Protein AF-0000000065788018 (afdb_homodimer)

Radius of gyration: 29.39 Å; Cα contacts (8 Å, |Δi|>4): 1351; chains: 2; bounding box: 42×88×62 Å

Secondary structure (DSSP, 8-state):
----TT-EEEEEEESS-TT--HHHHHHHHHHHHT--EEEEEEE--GGGHHHHHHHHHHTT--EEEE-TT-TTTTGGG-SEE-HHHHHHT--SEEEEETTEEEEE--HHHHHHHHHHHHH----TT-EEEEE--SHHHHHHHHHHHHTT-SEEEEEESSHHHHHHHHHHHHTT-TTSEEEEEE--HHHHHHHGGG-SEEEE-SSEEEET---TT---TTS-TT-EEEES--SSSS-HHHHHHHHTT-EEE-THHHHHHHHHHHHHHHHS-PPPTTHHHHHHHHHHH-/----TT-EEEEEEESS-TT--HHHHHHHHHHHHT--EEEEEEE--GGGHHHHHHHHHHTT--EEEE-TT-TTTTGGG-SEE-HHHHHHT--SEEEEETTEEEEE--HHHHHHHHHHHHH----TT-EEEEE--SHHHHHHHHHHHHTT-SEEEEEESSHHHHHHHHHHHHTT-TTSEEEEEE--HHHHHHHGGG-SEEEE-SSEEEET---TT---TTS-TT-EEEES--SSSS-HHHHHHHHTT-EEE-THHHHHHHHHHHHHHHHS-PPPTTHHHHHHHHHHH-

pLDDT: mean 95.69, std 3.67, range [68.62, 98.94]

Foldseek 3Di:
DDADPVAAEEEEEEAPCVPPCLQQLLVLLCVVVVHRYHYYYDYADPVCLLVVLVVCLVVRHQKYFYDPPCFQVCVVSFPEEDPLCVLLNGFGIWGDDPSGIYGDHLLLVLVQVCCCPVQVDQQAAFAEEEEDQHSSSSSPVLSSLVSHHQEYEYEYQDQVSQVVSQVSCCVVRVNYHYYYDYPDQVVCQVCQQRGQEYEYPDPAQVVQHDSPPHANLNHDQNHEYEYLDPVVVQHPVNVNCVVNVHHYGYNLSSSQRSSQVNSCVSPVDGGDPCSSSVSVVVVNVD/DDADPVAAEEEEEEAPCVPPCLQQLLVLLCVVVVHRYHYYYDYADPVCLLVVLVVCLVVRHQKYFYDPPCFQVCVVSFPEEDPLCVLLNGFGIWGDDPSGIYGDHLLLVLVQVCCCPVQVDQQAAFAEEEEDQHSSSSSPVLSSLVSHHQEYEYEYQDQVSQVVSQVSCCVVRVNYHYYYDYPDQVVCQVCQQRGQEYEYPDPAQVVQHDSPPHANLNHDQNHEYEYLDPVVVQHPVNVNCVVNNHHYGYNLSSSQRSSQVNSCVSPVDGGDPPSSSVSVVVVNVD

Structure (mmCIF, N/CA/C/O backbone):
data_AF-0000000065788018-model_v1
#
loop_
_entity.id
_entity.type
_entity.pdbx_description
1 polymer 'Shikimate dehydrogenase (NADP(+))'
#
loop_
_atom_site.group_PDB
_atom_site.id
_atom_site.type_symbol
_atom_site.label_atom_id
_atom_site.label_alt_id
_atom_site.label_comp_id
_atom_site.label_asym_id
_atom_site.label_entity_id
_atom_site.label_seq_id
_atom_site.pdbx_PDB_ins_code
_atom_site.Cartn_x
_atom_site.Cartn_y
_atom_site.Cartn_z
_atom_site.occupancy
_atom_site.B_iso_or_equiv
_atom_site.auth_seq_id
_atom_site.auth_comp_id
_atom_site.auth_asym_id
_atom_site.auth_atom_id
_atom_site.pdbx_PDB_model_num
ATOM 1 N N . MET A 1 1 ? -8.047 6.41 -12.93 1 76.81 1 MET A N 1
ATOM 2 C CA . MET A 1 1 ? -8.469 7.316 -11.867 1 76.81 1 MET A CA 1
ATOM 3 C C . MET A 1 1 ? -7.336 7.578 -10.883 1 76.81 1 MET A C 1
ATOM 5 O O . MET A 1 1 ? -6.586 6.664 -10.539 1 76.81 1 MET A O 1
ATOM 9 N N . PRO A 1 2 ? -7.184 8.781 -10.492 1 89.56 2 PRO A N 1
ATOM 10 C CA . PRO A 1 2 ? -6.125 9.062 -9.523 1 89.56 2 PRO A CA 1
ATOM 11 C C . PRO A 1 2 ? -6.426 8.492 -8.141 1 89.56 2 PRO A C 1
ATOM 13 O O . PRO A 1 2 ? -7.594 8.344 -7.77 1 89.56 2 PRO A O 1
ATOM 16 N N . PHE A 1 3 ? -5.449 8.109 -7.488 1 94.88 3 PHE A N 1
ATOM 17 C CA . PHE A 1 3 ? -5.609 7.621 -6.121 1 94.88 3 PHE A CA 1
ATOM 18 C C . PHE A 1 3 ? -5.969 8.766 -5.18 1 94.88 3 PHE A C 1
ATOM 20 O O . PHE A 1 3 ? -5.453 9.875 -5.324 1 94.88 3 PHE A O 1
ATOM 27 N N . THR A 1 4 ? -6.883 8.484 -4.289 1 94.44 4 THR A N 1
ATOM 28 C CA . THR A 1 4 ? -7.297 9.406 -3.238 1 94.44 4 THR A CA 1
ATOM 29 C C . THR A 1 4 ? -7.301 8.711 -1.88 1 94.44 4 THR A C 1
ATOM 31 O O . THR A 1 4 ? -6.922 7.543 -1.774 1 94.44 4 THR A O 1
ATOM 34 N N . GLY A 1 5 ? -7.715 9.445 -0.905 1 95.06 5 GLY A N 1
ATOM 35 C CA . GLY A 1 5 ? -7.828 8.859 0.421 1 95.06 5 GLY A CA 1
ATOM 36 C C . GLY A 1 5 ? -8.891 7.777 0.504 1 95.06 5 GLY A C 1
ATOM 37 O O . GLY A 1 5 ? -8.906 6.988 1.45 1 95.06 5 GLY A O 1
ATOM 38 N N . ALA A 1 6 ? -9.75 7.707 -0.455 1 95.75 6 ALA A N 1
ATOM 39 C CA . ALA A 1 6 ? -10.844 6.738 -0.465 1 95.75 6 ALA A CA 1
ATOM 40 C C . ALA A 1 6 ? -10.438 5.457 -1.184 1 95.75 6 ALA A C 1
ATOM 42 O O . ALA A 1 6 ? -11.148 4.449 -1.126 1 95.75 6 ALA A O 1
ATOM 43 N N . THR A 1 7 ? -9.281 5.504 -1.895 1 98 7 THR A N 1
ATOM 44 C CA . THR A 1 7 ? -8.828 4.359 -2.672 1 98 7 THR A CA 1
ATOM 45 C C . THR A 1 7 ? -8.609 3.146 -1.772 1 98 7 THR A C 1
ATOM 47 O O . THR A 1 7 ? -8.039 3.268 -0.688 1 98 7 THR A O 1
ATOM 50 N N . ARG A 1 8 ? -9.164 2.018 -2.174 1 97.94 8 ARG A N 1
ATOM 51 C CA . ARG A 1 8 ? -8.953 0.771 -1.445 1 97.94 8 ARG A CA 1
ATOM 52 C C . ARG A 1 8 ? -7.672 0.081 -1.909 1 97.94 8 ARG A C 1
ATOM 54 O O . ARG A 1 8 ? -7.352 0.09 -3.1 1 97.94 8 ARG A O 1
ATOM 61 N N . VAL A 1 9 ? -6.91 -0.616 -0.966 1 98.75 9 VAL A N 1
ATOM 62 C CA . VAL A 1 9 ? -5.57 -1.096 -1.285 1 98.75 9 VAL A CA 1
ATOM 63 C C . VAL A 1 9 ? -5.574 -2.621 -1.372 1 98.75 9 VAL A C 1
ATOM 65 O O . VAL A 1 9 ? -6.113 -3.297 -0.495 1 98.75 9 VAL A O 1
ATOM 68 N N . LEU A 1 10 ? -5.082 -3.119 -2.445 1 98.81 10 LEU A N 1
ATOM 69 C CA . LEU A 1 10 ? -4.703 -4.512 -2.668 1 98.81 10 LEU A CA 1
ATOM 70 C C . LEU A 1 10 ? -3.191 -4.641 -2.832 1 98.81 10 LEU A C 1
ATOM 72 O O . LEU A 1 10 ? -2.492 -3.637 -3 1 98.81 10 LEU A O 1
ATOM 76 N N . GLY A 1 11 ? -2.709 -5.91 -2.785 1 98.69 11 GLY A N 1
ATOM 77 C CA . GLY A 1 11 ? -1.273 -6.031 -2.988 1 98.69 11 GLY A CA 1
ATOM 78 C C . GLY A 1 11 ? -0.826 -7.461 -3.238 1 98.69 11 GLY A C 1
ATOM 79 O O . GLY A 1 11 ? -1.643 -8.328 -3.561 1 98.69 11 GLY A O 1
ATOM 80 N N . ILE A 1 12 ? 0.45 -7.602 -3.264 1 98.81 12 ILE A N 1
ATOM 81 C CA . ILE A 1 12 ? 1.112 -8.898 -3.359 1 98.81 12 ILE A CA 1
ATOM 82 C C . ILE A 1 12 ? 2.312 -8.938 -2.416 1 98.81 12 ILE A C 1
ATOM 84 O O . ILE A 1 12 ? 3.086 -7.98 -2.348 1 98.81 12 ILE A O 1
ATOM 88 N N . ILE A 1 13 ? 2.389 -10.023 -1.659 1 98.69 13 ILE A N 1
ATOM 89 C CA . ILE A 1 13 ? 3.551 -10.219 -0.799 1 98.69 13 ILE A CA 1
ATOM 90 C C . ILE A 1 13 ? 4.395 -11.383 -1.319 1 98.69 13 ILE A C 1
ATOM 92 O O . ILE A 1 13 ? 3.855 -12.352 -1.849 1 98.69 13 ILE A O 1
ATOM 96 N N . GLY A 1 14 ? 5.633 -11.289 -1.232 1 96.94 14 GLY A N 1
ATOM 97 C CA . GLY A 1 14 ? 6.613 -12.289 -1.626 1 96.94 14 GLY A CA 1
ATOM 98 C C . GLY A 1 14 ? 8.047 -11.852 -1.386 1 96.94 14 GLY A C 1
ATOM 99 O O . GLY A 1 14 ? 8.281 -10.742 -0.9 1 96.94 14 GLY A O 1
ATOM 100 N N . GLN A 1 15 ? 8.938 -12.727 -1.69 1 95 15 GLN A N 1
ATOM 101 C CA . GLN A 1 15 ? 10.359 -12.406 -1.58 1 95 15 GLN A CA 1
ATOM 102 C C . GLN A 1 15 ? 11.188 -13.281 -2.518 1 95 15 GLN A C 1
ATOM 104 O O . GLN A 1 15 ? 11.336 -14.484 -2.287 1 95 15 GLN A O 1
ATOM 109 N N . PRO A 1 16 ? 11.82 -12.766 -3.613 1 91.56 16 PRO A N 1
ATOM 110 C CA . PRO A 1 16 ? 11.617 -11.398 -4.082 1 91.56 16 PRO A CA 1
ATOM 111 C C . PRO A 1 16 ? 10.266 -11.203 -4.777 1 91.56 16 PRO A C 1
ATOM 113 O O . PRO A 1 16 ? 9.609 -12.188 -5.133 1 91.56 16 PRO A O 1
ATOM 116 N N . VAL A 1 17 ? 9.82 -9.984 -4.828 1 94.19 17 VAL A N 1
ATOM 117 C CA . VAL A 1 17 ? 8.555 -9.719 -5.5 1 94.19 17 VAL A CA 1
ATOM 118 C C . VAL A 1 17 ? 8.766 -8.719 -6.633 1 94.19 17 VAL A C 1
ATOM 120 O O . VAL A 1 17 ? 7.863 -8.484 -7.438 1 94.19 17 VAL A O 1
ATOM 123 N N . SER A 1 18 ? 10.031 -8.289 -6.836 1 92.5 18 SER A N 1
ATOM 124 C CA . SER A 1 18 ? 10.352 -7.215 -7.766 1 92.5 18 SER A CA 1
ATOM 125 C C . SER A 1 18 ? 10.062 -7.625 -9.211 1 92.5 18 SER A C 1
ATOM 127 O O . SER A 1 18 ? 9.773 -6.773 -10.055 1 92.5 18 SER A O 1
ATOM 129 N N . HIS A 1 19 ? 10.055 -8.852 -9.5 1 87 19 HIS A N 1
ATOM 130 C CA . HIS A 1 19 ? 9.883 -9.344 -10.859 1 87 19 HIS A CA 1
ATOM 131 C C . HIS A 1 19 ? 8.414 -9.602 -11.18 1 87 19 HIS A C 1
ATOM 133 O O . HIS A 1 19 ? 8.07 -9.945 -12.305 1 87 19 HIS A O 1
ATOM 139 N N . SER A 1 20 ? 7.609 -9.469 -10.211 1 92.19 20 SER A N 1
ATOM 140 C CA . SER A 1 20 ? 6.199 -9.789 -10.406 1 92.19 20 SER A CA 1
ATOM 141 C C . SER A 1 20 ? 5.535 -8.805 -11.367 1 92.19 20 SER A C 1
ATOM 143 O O . SER A 1 20 ? 5.762 -7.598 -11.289 1 92.19 20 SER A O 1
ATOM 145 N N . LEU A 1 21 ? 4.645 -9.32 -12.211 1 94.25 21 LEU A N 1
ATOM 146 C CA . LEU A 1 21 ? 3.883 -8.5 -13.156 1 94.25 21 LEU A CA 1
ATOM 147 C C . LEU A 1 21 ? 2.447 -8.312 -12.672 1 94.25 21 LEU A C 1
ATOM 149 O O . LEU A 1 21 ? 1.643 -7.668 -13.352 1 94.25 21 LEU A O 1
ATOM 153 N N . SER A 1 22 ? 2.201 -8.797 -11.5 1 96.88 22 SER A N 1
ATOM 154 C CA . SER A 1 22 ? 0.848 -8.734 -10.961 1 96.88 22 SER A CA 1
ATOM 155 C C . SER A 1 22 ? 0.396 -7.293 -10.773 1 96.88 22 SER A C 1
ATOM 157 O O . SER A 1 22 ? -0.734 -6.938 -11.117 1 96.88 22 SER A O 1
ATOM 159 N N . PRO A 1 23 ? 1.306 -6.445 -10.258 1 97.94 23 PRO A N 1
ATOM 160 C CA . PRO A 1 23 ? 0.846 -5.062 -10.086 1 97.94 23 PRO A CA 1
ATOM 161 C C . PRO A 1 23 ? 0.43 -4.418 -11.406 1 97.94 23 PRO A C 1
ATOM 163 O O . PRO A 1 23 ? -0.558 -3.678 -11.453 1 97.94 23 PRO A O 1
ATOM 166 N N . LEU A 1 24 ? 1.131 -4.762 -12.461 1 96.5 24 LEU A N 1
ATOM 167 C CA . LEU A 1 24 ? 0.82 -4.199 -13.766 1 96.5 24 LEU A CA 1
ATOM 168 C C . LEU A 1 24 ? -0.554 -4.656 -14.242 1 96.5 24 LEU A C 1
ATOM 170 O O . LEU A 1 24 ? -1.415 -3.832 -14.555 1 96.5 24 LEU A O 1
ATOM 174 N N . MET A 1 25 ? -0.806 -5.906 -14.266 1 97.12 25 MET A N 1
ATOM 175 C CA . MET A 1 25 ? -2.041 -6.434 -14.836 1 97.12 25 MET A CA 1
ATOM 176 C C . MET A 1 25 ? -3.232 -6.125 -13.938 1 97.12 25 MET A C 1
ATOM 178 O O . MET A 1 25 ? -4.332 -5.855 -14.43 1 97.12 25 MET A O 1
ATOM 182 N N . GLN A 1 26 ? -3.072 -6.188 -12.625 1 98.19 26 GLN A N 1
ATOM 183 C CA . GLN A 1 26 ? -4.168 -5.914 -11.703 1 98.19 26 GLN A CA 1
ATOM 184 C C . GLN A 1 26 ? -4.617 -4.457 -11.797 1 98.19 26 GLN A C 1
ATOM 186 O O . GLN A 1 26 ? -5.816 -4.176 -11.883 1 98.19 26 GLN A O 1
ATOM 191 N N . ASN A 1 27 ? -3.648 -3.537 -11.773 1 97.75 27 ASN A N 1
ATOM 192 C CA . ASN A 1 27 ? -4.012 -2.127 -11.867 1 97.75 27 ASN A CA 1
ATOM 193 C C . ASN A 1 27 ? -4.629 -1.795 -13.227 1 97.75 27 ASN A C 1
ATOM 195 O O . ASN A 1 27 ? -5.531 -0.961 -13.312 1 97.75 27 ASN A O 1
ATOM 199 N N . ALA A 1 28 ? -4.133 -2.447 -14.312 1 96.44 28 ALA A N 1
ATOM 200 C CA . ALA A 1 28 ? -4.746 -2.26 -15.625 1 96.44 28 ALA A CA 1
ATOM 201 C C . ALA A 1 28 ? -6.211 -2.688 -15.617 1 96.44 28 ALA A C 1
ATOM 203 O O . ALA A 1 28 ? -7.07 -1.988 -16.156 1 96.44 28 ALA A O 1
ATOM 204 N N . ALA A 1 29 ? -6.488 -3.812 -15.031 1 97.56 29 ALA A N 1
ATOM 205 C CA . ALA A 1 29 ? -7.855 -4.316 -14.953 1 97.56 29 ALA A CA 1
ATOM 206 C C . ALA A 1 29 ? -8.727 -3.408 -14.094 1 97.56 29 ALA A C 1
ATOM 208 O O . ALA A 1 29 ? -9.867 -3.102 -14.453 1 97.56 29 ALA A O 1
ATOM 209 N N . LEU A 1 30 ? -8.203 -2.975 -12.93 1 97.69 30 LEU A N 1
ATOM 210 C CA . LEU A 1 30 ? -8.938 -2.082 -12.039 1 97.69 30 LEU A CA 1
ATOM 211 C C . LEU A 1 30 ? -9.32 -0.792 -12.758 1 97.69 30 LEU A C 1
ATOM 213 O O . LEU A 1 30 ? -10.453 -0.322 -12.641 1 97.69 30 LEU A O 1
ATOM 217 N N . GLN A 1 31 ? -8.359 -0.274 -13.477 1 96.12 31 GLN A N 1
ATOM 218 C CA . GLN A 1 31 ? -8.602 0.943 -14.242 1 96.12 31 GLN A CA 1
ATOM 219 C C . GLN A 1 31 ? -9.68 0.718 -15.297 1 96.12 31 GLN A C 1
ATOM 221 O O . GLN A 1 31 ? -10.594 1.528 -15.445 1 96.12 31 GLN A O 1
ATOM 226 N N . ALA A 1 32 ? -9.57 -0.35 -16.016 1 95.94 32 ALA A N 1
ATOM 227 C CA . ALA A 1 32 ? -10.516 -0.666 -17.078 1 95.94 32 ALA A CA 1
ATOM 228 C C . ALA A 1 32 ? -11.93 -0.835 -16.516 1 95.94 32 ALA A C 1
ATOM 230 O O . ALA A 1 32 ? -12.906 -0.489 -17.188 1 95.94 32 ALA A O 1
ATOM 231 N N . MET A 1 33 ? -12.031 -1.319 -15.328 1 97 33 MET A N 1
ATOM 232 C CA . MET A 1 33 ? -13.32 -1.602 -14.711 1 97 33 MET A CA 1
ATOM 233 C C . MET A 1 33 ? -13.844 -0.379 -13.961 1 97 33 MET A C 1
ATOM 235 O O . MET A 1 33 ? -14.961 -0.394 -13.445 1 97 33 MET A O 1
ATOM 239 N N . GLY A 1 34 ? -13.07 0.659 -13.812 1 96.75 34 GLY A N 1
ATOM 240 C CA . GLY A 1 34 ? -13.477 1.865 -13.109 1 96.75 34 GLY A CA 1
ATOM 241 C C . GLY A 1 34 ? -13.586 1.672 -11.609 1 96.75 34 GLY A C 1
ATOM 242 O O . GLY A 1 34 ? -14.445 2.271 -10.961 1 96.75 34 GLY A O 1
ATOM 243 N N . LEU A 1 35 ? -12.82 0.754 -11.078 1 97.56 35 LEU A N 1
ATOM 244 C CA . LEU A 1 35 ? -12.844 0.476 -9.648 1 97.56 35 LEU A CA 1
ATOM 245 C C . LEU A 1 35 ? -11.734 1.238 -8.93 1 97.56 35 LEU A C 1
ATOM 247 O O . LEU A 1 35 ? -10.578 1.21 -9.359 1 97.56 35 LEU A O 1
ATOM 251 N N . ASP A 1 36 ? -12.047 1.919 -7.824 1 97.62 36 ASP A N 1
ATOM 252 C CA . ASP A 1 36 ? -11.102 2.748 -7.086 1 97.62 36 ASP A CA 1
ATOM 253 C C . ASP A 1 36 ? -10.266 1.904 -6.125 1 97.62 36 ASP A C 1
ATOM 255 O O . ASP A 1 36 ? -10.484 1.933 -4.914 1 97.62 36 ASP A O 1
ATOM 259 N N . TYR A 1 37 ? -9.32 1.174 -6.703 1 98.06 37 TYR A N 1
ATOM 260 C CA . TYR A 1 37 ? -8.375 0.324 -5.992 1 98.06 37 TYR A CA 1
ATOM 261 C C . TYR A 1 37 ? -6.941 0.608 -6.438 1 98.06 37 TYR A C 1
ATOM 263 O O . TYR A 1 37 ? -6.719 1.121 -7.539 1 98.06 37 TYR A O 1
ATOM 271 N N . ALA A 1 38 ? -6.031 0.386 -5.57 1 98.25 38 ALA A N 1
ATOM 272 C CA . ALA A 1 38 ? -4.609 0.33 -5.898 1 98.25 38 ALA A CA 1
ATOM 273 C C . ALA A 1 38 ? -4.023 -1.038 -5.559 1 98.25 38 ALA A C 1
ATOM 275 O O . ALA A 1 38 ? -4.336 -1.615 -4.516 1 98.25 38 ALA A O 1
ATOM 276 N N . TYR A 1 39 ? -3.279 -1.578 -6.477 1 98.69 39 TYR A N 1
ATOM 277 C CA . TYR A 1 39 ? -2.57 -2.836 -6.273 1 98.69 39 TYR A CA 1
ATOM 278 C C . TYR A 1 39 ? -1.063 -2.609 -6.223 1 98.69 39 TYR A C 1
ATOM 280 O O . TYR A 1 39 ? -0.458 -2.201 -7.219 1 98.69 39 TYR A O 1
ATOM 288 N N . VAL A 1 40 ? -0.435 -2.941 -5.039 1 98.75 40 VAL A N 1
ATOM 289 C CA . VAL A 1 40 ? 0.965 -2.568 -4.867 1 98.75 40 VAL A CA 1
ATOM 290 C C . VAL A 1 40 ? 1.759 -3.766 -4.348 1 98.75 40 VAL A C 1
ATOM 292 O O . VAL A 1 40 ? 1.19 -4.688 -3.758 1 98.75 40 VAL A O 1
ATOM 295 N N . PRO A 1 41 ? 3.09 -3.809 -4.59 1 98.62 41 PRO A N 1
ATOM 296 C CA . PRO A 1 41 ? 3.938 -4.91 -4.137 1 98.62 41 PRO A CA 1
ATOM 297 C C . PRO A 1 41 ? 4.523 -4.672 -2.746 1 98.62 41 PRO A C 1
ATOM 299 O O . PRO A 1 41 ? 4.859 -3.537 -2.4 1 98.62 41 PRO A O 1
ATOM 302 N N . PHE A 1 42 ? 4.641 -5.73 -1.972 1 98.62 42 PHE A N 1
ATOM 303 C CA . PHE A 1 42 ? 5.309 -5.719 -0.675 1 98.62 42 PHE A CA 1
ATOM 304 C C . PHE A 1 42 ? 6.344 -6.832 -0.587 1 98.62 42 PHE A C 1
ATOM 306 O O . PHE A 1 42 ? 5.996 -8.016 -0.625 1 98.62 42 PHE A O 1
ATOM 313 N N . ALA A 1 43 ? 7.645 -6.504 -0.465 1 97.69 43 ALA A N 1
ATOM 314 C CA . ALA A 1 43 ? 8.695 -7.496 -0.252 1 97.69 43 ALA A CA 1
ATOM 315 C C . ALA A 1 43 ? 8.766 -7.914 1.215 1 97.69 43 ALA A C 1
ATOM 317 O O . ALA A 1 43 ? 9.094 -7.102 2.082 1 97.69 43 ALA A O 1
ATOM 318 N N . VAL A 1 44 ? 8.43 -9.148 1.517 1 98.19 44 VAL A N 1
ATOM 319 C CA . VAL A 1 44 ? 8.328 -9.617 2.896 1 98.19 44 VAL A CA 1
ATOM 320 C C . VAL A 1 44 ? 9.305 -10.766 3.127 1 98.19 44 VAL A C 1
ATOM 322 O O . VAL A 1 44 ? 9.164 -11.836 2.52 1 98.19 44 VAL A O 1
ATOM 325 N N . GLU A 1 45 ? 10.219 -10.586 4.012 1 97.31 45 GLU A N 1
ATOM 326 C CA . GLU A 1 45 ? 11.117 -11.672 4.406 1 97.31 45 GLU A CA 1
ATOM 327 C C . GLU A 1 45 ? 10.383 -12.742 5.203 1 97.31 45 GLU A C 1
ATOM 329 O O . GLU A 1 45 ? 9.367 -12.461 5.84 1 97.31 45 GLU A O 1
ATOM 334 N N . GLU A 1 46 ? 10.906 -13.93 5.164 1 96.94 46 GLU A N 1
ATOM 335 C CA . GLU A 1 46 ? 10.266 -15.062 5.816 1 96.94 46 GLU A CA 1
ATOM 336 C C . GLU A 1 46 ? 10.055 -14.797 7.305 1 96.94 46 GLU A C 1
ATOM 338 O O . GLU A 1 46 ? 8.984 -15.078 7.844 1 96.94 46 GLU A O 1
ATOM 343 N N . ASP A 1 47 ? 11.039 -14.203 7.957 1 97.38 47 ASP A N 1
ATOM 344 C CA . ASP A 1 47 ? 10.992 -13.984 9.398 1 97.38 47 ASP A CA 1
ATOM 345 C C . ASP A 1 47 ? 10.062 -12.828 9.75 1 97.38 47 ASP A C 1
ATOM 347 O O . ASP A 1 47 ? 9.75 -12.609 10.922 1 97.38 47 ASP A O 1
ATOM 351 N N . CYS A 1 48 ? 9.547 -12.141 8.766 1 98 48 CYS A N 1
ATOM 352 C CA . CYS A 1 48 ? 8.695 -10.984 8.992 1 98 48 CYS A CA 1
ATOM 353 C C . CYS A 1 48 ? 7.258 -11.273 8.562 1 98 48 CYS A C 1
ATOM 355 O O . CYS A 1 48 ? 6.391 -10.398 8.648 1 98 48 CYS A O 1
ATOM 357 N N . LEU A 1 49 ? 6.992 -12.5 8.164 1 98.69 49 LEU A N 1
ATOM 358 C CA . LEU A 1 49 ? 5.707 -12.828 7.562 1 98.69 49 LEU A CA 1
ATOM 359 C C . LEU A 1 49 ? 4.566 -12.594 8.547 1 98.69 49 LEU A C 1
ATOM 361 O O . LEU A 1 49 ? 3.549 -12 8.195 1 98.69 49 LEU A O 1
ATOM 365 N N . ALA A 1 50 ? 4.711 -13 9.773 1 98.75 50 ALA A N 1
ATOM 366 C CA . ALA A 1 50 ? 3.652 -12.852 10.766 1 98.75 50 ALA A CA 1
ATOM 367 C C . ALA A 1 50 ? 3.32 -11.383 11 1 98.75 50 ALA A C 1
ATOM 369 O O . ALA A 1 50 ? 2.148 -11 11.008 1 98.75 50 ALA A O 1
ATOM 370 N N . ASP A 1 51 ? 4.352 -10.555 11.195 1 98.5 51 ASP A N 1
ATOM 371 C CA . ASP A 1 51 ? 4.164 -9.117 11.383 1 98.5 51 ASP A CA 1
ATOM 372 C C . ASP A 1 51 ? 3.521 -8.477 10.156 1 98.5 51 ASP A C 1
ATOM 374 O O . ASP A 1 51 ? 2.666 -7.598 10.281 1 98.5 51 ASP A O 1
ATOM 378 N N . ALA A 1 52 ? 3.984 -8.93 8.961 1 98.81 52 ALA A N 1
ATOM 379 C CA . ALA A 1 52 ? 3.428 -8.406 7.719 1 98.81 52 ALA A CA 1
ATOM 380 C C . ALA A 1 52 ? 1.935 -8.703 7.617 1 98.81 52 ALA A C 1
ATOM 382 O O . ALA A 1 52 ? 1.14 -7.816 7.297 1 98.81 52 ALA A O 1
ATOM 383 N N . VAL A 1 53 ? 1.562 -9.906 7.938 1 98.81 53 VAL A N 1
ATOM 384 C CA . VAL A 1 53 ? 0.172 -10.328 7.812 1 98.81 53 VAL A CA 1
ATOM 385 C C . VAL A 1 53 ? -0.688 -9.594 8.836 1 98.81 53 VAL A C 1
ATOM 387 O O . VAL A 1 53 ? -1.749 -9.062 8.5 1 98.81 53 VAL A O 1
ATOM 390 N N . ARG A 1 54 ? -0.234 -9.531 10.047 1 98.19 54 ARG A N 1
ATOM 391 C CA . ARG A 1 54 ? -0.936 -8.766 11.07 1 98.19 54 ARG A CA 1
ATOM 392 C C . ARG A 1 54 ? -1.045 -7.293 10.672 1 98.19 54 ARG A C 1
ATOM 394 O O . ARG A 1 54 ? -2.078 -6.66 10.898 1 98.19 54 ARG A O 1
ATOM 401 N N . GLY A 1 55 ? 0.017 -6.781 10.133 1 98.56 55 GLY A N 1
ATOM 402 C CA . GLY A 1 55 ? 0.05 -5.398 9.68 1 98.56 55 GLY A CA 1
ATOM 403 C C . GLY A 1 55 ? -0.938 -5.117 8.562 1 98.56 55 GLY A C 1
ATOM 404 O O . GLY A 1 55 ? -1.61 -4.082 8.57 1 98.56 55 GLY A O 1
ATOM 405 N N . LEU A 1 56 ? -0.979 -6.02 7.582 1 98.69 56 LEU A N 1
ATOM 406 C CA . LEU A 1 56 ? -1.903 -5.836 6.469 1 98.69 56 LEU A CA 1
ATOM 407 C C . LEU A 1 56 ? -3.342 -5.734 6.965 1 98.69 56 LEU A C 1
ATOM 409 O O . LEU A 1 56 ? -4.117 -4.918 6.465 1 98.69 56 LEU A O 1
ATOM 413 N N . ALA A 1 57 ? -3.682 -6.531 7.934 1 98.25 57 ALA A N 1
ATOM 414 C CA . ALA A 1 57 ? -5.004 -6.445 8.547 1 98.25 57 ALA A CA 1
ATOM 415 C C . ALA A 1 57 ? -5.203 -5.098 9.242 1 98.25 57 ALA A C 1
ATOM 417 O O . ALA A 1 57 ? -6.227 -4.438 9.047 1 98.25 57 ALA A O 1
ATOM 418 N N . ALA A 1 58 ? -4.25 -4.688 10 1 98.25 58 ALA A N 1
ATOM 419 C CA . ALA A 1 58 ? -4.312 -3.441 10.758 1 98.25 58 ALA A CA 1
ATOM 420 C C . ALA A 1 58 ? -4.371 -2.234 9.828 1 98.25 58 ALA A C 1
ATOM 422 O O . ALA A 1 58 ? -4.973 -1.21 10.164 1 98.25 58 ALA A O 1
ATOM 423 N N . LEU A 1 59 ? -3.789 -2.355 8.648 1 98.31 59 LEU A N 1
ATOM 424 C CA . LEU A 1 59 ? -3.695 -1.273 7.676 1 98.31 59 LEU A CA 1
ATOM 425 C C . LEU A 1 59 ? -4.969 -1.18 6.844 1 98.31 59 LEU A C 1
ATOM 427 O O . LEU A 1 59 ? -5.129 -0.252 6.047 1 98.31 59 LEU A O 1
ATOM 431 N N . GLY A 1 60 ? -5.84 -2.111 7 1 97 60 GLY A N 1
ATOM 432 C CA . GLY A 1 60 ? -7.105 -2.076 6.289 1 97 60 GLY A CA 1
ATOM 433 C C . GLY A 1 60 ? -6.992 -2.535 4.848 1 97 60 GLY A C 1
ATOM 434 O O . GLY A 1 60 ? -7.828 -2.184 4.012 1 97 60 GLY A O 1
ATOM 435 N N . VAL A 1 61 ? -5.941 -3.264 4.504 1 98.38 61 VAL A N 1
ATOM 436 C CA . VAL A 1 61 ? -5.789 -3.818 3.164 1 98.38 61 VAL A CA 1
ATOM 437 C C . VAL A 1 61 ? -6.914 -4.812 2.883 1 98.38 61 VAL A C 1
ATOM 439 O O . VAL A 1 61 ? -7.203 -5.68 3.711 1 98.38 61 VAL A O 1
ATOM 442 N N . VAL A 1 62 ? -7.523 -4.66 1.697 1 98.19 62 VAL A N 1
ATOM 443 C CA . VAL A 1 62 ? -8.734 -5.402 1.354 1 98.19 62 VAL A CA 1
ATOM 444 C C . VAL A 1 62 ? -8.375 -6.848 1.022 1 98.19 62 VAL A C 1
ATOM 446 O O . VAL A 1 62 ? -9.164 -7.762 1.267 1 98.19 62 VAL A O 1
ATOM 449 N N . GLY A 1 63 ? -7.262 -7.027 0.496 1 98.75 63 GLY A N 1
ATOM 450 C CA . GLY A 1 63 ? -6.773 -8.336 0.083 1 98.75 63 GLY A CA 1
ATOM 451 C C . GLY A 1 63 ? -5.41 -8.281 -0.579 1 98.75 63 GLY A C 1
ATOM 452 O O . GLY A 1 63 ? -4.926 -7.207 -0.927 1 98.75 63 GLY A O 1
ATOM 453 N N . PHE A 1 64 ? -4.82 -9.484 -0.732 1 98.88 64 PHE A N 1
ATOM 454 C CA . PHE A 1 64 ? -3.498 -9.523 -1.349 1 98.88 64 PHE A CA 1
ATOM 455 C C . PHE A 1 64 ? -3.178 -10.922 -1.861 1 98.88 64 PHE A C 1
ATOM 457 O O . PHE A 1 64 ? -3.729 -11.906 -1.369 1 98.88 64 PHE A O 1
ATOM 464 N N . ASN A 1 65 ? -2.395 -10.914 -2.863 1 98.75 65 ASN A N 1
ATOM 465 C CA . ASN A 1 65 ? -1.798 -12.164 -3.324 1 98.75 65 ASN A CA 1
ATOM 466 C C . ASN A 1 65 ? -0.591 -12.555 -2.475 1 98.75 65 ASN A C 1
ATOM 468 O O . ASN A 1 65 ? 0.047 -11.695 -1.863 1 98.75 65 ASN A O 1
ATOM 472 N N . VAL A 1 66 ? -0.337 -13.852 -2.453 1 98.5 66 VAL A N 1
ATOM 473 C CA . VAL A 1 66 ? 0.826 -14.43 -1.793 1 98.5 66 VAL A CA 1
ATOM 474 C C . VAL A 1 66 ? 1.646 -15.234 -2.803 1 98.5 66 VAL A C 1
ATOM 476 O O . VAL A 1 66 ? 1.108 -16.094 -3.498 1 98.5 66 VAL A O 1
ATOM 479 N 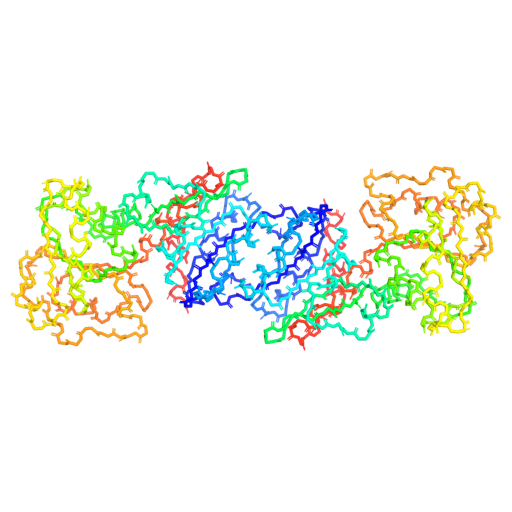N . THR A 1 67 ? 2.881 -14.93 -2.955 1 95.62 67 THR A N 1
ATOM 480 C CA . THR A 1 67 ? 3.752 -15.656 -3.869 1 95.62 67 THR A CA 1
ATOM 481 C C . THR A 1 67 ? 4.965 -16.219 -3.129 1 95.62 67 THR A C 1
ATOM 483 O O . THR A 1 67 ? 4.984 -16.25 -1.897 1 95.62 67 THR A O 1
ATOM 486 N N . ILE A 1 68 ? 5.879 -16.859 -3.889 1 90.06 68 ILE A N 1
ATOM 487 C CA . ILE A 1 68 ? 7.051 -17.516 -3.301 1 90.06 68 ILE A CA 1
ATOM 488 C C . ILE A 1 68 ? 7.758 -16.531 -2.363 1 90.06 68 ILE A C 1
ATOM 490 O O . ILE A 1 68 ? 7.918 -15.359 -2.688 1 90.06 68 ILE A O 1
ATOM 494 N N . PRO A 1 69 ? 8.094 -17.078 -1.163 1 93.31 69 PRO A N 1
ATOM 495 C CA . PRO A 1 69 ? 7.984 -18.469 -0.694 1 93.31 69 PRO A CA 1
ATOM 496 C C . PRO A 1 69 ? 6.863 -18.656 0.321 1 93.31 69 PRO A C 1
ATOM 498 O O . PRO A 1 69 ? 6.855 -19.641 1.062 1 93.31 69 PRO A O 1
ATOM 501 N N . HIS A 1 70 ? 5.895 -17.766 0.346 1 97.19 70 HIS A N 1
ATOM 502 C CA . HIS A 1 70 ? 5.059 -17.625 1.533 1 97.19 70 HIS A CA 1
ATOM 503 C C . HIS A 1 70 ? 3.754 -18.406 1.377 1 97.19 70 HIS A C 1
ATOM 505 O O . HIS A 1 70 ? 2.939 -18.453 2.301 1 97.19 70 HIS A O 1
ATOM 511 N N . LYS A 1 71 ? 3.484 -19.125 0.323 1 96.69 71 LYS A N 1
ATOM 512 C CA . LYS A 1 71 ? 2.156 -19.641 -0.008 1 96.69 71 LYS A CA 1
ATOM 513 C C . LYS A 1 71 ? 1.704 -20.688 1.002 1 96.69 71 LYS A C 1
ATOM 515 O O . LYS A 1 71 ? 0.509 -20.812 1.275 1 96.69 71 LYS A O 1
ATOM 520 N N . SER A 1 72 ? 2.609 -21.438 1.478 1 96.06 72 SER A N 1
ATOM 521 C CA . SER A 1 72 ? 2.264 -22.422 2.502 1 96.06 72 SER A CA 1
ATOM 522 C C . SER A 1 72 ? 2.426 -21.844 3.902 1 96.06 72 SER A C 1
ATOM 524 O O . SER A 1 72 ? 1.598 -22.094 4.781 1 96.06 72 SER A O 1
ATOM 526 N N . ALA A 1 73 ? 3.443 -21.031 4.148 1 97.06 73 ALA A N 1
ATOM 527 C CA . ALA A 1 73 ? 3.807 -20.484 5.453 1 97.06 73 ALA A CA 1
ATOM 528 C C . ALA A 1 73 ? 2.727 -19.547 5.973 1 97.06 73 ALA A C 1
ATOM 530 O O . ALA A 1 73 ? 2.633 -19.297 7.18 1 97.06 73 ALA A O 1
ATOM 531 N N . ILE A 1 74 ? 1.858 -19.078 5.105 1 98.5 74 ILE A N 1
ATOM 532 C CA . ILE A 1 74 ? 0.883 -18.062 5.496 1 98.5 74 ILE A CA 1
ATOM 533 C C . ILE A 1 74 ? -0.313 -18.734 6.168 1 98.5 74 ILE A C 1
ATOM 535 O O . ILE A 1 74 ? -1.082 -18.078 6.879 1 98.5 74 ILE A O 1
ATOM 539 N N . LEU A 1 75 ? -0.501 -19.984 5.969 1 98.5 75 LEU A N 1
ATOM 540 C CA . LEU A 1 75 ? -1.74 -20.672 6.312 1 98.5 75 LEU A CA 1
ATOM 541 C C . LEU A 1 75 ? -2.049 -20.531 7.801 1 98.5 75 LEU A C 1
ATOM 543 O O . LEU A 1 75 ? -3.158 -20.141 8.172 1 98.5 75 LEU A O 1
ATOM 547 N N . PRO A 1 76 ? -1.062 -20.766 8.688 1 98.38 76 PRO A N 1
ATOM 548 C CA . PRO A 1 76 ? -1.374 -20.672 10.117 1 98.38 76 PRO A CA 1
ATO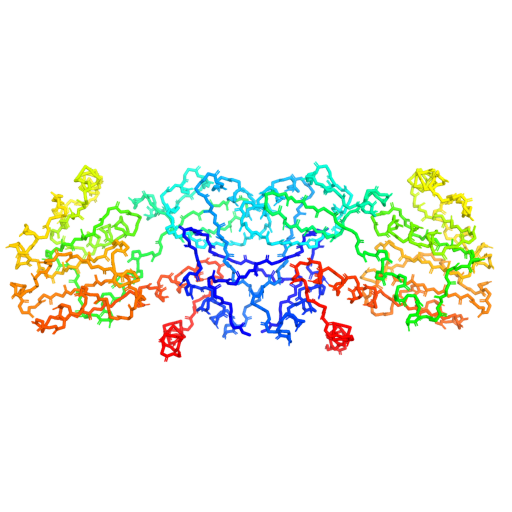M 549 C C . PRO A 1 76 ? -1.688 -19.25 10.562 1 98.38 76 PRO A C 1
ATOM 551 O O . PRO A 1 76 ? -2.15 -19.031 11.688 1 98.38 76 PRO A O 1
ATOM 554 N N . LEU A 1 77 ? -1.447 -18.297 9.75 1 98.62 77 LEU A N 1
ATOM 555 C CA . LEU A 1 77 ? -1.623 -16.891 10.094 1 98.62 77 LEU A CA 1
ATOM 556 C C . LEU A 1 77 ? -3 -16.391 9.672 1 98.62 77 LEU A C 1
ATOM 558 O O . LEU A 1 77 ? -3.357 -15.242 9.93 1 98.62 77 LEU A O 1
ATOM 562 N N . LEU A 1 78 ? -3.768 -17.234 9 1 98.75 78 LEU A N 1
ATOM 563 C CA . LEU A 1 78 ? -5.082 -16.875 8.484 1 98.75 78 LEU A CA 1
ATOM 564 C C . LEU A 1 78 ? -6.188 -17.375 9.398 1 98.75 78 LEU A C 1
ATOM 566 O O . LEU A 1 78 ? -6.004 -18.375 10.102 1 98.75 78 LEU A O 1
ATOM 570 N N . ASP A 1 79 ? -7.316 -16.703 9.367 1 98.56 79 ASP A N 1
ATOM 571 C CA . ASP A 1 79 ? -8.43 -17.047 10.242 1 98.56 79 ASP A CA 1
ATOM 572 C C . ASP A 1 79 ? -9.242 -18.203 9.664 1 98.56 79 ASP A C 1
ATOM 574 O O . ASP A 1 79 ? -9.805 -19.016 10.414 1 98.56 79 ASP A O 1
ATOM 578 N N . ARG A 1 80 ? -9.391 -18.203 8.328 1 98.38 80 ARG A N 1
ATOM 579 C CA . ARG A 1 80 ? -10.141 -19.234 7.613 1 98.38 80 ARG A CA 1
ATOM 580 C C . ARG A 1 80 ? -9.484 -19.562 6.273 1 98.38 80 ARG A C 1
ATOM 582 O O . ARG A 1 80 ? -8.742 -18.75 5.723 1 98.38 80 ARG A O 1
ATOM 589 N N . LEU A 1 81 ? -9.742 -20.75 5.875 1 98.5 81 LEU A N 1
ATOM 590 C CA . LEU A 1 81 ? -9.312 -21.188 4.559 1 98.5 81 LEU A CA 1
ATOM 591 C C . LEU A 1 81 ? -10.5 -21.688 3.73 1 98.5 81 LEU A C 1
ATOM 593 O O . LEU A 1 81 ? -11.414 -22.312 4.266 1 98.5 81 LEU A O 1
ATOM 597 N N . SER A 1 82 ? -10.5 -21.344 2.479 1 98.06 82 SER A N 1
ATOM 598 C CA . SER A 1 82 ? -11.422 -22.031 1.586 1 98.06 82 SER A CA 1
ATOM 599 C C . SER A 1 82 ? -11.133 -23.531 1.535 1 98.06 82 SER A C 1
ATOM 601 O O . SER A 1 82 ? -10.016 -23.953 1.814 1 98.06 82 SER A O 1
ATOM 603 N N . PRO A 1 83 ? -12.156 -24.297 1.159 1 96.56 83 PRO A N 1
ATOM 604 C CA . PRO A 1 83 ? -11.93 -25.734 1.058 1 96.56 83 PRO A CA 1
ATOM 605 C C . PRO A 1 83 ? -10.789 -26.094 0.101 1 96.56 83 PRO A C 1
ATOM 607 O O . PRO A 1 83 ? -9.992 -26.984 0.388 1 96.56 83 PRO A O 1
ATOM 610 N N . GLU A 1 84 ? -10.703 -25.406 -0.936 1 95.56 84 GLU A N 1
ATOM 611 C CA . GLU A 1 84 ? -9.656 -25.656 -1.92 1 95.56 84 GLU A CA 1
ATOM 612 C C . GLU A 1 84 ? -8.273 -25.359 -1.343 1 95.56 84 GLU A C 1
ATOM 614 O O . GLU A 1 84 ? -7.34 -26.156 -1.521 1 95.56 84 GLU A O 1
ATOM 619 N N . ALA A 1 85 ? -8.117 -24.219 -0.697 1 97.75 85 ALA A N 1
ATOM 620 C CA . ALA A 1 85 ? -6.832 -23.844 -0.104 1 97.75 85 ALA A CA 1
ATOM 621 C C . ALA A 1 85 ? -6.426 -24.828 0.986 1 97.75 85 ALA A C 1
ATOM 623 O O . ALA A 1 85 ? -5.246 -25.156 1.134 1 97.75 85 ALA A O 1
ATOM 624 N N . GLU A 1 86 ? -7.426 -25.312 1.691 1 96.88 86 GLU A N 1
ATOM 625 C CA . GLU A 1 86 ? -7.168 -26.312 2.725 1 96.88 86 GLU A CA 1
ATOM 626 C C . GLU A 1 86 ? -6.66 -27.625 2.119 1 96.88 86 GLU A C 1
ATOM 628 O O . GLU A 1 86 ? -5.668 -28.188 2.586 1 96.88 86 GLU A O 1
ATOM 633 N N . LEU A 1 87 ? -7.352 -28.031 1.124 1 95.19 87 LEU A N 1
ATOM 634 C CA . LEU A 1 87 ? -6.961 -29.266 0.439 1 95.19 87 LEU A CA 1
ATOM 635 C C . LEU A 1 87 ? -5.562 -29.141 -0.152 1 95.19 87 LEU A C 1
ATOM 637 O O . LEU A 1 87 ? -4.734 -30.047 -0.004 1 95.19 87 LEU A O 1
ATOM 641 N N . ILE A 1 88 ? -5.285 -28.062 -0.745 1 96.25 88 ILE A N 1
ATOM 642 C CA . ILE A 1 88 ? -4.027 -27.812 -1.441 1 96.25 88 ILE A CA 1
ATOM 643 C C . ILE A 1 88 ? -2.902 -27.641 -0.425 1 96.25 88 ILE A C 1
ATOM 645 O O . ILE A 1 88 ? -1.768 -28.047 -0.664 1 96.25 88 ILE A O 1
ATOM 649 N N . GLY A 1 89 ? -3.186 -27.062 0.714 1 96.44 89 GLY A N 1
ATOM 650 C CA . GLY A 1 89 ? -2.18 -26.734 1.71 1 96.44 89 GLY A CA 1
ATOM 651 C C . GLY A 1 89 ? -1.349 -25.531 1.338 1 96.44 89 GLY A C 1
ATOM 652 O O . GLY A 1 89 ? -0.166 -25.453 1.678 1 96.44 89 GLY A O 1
ATOM 653 N N . ALA A 1 90 ? -1.892 -24.656 0.56 1 97.25 90 ALA A N 1
ATOM 654 C CA . ALA A 1 90 ? -1.276 -23.406 0.15 1 97.25 90 ALA A CA 1
ATOM 655 C C . ALA A 1 90 ? -2.338 -22.359 -0.222 1 97.25 90 ALA A C 1
ATOM 657 O O . ALA A 1 90 ? -3.414 -22.719 -0.708 1 97.25 90 ALA A O 1
ATOM 658 N N . ALA A 1 91 ? -2.064 -21.125 0.024 1 98.56 91 ALA A N 1
ATOM 659 C CA . ALA A 1 91 ? -2.932 -20 -0.356 1 98.56 91 ALA A CA 1
ATOM 660 C C . ALA A 1 91 ? -2.156 -18.953 -1.137 1 98.56 91 ALA A C 1
ATOM 662 O O . ALA A 1 91 ? -1.066 -18.547 -0.729 1 98.56 91 ALA A O 1
ATOM 663 N N . ASN A 1 92 ? -2.729 -18.562 -2.309 1 98.5 92 ASN A N 1
ATOM 664 C CA . ASN A 1 92 ? -2.09 -17.5 -3.066 1 98.5 92 ASN A CA 1
ATOM 665 C C . ASN A 1 92 ? -2.936 -16.234 -3.068 1 98.5 92 ASN A C 1
ATOM 667 O O . ASN A 1 92 ? -2.537 -15.211 -3.639 1 98.5 92 ASN A O 1
ATOM 671 N N . VAL A 1 93 ? -4.113 -16.297 -2.488 1 98.88 93 VAL A N 1
ATOM 672 C CA . VAL A 1 93 ? -5.008 -15.148 -2.379 1 98.88 93 VAL A CA 1
ATOM 673 C C . VAL A 1 93 ? -5.551 -15.047 -0.954 1 98.88 93 VAL A C 1
ATOM 675 O O . VAL A 1 93 ? -5.977 -16.047 -0.374 1 98.88 93 VAL A O 1
ATOM 678 N N . VAL A 1 94 ? -5.492 -13.891 -0.406 1 98.94 94 VAL A N 1
ATOM 679 C CA . VAL A 1 94 ? -6.113 -13.609 0.883 1 98.94 94 VAL A CA 1
ATOM 680 C C . VAL A 1 94 ? -7.141 -12.492 0.726 1 98.94 94 VAL A C 1
ATOM 682 O O . VAL A 1 94 ? -6.875 -11.484 0.066 1 98.94 94 VAL A O 1
ATOM 685 N N . LYS A 1 95 ? -8.297 -12.688 1.245 1 98.88 95 LYS A N 1
ATOM 686 C CA . LYS A 1 95 ? -9.375 -11.695 1.262 1 98.88 95 LYS A CA 1
ATOM 687 C C . LYS A 1 95 ? -9.773 -11.352 2.691 1 98.88 95 LYS A C 1
ATOM 689 O O . LYS A 1 95 ? -9.977 -12.242 3.52 1 98.88 95 LYS A O 1
ATOM 694 N N . ARG A 1 96 ? -9.867 -10.109 2.951 1 98.25 96 ARG A N 1
ATOM 695 C CA . ARG A 1 96 ? -10.398 -9.664 4.234 1 98.25 96 ARG A CA 1
ATOM 696 C C . ARG A 1 96 ? -11.93 -9.688 4.227 1 98.25 96 ARG A C 1
ATOM 698 O O . ARG A 1 96 ? -12.555 -9.094 3.35 1 98.25 96 ARG A O 1
ATOM 705 N N . GLU A 1 97 ? -12.516 -10.375 5.043 1 96.75 97 GLU A N 1
ATOM 706 C CA . GLU A 1 97 ? -13.953 -10.406 5.289 1 96.75 97 GLU A CA 1
ATOM 707 C C . GLU A 1 97 ? -14.273 -9.984 6.719 1 96.75 97 GLU A C 1
ATOM 709 O O . GLU A 1 97 ? -14.227 -10.805 7.641 1 96.75 97 GLU A O 1
ATOM 714 N N . GLY A 1 98 ? -14.727 -8.773 6.875 1 93.19 98 GLY A N 1
ATOM 715 C CA . GLY A 1 98 ? -14.789 -8.227 8.219 1 93.19 98 GLY A CA 1
ATOM 716 C C . GLY A 1 98 ? -13.438 -8.148 8.898 1 93.19 98 GLY A C 1
ATOM 717 O O . GLY A 1 98 ? -12.508 -7.535 8.367 1 93.19 98 GLY A O 1
ATOM 718 N N . SER A 1 99 ? -13.305 -8.875 10.008 1 93.19 99 SER A N 1
ATOM 719 C CA . SER A 1 99 ? -12.031 -8.891 10.727 1 93.19 99 SER A CA 1
ATOM 720 C C . SER A 1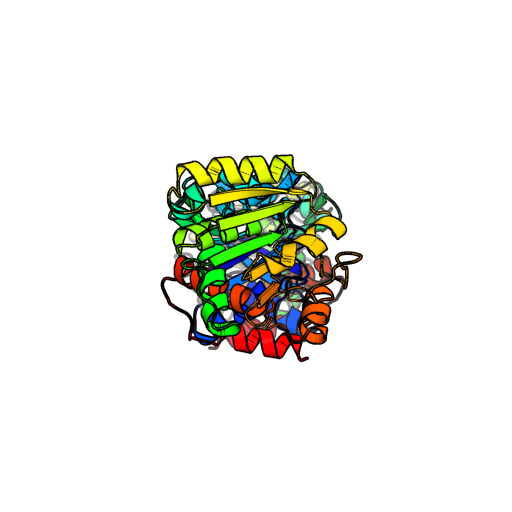 99 ? -11.211 -10.117 10.359 1 93.19 99 SER A C 1
ATOM 722 O O . SER A 1 99 ? -10.039 -10.227 10.742 1 93.19 99 SER A O 1
ATOM 724 N N . ASP A 1 100 ? -11.766 -10.984 9.516 1 97.44 100 ASP A N 1
ATOM 725 C CA . ASP A 1 100 ? -11.109 -12.25 9.211 1 97.44 100 ASP A CA 1
ATOM 726 C C . ASP A 1 100 ? -10.289 -12.141 7.93 1 97.44 100 ASP A C 1
ATOM 728 O O . ASP A 1 100 ? -10.711 -11.5 6.965 1 97.44 100 ASP A O 1
ATOM 732 N N . LEU A 1 101 ? -9.172 -12.727 8 1 98.69 101 LEU A N 1
ATOM 733 C CA . LEU A 1 101 ? -8.406 -13 6.793 1 98.69 101 LEU A CA 1
ATOM 734 C C . LEU A 1 101 ? -8.672 -14.406 6.277 1 98.69 101 LEU A C 1
ATOM 736 O O . LEU A 1 101 ? -8.406 -15.391 6.977 1 98.69 101 LEU A O 1
ATOM 740 N N . VAL A 1 102 ? -9.219 -14.508 5.059 1 98.88 102 VAL A N 1
ATOM 741 C CA . VAL A 1 102 ? -9.586 -15.789 4.473 1 98.88 102 VAL A CA 1
ATOM 742 C C . VAL A 1 102 ? -8.641 -16.125 3.326 1 98.88 102 VAL A C 1
ATOM 744 O O . VAL A 1 102 ? -8.414 -15.305 2.436 1 98.88 102 VAL A O 1
ATOM 747 N N . GLY A 1 103 ? -8.102 -17.328 3.34 1 98.81 103 GLY A N 1
ATOM 748 C CA . GLY A 1 103 ? -7.176 -17.781 2.316 1 98.81 103 GLY A CA 1
ATOM 749 C C . GLY A 1 103 ? -7.848 -18.562 1.21 1 98.81 103 GLY A C 1
ATOM 750 O O . GLY A 1 103 ? -8.727 -19.391 1.474 1 98.81 103 GLY A O 1
ATOM 751 N N . TYR A 1 104 ? -7.465 -18.25 -0.018 1 98.75 104 TYR A N 1
ATOM 752 C CA . TYR A 1 104 ? -7.906 -18.953 -1.223 1 98.75 104 TYR A CA 1
ATOM 753 C C . TYR A 1 104 ? -6.715 -19.375 -2.074 1 98.75 104 TYR A C 1
ATOM 755 O O . TYR A 1 104 ? -5.582 -18.953 -1.826 1 98.75 104 TYR A O 1
ATOM 763 N N . ASN A 1 105 ? -6.961 -20.266 -2.986 1 98.62 105 ASN A N 1
ATOM 764 C CA . ASN A 1 105 ? -5.957 -20.625 -3.982 1 98.62 105 ASN A CA 1
ATOM 765 C C . ASN A 1 105 ? -6.531 -20.594 -5.395 1 98.62 105 ASN A C 1
ATOM 767 O O . ASN A 1 105 ? -7.383 -21.406 -5.742 1 98.62 105 ASN A O 1
ATOM 771 N N . THR A 1 106 ? -6.059 -19.656 -6.152 1 98.25 106 THR A N 1
ATOM 772 C CA . THR A 1 106 ? -6.547 -19.516 -7.52 1 98.25 106 THR A CA 1
ATOM 773 C C . THR A 1 106 ? -5.516 -20.031 -8.523 1 98.25 106 THR A C 1
ATOM 775 O O . THR A 1 106 ? -5.773 -20.062 -9.727 1 98.25 106 THR A O 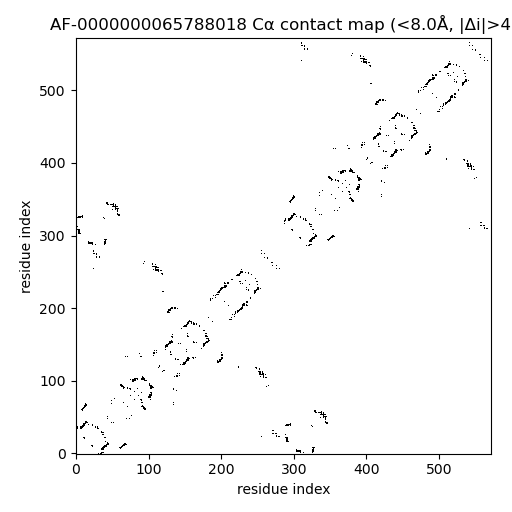1
ATOM 778 N N . ASP A 1 107 ? -4.379 -20.484 -8.086 1 97.62 107 ASP A N 1
ATOM 779 C CA . ASP A 1 107 ? -3.34 -21.016 -8.961 1 97.62 107 ASP A CA 1
ATOM 780 C C . ASP A 1 107 ? -3.842 -22.219 -9.742 1 97.62 107 ASP A C 1
ATOM 782 O O . ASP A 1 107 ? -3.611 -22.328 -10.945 1 97.62 107 ASP A O 1
ATOM 786 N N . GLY A 1 108 ? -4.504 -23.109 -9.023 1 96.88 108 GLY A N 1
ATOM 787 C CA . GLY A 1 108 ? -5.012 -24.312 -9.664 1 96.88 108 GLY A CA 1
ATOM 788 C C . GLY A 1 108 ? -5.965 -24.016 -10.812 1 96.88 108 GLY A C 1
ATOM 789 O O . GLY A 1 108 ? -5.789 -24.531 -11.922 1 96.88 108 GLY A O 1
ATOM 790 N N . THR A 1 109 ? -6.902 -23.188 -10.492 1 96.06 109 THR A N 1
ATOM 791 C CA . THR A 1 109 ? -7.891 -22.797 -11.5 1 96.06 109 THR A CA 1
ATOM 792 C C . THR A 1 109 ? -7.219 -22.109 -12.68 1 96.06 109 THR A C 1
ATOM 794 O O . THR A 1 109 ? -7.512 -22.422 -13.836 1 96.06 109 THR A O 1
ATOM 797 N N . GLY A 1 110 ? -6.336 -21.234 -12.391 1 97.38 110 GLY A N 1
ATOM 798 C CA . GLY A 1 110 ? -5.629 -20.531 -13.453 1 97.38 110 GLY A CA 1
ATOM 799 C C . GLY A 1 110 ? -4.789 -21.453 -14.312 1 97.38 110 GLY A C 1
ATOM 800 O O . GLY A 1 110 ? -4.73 -21.297 -15.539 1 97.38 110 GLY A O 1
ATOM 801 N N . PHE A 1 111 ? -4.207 -22.438 -13.68 1 98.12 111 PHE A N 1
ATOM 802 C CA . PHE A 1 111 ? -3.35 -23.406 -14.352 1 98.12 111 PHE A CA 1
ATOM 803 C C . PHE A 1 111 ? -4.16 -24.266 -15.32 1 98.12 111 PHE A C 1
ATOM 805 O O . PHE A 1 111 ? -3.822 -24.375 -16.5 1 98.12 111 PHE A O 1
ATOM 812 N N . ILE A 1 112 ? -5.266 -24.766 -14.875 1 98.25 112 ILE A N 1
ATOM 813 C CA . ILE A 1 112 ? -6.102 -25.641 -15.695 1 98.25 112 ILE A CA 1
ATOM 814 C C . ILE A 1 112 ? -6.668 -24.844 -16.875 1 98.25 112 ILE A C 1
ATOM 816 O O . ILE A 1 112 ? -6.695 -25.344 -18 1 98.25 112 ILE A O 1
ATOM 820 N N . GLN A 1 113 ? -7.039 -23.656 -16.578 1 97.06 113 GLN A N 1
ATOM 821 C CA . GLN A 1 113 ? -7.547 -22.812 -17.656 1 97.06 113 GLN A CA 1
ATOM 822 C C . GLN A 1 113 ? -6.473 -22.547 -18.703 1 97.06 113 GLN A C 1
ATOM 824 O O . GLN A 1 113 ? -6.746 -22.609 -19.906 1 97.06 113 GLN A O 1
ATOM 829 N N . SER A 1 114 ? -5.309 -22.266 -18.266 1 97.38 114 SER A N 1
ATOM 830 C CA . SER A 1 114 ? -4.211 -22 -19.188 1 97.38 114 SER A CA 1
ATOM 831 C C . SER A 1 114 ? -3.836 -23.234 -19.984 1 97.38 114 SER A C 1
ATOM 833 O O . SER A 1 114 ? -3.51 -23.141 -21.172 1 97.38 114 SER A O 1
ATOM 835 N N . LEU A 1 115 ? -3.885 -24.422 -19.375 1 98 115 LEU A N 1
ATOM 836 C CA . LEU A 1 115 ? -3.619 -25.672 -20.094 1 98 115 LEU A CA 1
ATOM 837 C C . LEU A 1 115 ? -4.574 -25.844 -21.266 1 98 115 LEU A C 1
ATOM 839 O O . LEU A 1 115 ? -4.152 -26.203 -22.359 1 98 115 LEU A O 1
ATOM 843 N N . SER A 1 116 ? -5.781 -25.531 -20.984 1 97.69 116 SER A N 1
ATOM 844 C CA . SER A 1 116 ? -6.809 -25.656 -22.016 1 97.69 116 SER A CA 1
ATOM 845 C C . SER A 1 116 ? -6.648 -24.594 -23.109 1 97.69 116 SER A C 1
ATOM 847 O O . SER A 1 116 ? -6.609 -24.922 -24.297 1 97.69 116 SER A O 1
ATOM 849 N N . GLU A 1 117 ? -6.473 -23.391 -22.719 1 96.31 117 GLU A N 1
ATOM 850 C CA . GLU A 1 117 ? -6.504 -22.266 -23.656 1 96.31 117 GLU A CA 1
ATOM 851 C C . GLU A 1 117 ? -5.188 -22.156 -24.422 1 96.31 117 GLU A C 1
ATOM 853 O O . GLU A 1 117 ? -5.184 -21.812 -25.609 1 96.31 117 GLU A O 1
ATOM 858 N N . ASP A 1 118 ? -4.098 -22.406 -23.734 1 95.88 118 ASP A N 1
ATOM 859 C CA . ASP A 1 118 ? -2.801 -22.125 -24.344 1 95.88 118 ASP A CA 1
ATOM 860 C C . ASP A 1 118 ? -2.232 -23.391 -25 1 95.88 118 ASP A C 1
ATOM 862 O O . ASP A 1 118 ? -1.471 -23.297 -25.969 1 95.88 118 ASP A O 1
ATOM 866 N N . LEU A 1 119 ? -2.588 -24.594 -24.5 1 96.12 119 LEU A N 1
ATOM 867 C CA . LEU A 1 119 ? -1.974 -25.812 -25 1 96.12 119 LEU A CA 1
ATOM 868 C C . LEU A 1 119 ? -3.02 -26.734 -25.609 1 96.12 119 LEU A C 1
ATOM 870 O O . LEU A 1 119 ? -2.678 -27.766 -26.203 1 96.12 119 LEU A O 1
ATOM 874 N N . GLY A 1 120 ? -4.297 -26.391 -25.469 1 96.31 120 GLY A N 1
ATOM 875 C CA . GLY A 1 120 ? -5.324 -27.328 -25.906 1 96.31 120 GLY A CA 1
ATOM 876 C C . GLY A 1 120 ? -5.258 -28.656 -25.172 1 96.31 120 GLY A C 1
ATOM 877 O O . GLY A 1 120 ? -5.539 -29.703 -25.766 1 96.31 120 GLY A O 1
ATOM 878 N N . PHE A 1 121 ? -4.77 -28.641 -23.922 1 97.5 121 PHE A N 1
ATOM 879 C CA . PHE A 1 121 ? -4.516 -29.875 -23.188 1 97.5 121 PHE A CA 1
ATOM 880 C C . PHE A 1 121 ? -5.598 -30.109 -22.141 1 97.5 121 PHE A C 1
ATOM 882 O O . PHE A 1 121 ? -5.973 -29.188 -21.406 1 97.5 121 PHE A O 1
ATOM 889 N N . THR A 1 122 ? -6.062 -31.297 -22.031 1 97.44 122 THR A N 1
ATOM 890 C CA . THR A 1 122 ? -6.984 -31.75 -20.984 1 97.44 122 THR A CA 1
ATOM 891 C C . THR A 1 122 ? -6.348 -32.844 -20.141 1 97.44 122 THR A C 1
ATOM 893 O O . THR A 1 122 ? -5.914 -33.875 -20.656 1 97.44 122 THR A O 1
ATOM 896 N N . PRO A 1 123 ? -6.379 -32.75 -18.812 1 98.06 123 PRO A N 1
ATOM 897 C CA . PRO A 1 123 ? -5.645 -33.656 -17.938 1 98.06 123 PRO A CA 1
ATOM 898 C C . PRO A 1 123 ? -6.301 -35.031 -17.812 1 98.06 123 PRO A C 1
ATOM 900 O O . PRO A 1 123 ? -5.633 -36 -17.469 1 98.06 123 PRO A O 1
ATOM 903 N N . ALA A 1 124 ? -7.543 -35.125 -18.094 1 98.19 124 ALA A N 1
ATOM 904 C CA . ALA A 1 124 ? -8.305 -36.344 -17.828 1 98.19 124 ALA A CA 1
ATOM 905 C C . ALA A 1 124 ? -7.652 -37.562 -18.516 1 98.19 124 ALA A C 1
ATOM 907 O O . ALA A 1 124 ? -7.43 -37.562 -19.734 1 98.19 124 ALA A O 1
ATOM 908 N N . GLY A 1 125 ? -7.32 -38.531 -17.656 1 98.25 125 GLY A N 1
ATOM 909 C CA . GLY A 1 125 ? -6.793 -39.781 -18.156 1 98.25 125 GLY A CA 1
ATOM 910 C C . GLY A 1 125 ? -5.324 -39.719 -18.531 1 98.25 125 GLY A C 1
ATOM 911 O O . GLY A 1 125 ? -4.738 -40.688 -18.984 1 98.25 125 GLY A O 1
ATOM 912 N N . CYS A 1 126 ? -4.691 -38.625 -18.328 1 98.12 126 CYS A N 1
ATOM 913 C CA . CYS A 1 126 ? -3.324 -38.438 -18.797 1 98.12 126 CYS A CA 1
ATOM 914 C C . CYS A 1 126 ? -2.324 -38.75 -17.672 1 98.12 126 CYS A C 1
ATOM 916 O O . CYS A 1 126 ? -2.684 -38.75 -16.5 1 98.12 126 CYS A O 1
ATOM 918 N N . ARG A 1 127 ? -1.084 -39.062 -18.125 1 98.31 127 ARG A N 1
ATOM 919 C CA . ARG A 1 127 ? 0.06 -39.219 -17.219 1 98.31 127 ARG A CA 1
ATOM 920 C C . ARG A 1 127 ? 0.922 -37.969 -17.234 1 98.31 127 ARG A C 1
ATOM 922 O O . ARG A 1 127 ? 1.421 -37.562 -18.281 1 98.31 127 ARG A O 1
ATOM 929 N N . ILE A 1 128 ? 1.092 -37.406 -15.984 1 98.5 128 ILE A N 1
ATOM 930 C CA . ILE A 1 128 ? 1.677 -36.094 -15.938 1 98.5 128 ILE A CA 1
ATOM 931 C C . ILE A 1 128 ? 2.881 -36.094 -15 1 98.5 128 ILE A C 1
ATOM 933 O O . ILE A 1 128 ? 2.838 -36.688 -13.922 1 98.5 128 ILE A O 1
ATOM 937 N N . LEU A 1 129 ? 3.949 -35.469 -15.453 1 98.06 129 LEU A N 1
ATOM 938 C CA . LEU A 1 129 ? 5.137 -35.25 -14.641 1 98.06 129 LEU A CA 1
ATOM 939 C C . LEU A 1 129 ? 5.199 -33.781 -14.164 1 98.06 129 LEU A C 1
ATOM 941 O O . LEU A 1 129 ? 5.195 -32.875 -14.977 1 98.06 129 LEU A O 1
ATOM 945 N N . VAL A 1 130 ? 5.207 -33.625 -12.859 1 98.12 130 VAL A N 1
ATOM 946 C CA . VAL A 1 130 ? 5.301 -32.281 -12.25 1 98.12 130 VAL A CA 1
ATOM 947 C C . VAL A 1 130 ? 6.664 -32.125 -11.586 1 98.12 130 VAL A C 1
ATOM 949 O O . VAL A 1 130 ? 7.023 -32.875 -10.688 1 98.12 130 VAL A O 1
ATOM 952 N N . MET A 1 131 ? 7.438 -31.141 -12.07 1 96.69 131 MET A N 1
ATOM 953 C CA . MET A 1 131 ? 8.75 -30.844 -11.484 1 96.69 131 MET A CA 1
ATOM 954 C C . MET A 1 131 ? 8.641 -29.75 -10.445 1 96.69 131 MET A C 1
ATOM 956 O O . MET A 1 131 ? 8.266 -28.609 -10.766 1 96.69 131 MET A O 1
ATOM 960 N N . GLY A 1 132 ? 9 -30.078 -9.227 1 94.44 132 GLY A N 1
ATOM 961 C CA . GLY A 1 132 ? 8.852 -29.172 -8.094 1 94.44 132 GLY A CA 1
ATOM 962 C C . GLY A 1 132 ? 7.867 -29.688 -7.059 1 94.44 132 GLY A C 1
ATOM 963 O O . GLY A 1 132 ? 6.961 -30.453 -7.379 1 94.44 132 GLY A O 1
ATOM 964 N N . ALA A 1 133 ? 8 -29.203 -5.777 1 93.5 133 ALA A N 1
ATOM 965 C CA . ALA A 1 133 ? 7.121 -29.656 -4.707 1 93.5 133 ALA A CA 1
ATOM 966 C C . ALA A 1 133 ? 6.742 -28.516 -3.781 1 93.5 133 ALA A C 1
ATOM 968 O O . ALA A 1 133 ? 6.43 -28.734 -2.607 1 93.5 133 ALA A O 1
ATOM 969 N N . GLY A 1 134 ? 6.801 -27.312 -4.227 1 91.81 134 GLY A N 1
ATOM 970 C CA . GLY A 1 134 ? 6.418 -26.141 -3.447 1 91.81 134 GLY A CA 1
ATOM 971 C C . GLY A 1 134 ? 4.945 -25.812 -3.57 1 91.81 134 GLY A C 1
ATOM 972 O O . GLY A 1 134 ? 4.129 -26.656 -3.916 1 91.81 134 GLY A O 1
ATOM 973 N N . GLY A 1 135 ? 4.578 -24.609 -3.232 1 92.06 135 GLY A N 1
ATOM 974 C CA . GLY A 1 135 ? 3.195 -24.156 -3.244 1 92.06 135 GLY A CA 1
ATOM 975 C C . GLY A 1 135 ? 2.549 -24.266 -4.613 1 92.06 135 GLY A C 1
ATOM 976 O O . GLY A 1 135 ? 1.412 -24.719 -4.738 1 92.06 135 GLY A O 1
ATOM 977 N N . ALA A 1 136 ? 3.252 -23.812 -5.605 1 94.19 136 ALA A N 1
ATOM 978 C CA . ALA A 1 136 ? 2.734 -23.906 -6.969 1 94.19 136 ALA A CA 1
ATOM 979 C C . ALA A 1 136 ? 2.527 -25.359 -7.391 1 94.19 136 ALA A C 1
ATOM 981 O O . ALA A 1 136 ? 1.551 -25.672 -8.07 1 94.19 136 ALA A O 1
ATOM 982 N N . ALA A 1 137 ? 3.447 -26.188 -6.988 1 96.19 137 ALA A N 1
ATOM 983 C CA . ALA A 1 137 ? 3.334 -27.609 -7.281 1 96.19 137 ALA A CA 1
ATOM 984 C C . ALA A 1 137 ? 2.098 -28.219 -6.621 1 96.19 137 ALA A C 1
ATOM 986 O O . ALA A 1 137 ? 1.368 -28.984 -7.246 1 96.19 137 ALA A O 1
ATOM 987 N N . ARG A 1 138 ? 1.914 -27.844 -5.375 1 96.56 138 ARG A N 1
ATOM 988 C CA . ARG A 1 138 ? 0.751 -28.344 -4.652 1 96.56 138 ARG A CA 1
ATOM 989 C C . ARG A 1 138 ? -0.541 -28 -5.387 1 96.56 138 ARG A C 1
ATOM 991 O O . ARG A 1 138 ? -1.402 -28.859 -5.574 1 96.56 138 ARG A O 1
ATOM 998 N N . ALA A 1 139 ? -0.652 -26.766 -5.809 1 97.38 139 ALA A N 1
ATOM 999 C CA . ALA A 1 139 ? -1.831 -26.312 -6.539 1 97.38 139 ALA A CA 1
ATOM 1000 C C . ALA A 1 139 ? -1.979 -27.062 -7.859 1 97.38 139 ALA A C 1
ATOM 1002 O O . ALA A 1 139 ? -3.084 -27.469 -8.234 1 97.38 139 ALA A O 1
ATOM 1003 N N . ALA A 1 140 ? -0.887 -27.25 -8.539 1 97.88 140 ALA A N 1
ATOM 1004 C CA . ALA A 1 140 ? -0.895 -27.938 -9.828 1 97.88 140 ALA A CA 1
ATOM 1005 C C . ALA A 1 140 ? -1.315 -29.406 -9.672 1 97.88 140 ALA A C 1
ATOM 1007 O O . ALA A 1 140 ? -2.203 -29.875 -10.383 1 97.88 140 ALA A O 1
ATOM 1008 N N . VAL A 1 141 ? -0.718 -30.094 -8.727 1 98 141 VAL A N 1
ATOM 1009 C CA . VAL A 1 141 ? -0.97 -31.516 -8.5 1 98 141 VAL A CA 1
ATOM 1010 C C . VAL A 1 141 ? -2.432 -31.734 -8.117 1 98 141 VAL A C 1
ATOM 101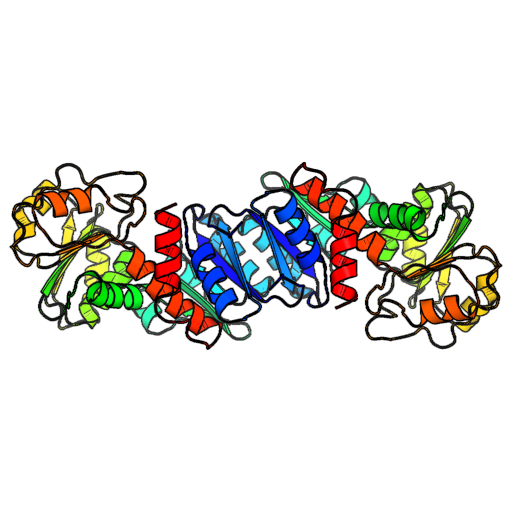2 O O . VAL A 1 141 ? -3.113 -32.594 -8.688 1 98 141 VAL A O 1
ATOM 1015 N N . ALA A 1 142 ? -2.908 -30.922 -7.195 1 97.5 142 ALA A N 1
ATOM 1016 C CA . ALA A 1 142 ? -4.297 -31.031 -6.758 1 97.5 142 ALA A CA 1
ATOM 1017 C C . ALA A 1 142 ? -5.258 -30.781 -7.918 1 97.5 142 ALA A C 1
ATOM 1019 O O . ALA A 1 142 ? -6.25 -31.5 -8.078 1 97.5 142 ALA A O 1
ATOM 1020 N N . SER A 1 143 ? -4.965 -29.781 -8.672 1 97.88 143 SER A N 1
ATOM 1021 C CA . SER A 1 143 ? -5.867 -29.406 -9.758 1 97.88 143 SER A CA 1
ATOM 1022 C C . SER A 1 143 ? -5.836 -30.453 -10.875 1 97.88 143 SER A C 1
ATOM 1024 O O . SER A 1 143 ? -6.863 -30.734 -11.5 1 97.88 143 SER A O 1
ATOM 1026 N N . LEU A 1 144 ? -4.699 -31.016 -11.203 1 98.25 144 LEU A N 1
ATOM 1027 C CA . LEU A 1 144 ? -4.574 -32.062 -12.203 1 98.25 144 LEU A CA 1
ATOM 1028 C C . LEU A 1 144 ? -5.348 -33.312 -11.781 1 98.25 144 LEU A C 1
ATOM 1030 O O . LEU A 1 144 ? -6.09 -33.875 -12.586 1 98.25 144 LEU A O 1
ATOM 1034 N N . ALA A 1 145 ? -5.137 -33.656 -10.531 1 98.06 145 ALA A N 1
ATOM 1035 C CA . ALA A 1 145 ? -5.863 -34.812 -10 1 98.06 145 ALA A CA 1
ATOM 1036 C C . ALA A 1 145 ? -7.371 -34.562 -10.016 1 98.06 145 ALA A C 1
ATOM 1038 O O . ALA A 1 145 ? -8.148 -35.438 -10.43 1 98.06 145 ALA A O 1
ATOM 1039 N N . GLY A 1 146 ? -7.777 -33.438 -9.625 1 96.81 146 GLY A N 1
ATOM 1040 C CA . GLY A 1 146 ? -9.188 -33.062 -9.633 1 96.81 146 GLY A CA 1
ATOM 1041 C C . GLY A 1 146 ? -9.789 -33.031 -11.023 1 96.81 146 GLY A C 1
ATOM 1042 O O . GLY A 1 146 ? -10.984 -33.281 -11.188 1 96.81 146 GLY A O 1
ATOM 1043 N N . ALA A 1 147 ? -8.938 -32.781 -11.961 1 97.56 147 ALA A N 1
ATOM 1044 C CA . ALA A 1 147 ? -9.391 -32.719 -13.352 1 97.56 147 ALA A CA 1
ATOM 1045 C C . ALA A 1 147 ? -9.375 -34.125 -13.977 1 97.56 147 ALA A C 1
ATOM 1047 O O . ALA A 1 147 ? -9.688 -34.281 -15.156 1 97.56 147 ALA A O 1
ATOM 1048 N N . GLY A 1 148 ? -8.891 -35.125 -13.242 1 97.81 148 GLY A N 1
ATOM 1049 C CA . GLY A 1 148 ? -9.055 -36.5 -13.68 1 97.81 148 GLY A CA 1
ATOM 1050 C C . GLY A 1 148 ? -7.777 -37.125 -14.219 1 97.81 148 GLY A C 1
ATOM 1051 O O . GLY A 1 148 ? -7.816 -38.094 -14.953 1 97.81 148 GLY A O 1
ATOM 1052 N N . ALA A 1 149 ? -6.652 -36.562 -13.906 1 98.5 149 ALA A N 1
ATOM 1053 C CA . ALA A 1 149 ? -5.398 -37.188 -14.352 1 98.5 149 ALA A CA 1
ATOM 1054 C C . ALA A 1 149 ? -5.285 -38.625 -13.891 1 98.5 149 ALA A C 1
ATOM 1056 O O . ALA A 1 149 ? -5.652 -38.969 -12.758 1 98.5 149 ALA A O 1
ATOM 1057 N N . ALA A 1 150 ? -4.801 -39.469 -14.805 1 98.5 150 ALA A N 1
ATOM 1058 C CA . ALA A 1 150 ? -4.613 -40.875 -14.453 1 98.5 150 ALA A CA 1
ATOM 1059 C C . ALA A 1 150 ? -3.461 -41.031 -13.469 1 98.5 150 ALA A C 1
ATOM 1061 O O . ALA A 1 150 ? -3.539 -41.844 -12.547 1 98.5 150 ALA A O 1
ATOM 1062 N N . SER A 1 151 ? -2.422 -40.344 -13.719 1 98.31 151 SER A N 1
ATOM 1063 C CA . SER A 1 151 ? -1.254 -40.406 -12.852 1 98.31 151 SER A CA 1
ATOM 1064 C C . SER A 1 151 ? -0.523 -39.062 -12.797 1 98.31 151 SER A C 1
ATOM 1066 O O . SER A 1 151 ? -0.474 -38.344 -13.797 1 98.31 151 SER A O 1
ATOM 1068 N N . VAL A 1 152 ? -0.088 -38.719 -11.586 1 98.44 152 VAL A N 1
ATOM 1069 C CA . VAL A 1 152 ? 0.765 -37.531 -11.375 1 98.44 152 VAL A CA 1
ATOM 1070 C C . VAL A 1 152 ? 2.049 -37.969 -10.664 1 98.44 152 VAL A C 1
ATOM 1072 O O . VAL A 1 152 ? 2.008 -38.469 -9.539 1 98.44 152 VAL A O 1
ATOM 1075 N N . VAL A 1 153 ? 3.201 -37.844 -11.344 1 97.75 153 VAL A N 1
ATOM 1076 C CA . VAL A 1 153 ? 4.512 -38.125 -10.766 1 97.75 153 VAL A CA 1
ATOM 1077 C C . VAL A 1 153 ? 5.211 -36.812 -10.422 1 97.75 153 VAL A C 1
ATOM 1079 O O . VAL A 1 153 ? 5.305 -35.906 -11.258 1 97.75 153 VAL A O 1
ATOM 1082 N N . ILE A 1 154 ? 5.676 -36.688 -9.172 1 97.5 154 ILE A N 1
ATOM 1083 C CA . ILE A 1 154 ? 6.316 -35.469 -8.688 1 97.5 154 ILE A CA 1
ATOM 1084 C C . ILE A 1 154 ? 7.828 -35.656 -8.625 1 97.5 154 ILE A C 1
ATOM 1086 O O . ILE A 1 154 ? 8.32 -36.562 -7.941 1 97.5 154 ILE A O 1
ATOM 1090 N N . ALA A 1 155 ? 8.539 -34.875 -9.43 1 96.5 155 ALA A N 1
ATOM 1091 C CA . ALA A 1 155 ? 10 -34.875 -9.383 1 96.5 155 ALA A CA 1
ATOM 1092 C C . ALA A 1 155 ? 10.523 -33.719 -8.578 1 96.5 155 ALA A C 1
ATOM 1094 O O . ALA A 1 155 ? 10.203 -32.562 -8.875 1 96.5 155 ALA A O 1
ATOM 1095 N N . ASN A 1 156 ? 11.211 -33.938 -7.609 1 95.31 156 ASN A N 1
ATOM 1096 C CA . ASN A 1 156 ? 11.766 -32.875 -6.762 1 95.31 156 ASN A CA 1
ATOM 1097 C C . ASN A 1 156 ? 13.172 -33.219 -6.285 1 95.31 156 ASN A C 1
ATOM 1099 O O . ASN A 1 156 ? 13.539 -34.406 -6.227 1 95.31 156 ASN A O 1
ATOM 1103 N N . ARG A 1 157 ? 14.055 -32.219 -6.027 1 89.69 157 ARG A N 1
ATOM 1104 C CA . ARG A 1 157 ? 15.422 -32.406 -5.543 1 89.69 157 ARG A CA 1
ATOM 1105 C C . ARG A 1 157 ? 15.438 -33.25 -4.262 1 89.69 157 ARG A C 1
ATOM 1107 O O . ARG A 1 157 ? 16.234 -34.188 -4.133 1 89.69 157 ARG A O 1
ATOM 1114 N N . SER A 1 158 ? 14.547 -32.812 -3.375 1 90.56 158 SER A N 1
ATOM 1115 C CA . SER A 1 158 ? 14.305 -33.656 -2.209 1 90.56 158 SER A CA 1
ATOM 1116 C C . SER A 1 158 ? 13.133 -34.625 -2.447 1 90.56 158 SER A C 1
ATOM 1118 O O . SER A 1 158 ? 11.977 -34.188 -2.424 1 90.56 158 SER A O 1
ATOM 1120 N N . ILE A 1 159 ? 13.453 -35.781 -2.562 1 91.81 159 ILE A N 1
ATOM 1121 C CA . ILE A 1 159 ? 12.422 -36.781 -2.889 1 91.81 159 ILE A CA 1
ATOM 1122 C C . ILE A 1 159 ? 11.406 -36.844 -1.753 1 91.81 159 ILE A C 1
ATOM 1124 O O . ILE A 1 159 ? 10.219 -37.094 -1.989 1 91.81 159 ILE A O 1
ATOM 1128 N N . ALA A 1 160 ? 11.836 -36.562 -0.552 1 93.12 160 ALA A N 1
ATOM 1129 C CA . ALA A 1 160 ? 10.969 -36.656 0.618 1 93.12 160 ALA A CA 1
ATOM 1130 C C . ALA A 1 160 ? 9.797 -35.688 0.49 1 93.12 160 ALA A C 1
ATOM 1132 O O . ALA A 1 160 ? 8.672 -36 0.871 1 93.12 160 ALA A O 1
ATOM 1133 N N . ARG A 1 161 ? 10.023 -34.562 -0.022 1 90.75 161 ARG A N 1
ATOM 1134 C CA . ARG A 1 161 ? 8.977 -33.562 -0.194 1 90.75 161 ARG A CA 1
ATOM 1135 C C . ARG A 1 161 ? 7.934 -34.031 -1.207 1 90.75 161 ARG A C 1
ATOM 1137 O O . ARG A 1 161 ? 6.738 -33.781 -1.037 1 90.75 161 ARG A O 1
ATOM 1144 N N . GLY A 1 162 ? 8.43 -34.656 -2.246 1 93.81 162 GLY A N 1
ATOM 1145 C CA . GLY A 1 162 ? 7.523 -35.219 -3.236 1 93.81 162 GLY A CA 1
ATOM 1146 C C . GLY A 1 162 ? 6.68 -36.344 -2.695 1 93.81 162 GLY A C 1
ATOM 1147 O O . GLY A 1 162 ? 5.492 -36.469 -3.012 1 93.81 162 GLY A O 1
ATOM 1148 N N . GLU A 1 163 ? 7.355 -37.125 -1.916 1 94.75 163 GLU A N 1
ATOM 1149 C CA . GLU A 1 163 ? 6.648 -38.25 -1.303 1 94.75 163 GLU A CA 1
ATOM 1150 C C . GLU A 1 163 ? 5.57 -37.75 -0.338 1 94.75 163 GLU A C 1
ATOM 1152 O O . GLU A 1 163 ? 4.465 -38.312 -0.31 1 94.75 163 GLU A O 1
ATOM 1157 N N . GLU A 1 164 ? 5.926 -36.812 0.396 1 92.75 164 GLU A N 1
ATOM 1158 C CA . GLU A 1 164 ? 4.965 -36.25 1.326 1 92.75 164 GLU A CA 1
ATOM 1159 C C . GLU A 1 164 ? 3.756 -35.656 0.587 1 92.75 164 GLU A C 1
ATOM 1161 O O . GLU A 1 164 ? 2.613 -35.875 1 1 92.75 164 GLU A O 1
ATOM 1166 N N . LEU A 1 165 ? 4.043 -35 -0.465 1 92.69 165 LEU A N 1
ATOM 1167 C CA . LEU A 1 165 ? 2.973 -34.406 -1.27 1 92.69 165 LEU A CA 1
ATOM 1168 C C . LEU A 1 165 ? 2.107 -35.5 -1.894 1 92.69 165 LEU A C 1
ATOM 1170 O O . LEU A 1 165 ? 0.877 -35.406 -1.878 1 92.69 165 LEU A O 1
ATOM 1174 N N . SER A 1 166 ? 2.699 -36.5 -2.396 1 94.75 166 SER A N 1
ATOM 1175 C CA . SER A 1 166 ? 1.998 -37.625 -2.992 1 94.75 166 SER A CA 1
ATOM 1176 C C . SER A 1 166 ? 1.081 -38.312 -1.979 1 94.75 166 SER A C 1
ATOM 1178 O O . SER A 1 166 ? -0.076 -38.625 -2.283 1 94.75 166 SER A O 1
ATOM 1180 N N . ALA A 1 167 ? 1.621 -38.5 -0.832 1 93.44 167 ALA A N 1
ATOM 1181 C CA . ALA A 1 167 ? 0.862 -39.156 0.216 1 93.44 167 ALA A CA 1
ATOM 1182 C C . ALA A 1 167 ? -0.341 -38.344 0.649 1 93.44 167 ALA A C 1
ATOM 1184 O O . ALA A 1 167 ? -1.427 -38.875 0.879 1 93.44 167 ALA A O 1
ATOM 1185 N N . ALA A 1 168 ? -0.15 -37.125 0.728 1 90.88 168 ALA A N 1
ATOM 1186 C CA . ALA A 1 168 ? -1.198 -36.219 1.177 1 90.88 168 ALA A CA 1
ATOM 1187 C C . ALA A 1 168 ? -2.369 -36.188 0.198 1 90.88 168 ALA A C 1
ATOM 1189 O O . ALA A 1 168 ? -3.529 -36.125 0.609 1 90.88 168 ALA A O 1
ATOM 1190 N N . PHE A 1 169 ? -2.078 -36.312 -1.081 1 95.31 169 PHE A N 1
ATOM 1191 C CA . PHE A 1 169 ? -3.121 -36.125 -2.086 1 95.31 169 PHE A CA 1
ATOM 1192 C C . PHE A 1 169 ? -3.744 -37.5 -2.439 1 95.31 169 PHE A C 1
ATOM 1194 O O . PHE A 1 169 ? -4.879 -37.531 -2.918 1 95.31 169 PHE A O 1
ATOM 1201 N N . ARG A 1 170 ? -3.01 -38.531 -2.219 1 94.12 170 ARG A N 1
ATOM 1202 C CA . ARG A 1 170 ? -3.521 -39.875 -2.51 1 94.12 170 ARG A CA 1
ATOM 1203 C C . ARG A 1 170 ? -4.805 -40.125 -1.734 1 94.12 170 ARG A C 1
ATOM 1205 O O . ARG A 1 170 ? -5.707 -40.812 -2.236 1 94.12 170 ARG A O 1
ATOM 1212 N N . ARG A 1 171 ? -4.91 -39.562 -0.578 1 91.19 171 ARG A N 1
ATOM 1213 C CA . ARG A 1 171 ? -6.059 -39.781 0.296 1 91.19 171 ARG A CA 1
ATOM 1214 C C . ARG A 1 171 ? -7.285 -39.031 -0.216 1 91.19 171 ARG A C 1
ATOM 1216 O O . ARG A 1 171 ? -8.414 -39.469 0.001 1 91.19 171 ARG A O 1
ATOM 1223 N N . HIS A 1 172 ? -7.066 -38.094 -0.988 1 93.81 172 HIS A N 1
ATOM 1224 C CA . HIS A 1 172 ? -8.148 -37.219 -1.403 1 93.81 172 HIS A CA 1
ATOM 1225 C C . HIS A 1 172 ? -8.586 -37.5 -2.834 1 93.81 172 HIS A C 1
ATOM 1227 O O . HIS A 1 172 ? -9.742 -37.281 -3.201 1 93.81 172 HIS A O 1
ATOM 1233 N N . PHE A 1 173 ? -7.637 -38 -3.564 1 95.94 173 PHE A N 1
ATOM 1234 C CA . PHE A 1 173 ? -7.902 -38.25 -4.977 1 95.94 173 PHE A CA 1
ATOM 1235 C C . PHE A 1 173 ? -7.699 -39.75 -5.305 1 95.94 173 PHE A C 1
ATOM 1237 O O . PHE A 1 173 ? -6.66 -40.125 -5.848 1 95.94 173 PHE A O 1
ATOM 1244 N N . ILE A 1 174 ? -8.664 -40.469 -5.203 1 92.75 174 ILE A N 1
ATOM 1245 C CA . ILE A 1 174 ? -8.578 -41.938 -5.285 1 92.75 174 ILE A CA 1
ATOM 1246 C C . ILE A 1 174 ? -8.438 -42.375 -6.746 1 92.75 174 ILE A C 1
ATOM 1248 O O . ILE A 1 174 ? -7.887 -43.438 -7.039 1 92.75 174 ILE A O 1
ATOM 1252 N N . GLY A 1 175 ? -8.859 -41.531 -7.637 1 95 175 GLY A N 1
ATOM 1253 C CA . GLY A 1 175 ? -8.836 -41.906 -9.047 1 95 175 GLY A CA 1
ATOM 1254 C C . GLY A 1 175 ? -7.508 -41.625 -9.719 1 95 175 GLY A C 1
ATOM 1255 O O . GLY A 1 175 ? -7.293 -41.969 -10.875 1 95 175 GLY A O 1
ATOM 1256 N N . THR A 1 176 ? -6.617 -41 -9.031 1 97.5 176 THR A N 1
ATOM 1257 C CA . THR A 1 176 ? -5.324 -40.625 -9.578 1 97.5 176 THR A CA 1
ATOM 1258 C C . THR A 1 176 ? -4.188 -41.344 -8.875 1 97.5 176 THR A C 1
ATOM 1260 O O . THR A 1 176 ? -4.168 -41.438 -7.645 1 97.5 176 THR A O 1
ATOM 1263 N N . GLN A 1 177 ? -3.268 -41.969 -9.648 1 98.06 177 GLN A N 1
ATOM 1264 C CA . GLN A 1 177 ? -2.066 -42.562 -9.07 1 98.06 177 GLN A CA 1
ATOM 1265 C C . GLN A 1 177 ? -0.991 -41.531 -8.828 1 98.06 177 GLN A C 1
ATOM 1267 O O . GLN A 1 177 ? -0.773 -40.625 -9.664 1 98.06 177 GLN A O 1
ATOM 1272 N N . PHE A 1 178 ? -0.393 -41.562 -7.641 1 97.81 178 PHE A N 1
ATOM 1273 C CA . PHE A 1 178 ? 0.661 -40.625 -7.305 1 97.81 178 PHE A CA 1
ATOM 1274 C C . PHE A 1 178 ? 1.984 -41.344 -7.074 1 97.81 178 PHE A C 1
ATOM 1276 O O . PHE A 1 178 ? 2.008 -42.469 -6.535 1 97.81 178 PHE A O 1
ATOM 1283 N N . ALA A 1 179 ? 3.057 -40.719 -7.457 1 96.5 179 ALA A N 1
ATOM 1284 C CA . ALA A 1 179 ? 4.41 -41.188 -7.156 1 96.5 179 ALA A CA 1
ATOM 1285 C C . ALA A 1 179 ? 5.387 -40.031 -7.102 1 96.5 179 ALA A C 1
ATOM 1287 O O . ALA A 1 179 ? 5.043 -38.906 -7.473 1 96.5 179 ALA A O 1
ATOM 1288 N N . ALA A 1 180 ? 6.531 -40.281 -6.492 1 96.81 180 ALA A N 1
ATOM 1289 C CA . ALA A 1 180 ? 7.602 -39.281 -6.434 1 96.81 180 ALA A CA 1
ATOM 1290 C C . ALA A 1 180 ? 8.922 -39.875 -6.934 1 96.81 180 ALA A C 1
ATOM 1292 O O . ALA A 1 180 ? 9.203 -41.031 -6.715 1 96.81 180 ALA A O 1
ATOM 1293 N N . ILE A 1 181 ? 9.648 -39.031 -7.621 1 95.31 181 ILE A N 1
ATOM 1294 C CA . ILE A 1 181 ? 10.969 -39.469 -8.094 1 95.31 181 ILE A CA 1
ATOM 1295 C C . ILE A 1 181 ? 11.977 -38.344 -7.863 1 95.31 181 ILE A C 1
ATOM 1297 O O . ILE A 1 181 ? 11.594 -37.156 -7.707 1 95.31 181 ILE A O 1
ATOM 1301 N N . PRO A 1 182 ? 13.273 -38.688 -7.777 1 94.38 182 PRO A N 1
ATOM 1302 C CA . PRO A 1 182 ? 14.273 -37.594 -7.703 1 94.38 182 PRO A CA 1
ATOM 1303 C C . PRO A 1 182 ? 14.359 -36.781 -8.992 1 94.38 182 PRO A C 1
ATOM 1305 O O . PRO A 1 182 ? 14.219 -37.344 -10.086 1 94.38 182 PRO A O 1
ATOM 1308 N N . LEU A 1 183 ? 14.516 -35.562 -8.727 1 94.12 183 LEU A N 1
ATOM 1309 C CA . LEU A 1 183 ? 14.773 -34.719 -9.883 1 94.12 183 LEU A CA 1
ATOM 1310 C C . LEU A 1 183 ? 16.188 -34.938 -10.422 1 94.12 183 LEU A C 1
ATOM 1312 O O . LEU A 1 183 ? 17.125 -34.25 -10.047 1 94.12 183 LEU A O 1
ATOM 1316 N N . ASP A 1 184 ? 16.312 -35.906 -11.211 1 90.69 184 ASP A N 1
ATOM 1317 C CA . ASP A 1 184 ? 17.531 -36.344 -11.891 1 90.69 184 ASP A CA 1
ATOM 1318 C C . ASP A 1 184 ? 17.359 -36.344 -13.406 1 90.69 184 ASP A C 1
ATOM 1320 O O . ASP A 1 184 ? 16.594 -37.156 -13.945 1 90.69 184 ASP A O 1
ATOM 1324 N N . PRO A 1 185 ? 18.109 -35.469 -14.008 1 86.19 185 PRO A N 1
ATOM 1325 C CA . PRO A 1 185 ? 17.891 -35.344 -15.453 1 86.19 185 PRO A CA 1
ATOM 1326 C C . PRO A 1 185 ? 18.062 -36.656 -16.203 1 86.19 185 PRO A C 1
ATOM 1328 O O . PRO A 1 185 ? 17.328 -36.938 -17.141 1 86.19 185 PRO A O 1
ATOM 1331 N N . GLU A 1 186 ? 18.953 -37.469 -15.82 1 87.88 186 GLU A N 1
ATOM 1332 C CA . GLU A 1 186 ? 19.172 -38.719 -16.5 1 87.88 186 GLU A CA 1
ATOM 1333 C C . GLU A 1 186 ? 17.938 -39.625 -16.375 1 87.88 186 GLU A C 1
ATOM 1335 O O . GLU A 1 186 ? 17.516 -40.25 -17.359 1 87.88 186 GLU A O 1
ATOM 1340 N N . ASN A 1 187 ? 17.531 -39.688 -15.219 1 90.19 187 ASN A N 1
ATOM 1341 C CA . ASN A 1 187 ? 16.344 -40.5 -14.992 1 90.19 187 ASN A CA 1
ATOM 1342 C C . ASN A 1 187 ? 15.125 -39.906 -15.711 1 90.19 187 ASN A C 1
ATOM 1344 O O . ASN A 1 187 ? 14.336 -40.656 -16.312 1 90.19 187 ASN A O 1
ATOM 1348 N N . LEU A 1 188 ? 14.992 -38.656 -15.664 1 92.81 188 LEU A N 1
ATOM 1349 C CA . LEU A 1 188 ? 13.852 -37.969 -16.297 1 92.81 188 LEU A CA 1
ATOM 1350 C C . LEU A 1 188 ? 13.883 -38.156 -17.812 1 92.81 188 LEU A C 1
ATOM 1352 O O . LEU A 1 188 ? 12.844 -38.406 -18.438 1 92.81 188 LEU A O 1
ATOM 1356 N N . ASN A 1 189 ? 15.086 -38.094 -18.344 1 93.25 189 ASN A N 1
ATOM 1357 C CA . ASN A 1 189 ? 15.25 -38.281 -19.781 1 93.25 189 ASN A CA 1
ATOM 1358 C C . ASN A 1 189 ? 14.789 -39.656 -20.219 1 93.25 189 ASN A C 1
ATOM 1360 O O . ASN A 1 189 ? 14.281 -39.812 -21.328 1 93.25 189 ASN A O 1
ATOM 1364 N N . ARG A 1 190 ? 14.93 -40.562 -19.375 1 92.12 190 ARG A N 1
ATOM 1365 C CA . ARG A 1 190 ? 14.625 -41.938 -19.719 1 92.12 190 ARG A CA 1
ATOM 1366 C C . ARG A 1 190 ? 13.125 -42.219 -19.625 1 92.12 190 ARG A C 1
ATOM 1368 O O . ARG A 1 190 ? 12.602 -43.094 -20.328 1 92.12 190 ARG A O 1
ATOM 1375 N N . CYS A 1 191 ? 12.508 -41.469 -18.828 1 93.44 191 CYS A N 1
ATOM 1376 C CA . CYS A 1 191 ? 11.117 -41.812 -18.578 1 93.44 191 CYS A CA 1
ATOM 1377 C C . CYS A 1 191 ? 10.172 -40.781 -19.172 1 93.44 191 CYS A C 1
ATOM 1379 O O . CYS A 1 191 ? 8.953 -40.938 -19.094 1 93.44 191 CYS A O 1
ATOM 1381 N N . VAL A 1 192 ? 10.633 -39.812 -19.828 1 95.31 192 VAL A N 1
ATOM 1382 C CA . VAL A 1 192 ? 9.82 -38.688 -20.281 1 95.31 192 VAL A CA 1
ATOM 1383 C C . VAL A 1 192 ? 8.797 -39.156 -21.297 1 95.31 192 VAL A C 1
ATOM 1385 O O . VAL A 1 192 ? 7.723 -38.562 -21.438 1 95.31 192 VAL A O 1
ATOM 1388 N N . GLN A 1 193 ? 9.07 -40.281 -22.016 1 95 193 GLN A N 1
ATOM 1389 C CA . GLN A 1 193 ? 8.18 -40.812 -23.031 1 95 193 GLN A CA 1
ATOM 1390 C C . GLN A 1 193 ? 6.895 -41.344 -22.406 1 95 193 GLN A C 1
ATOM 1392 O O . GLN A 1 193 ? 5.902 -41.594 -23.094 1 95 193 GLN A O 1
ATOM 1397 N N . ASN A 1 194 ? 6.957 -41.562 -21.156 1 95.81 194 ASN A N 1
ATOM 1398 C CA . ASN A 1 194 ? 5.82 -42.156 -20.453 1 95.81 194 ASN A CA 1
ATOM 1399 C C . ASN A 1 194 ? 4.809 -41.094 -20.031 1 95.81 194 ASN A C 1
ATOM 1401 O O . ASN A 1 194 ? 3.756 -41.406 -19.469 1 95.81 194 ASN A O 1
ATOM 1405 N N . PHE A 1 195 ? 5.062 -39.844 -20.328 1 97.69 195 PHE A N 1
ATOM 1406 C CA . PHE A 1 195 ? 4.215 -38.75 -19.844 1 97.69 195 PHE A CA 1
ATOM 1407 C C . PHE A 1 195 ? 3.607 -37.969 -21 1 97.69 195 PHE A C 1
ATOM 1409 O O . PHE A 1 195 ? 4.254 -37.781 -22.031 1 97.69 195 PHE A O 1
ATOM 1416 N N . ASP A 1 196 ? 2.373 -37.531 -20.766 1 97.88 196 ASP A N 1
ATOM 1417 C CA . ASP A 1 196 ? 1.649 -36.75 -21.734 1 97.88 196 ASP A CA 1
ATOM 1418 C C . ASP A 1 196 ? 1.912 -35.25 -21.531 1 97.88 196 ASP A C 1
ATOM 1420 O O . ASP A 1 196 ? 1.729 -34.469 -22.453 1 97.88 196 ASP A O 1
ATOM 1424 N N . LEU A 1 197 ? 2.266 -34.875 -20.344 1 98.5 197 LEU A N 1
ATOM 1425 C CA . LEU A 1 197 ? 2.523 -33.5 -19.984 1 98.5 197 LEU A CA 1
ATOM 1426 C C . LEU A 1 197 ? 3.652 -33.406 -18.969 1 98.5 197 LEU A C 1
ATOM 1428 O O . LEU A 1 197 ? 3.701 -34.188 -18.016 1 98.5 197 LEU A O 1
ATOM 1432 N N . LEU A 1 198 ? 4.578 -32.531 -19.234 1 98.25 198 LEU A N 1
ATOM 1433 C CA . LEU A 1 198 ? 5.617 -32.156 -18.297 1 98.25 198 LEU A CA 1
ATOM 1434 C C . LEU A 1 198 ? 5.402 -30.719 -17.812 1 98.25 198 LEU A C 1
ATOM 1436 O O . LEU A 1 198 ? 5.27 -29.797 -18.625 1 98.25 198 LEU A O 1
ATOM 1440 N N . VAL A 1 199 ? 5.285 -30.562 -16.484 1 98.5 199 VAL A N 1
ATOM 1441 C CA . VAL A 1 199 ? 5.027 -29.25 -15.914 1 98.5 199 VAL A CA 1
ATOM 1442 C C . VAL A 1 199 ? 6.188 -28.844 -15.008 1 98.5 199 VAL A C 1
ATOM 1444 O O . VAL A 1 199 ? 6.504 -29.547 -14.047 1 98.5 199 VAL A O 1
ATOM 1447 N N . ASN A 1 200 ? 6.797 -27.734 -15.305 1 97.75 200 ASN A N 1
ATOM 1448 C CA . ASN A 1 200 ? 7.77 -27.156 -14.391 1 97.75 200 ASN A CA 1
ATOM 1449 C C . ASN A 1 200 ? 7.117 -26.172 -13.43 1 97.75 200 ASN A C 1
ATOM 1451 O O . ASN A 1 200 ? 6.574 -25.156 -13.852 1 97.75 200 ASN A O 1
ATOM 1455 N N . THR A 1 201 ? 7.137 -26.453 -12.156 1 96.25 201 THR A N 1
ATOM 1456 C CA . THR A 1 201 ? 6.566 -25.578 -11.141 1 96.25 201 THR A CA 1
ATOM 1457 C C . THR A 1 201 ? 7.66 -24.969 -10.281 1 96.25 201 THR A C 1
ATOM 1459 O O . THR A 1 201 ? 7.375 -24.25 -9.32 1 96.25 201 THR A O 1
ATOM 1462 N N . SER A 1 202 ? 8.93 -25.312 -10.625 1 91.81 202 SER A N 1
ATOM 1463 C CA . SER A 1 202 ? 10.062 -24.75 -9.891 1 91.81 202 SER A CA 1
ATOM 1464 C C . SER A 1 202 ? 10.477 -23.391 -10.438 1 91.81 202 SER A C 1
ATOM 1466 O O . SER A 1 202 ? 9.891 -22.906 -11.406 1 91.81 202 SER A O 1
ATOM 1468 N N . SER A 1 203 ? 11.523 -22.875 -9.789 1 88.75 203 SER A N 1
ATOM 1469 C CA . SER A 1 203 ? 12.023 -21.578 -10.234 1 88.75 203 SER A CA 1
ATOM 1470 C C . SER A 1 203 ? 13.055 -21.734 -11.344 1 88.75 203 SER A C 1
ATOM 1472 O O . SER A 1 203 ? 13.531 -20.75 -11.898 1 88.75 203 SER A O 1
ATOM 1474 N N . VAL A 1 204 ? 13.383 -22.969 -11.656 1 91.81 204 VAL A N 1
ATOM 1475 C CA . VAL A 1 204 ? 14.352 -23.188 -12.727 1 91.81 204 VAL A CA 1
ATOM 1476 C C . VAL A 1 204 ? 13.805 -22.625 -14.039 1 91.81 204 VAL A C 1
ATOM 1478 O O . VAL A 1 204 ? 12.656 -22.891 -14.406 1 91.81 204 VAL A O 1
ATOM 1481 N N . GLY A 1 205 ? 14.547 -21.906 -14.734 1 92.38 205 GLY A N 1
ATOM 1482 C CA . GLY A 1 205 ? 14.156 -21.156 -15.914 1 92.38 205 GLY A CA 1
ATOM 1483 C C . GLY A 1 205 ? 14.266 -19.656 -15.734 1 92.38 205 GLY A C 1
ATOM 1484 O O . GLY A 1 205 ? 14.492 -18.922 -16.703 1 92.38 205 GLY A O 1
ATOM 1485 N N . MET A 1 206 ? 13.961 -19.234 -14.477 1 86.69 206 MET A N 1
ATOM 1486 C CA . MET A 1 206 ? 14.141 -17.812 -14.172 1 86.69 206 MET A CA 1
ATOM 1487 C C . MET A 1 206 ? 15.586 -17.391 -14.375 1 86.69 206 MET A C 1
ATOM 1489 O O . MET A 1 206 ? 16.516 -18.125 -14.023 1 86.69 206 MET A O 1
ATOM 1493 N N . GLY A 1 207 ? 15.766 -16.25 -14.977 1 86.12 207 GLY A N 1
ATOM 1494 C CA . GLY A 1 207 ? 17.109 -15.766 -15.234 1 86.12 207 GLY A CA 1
ATOM 1495 C C . GLY A 1 207 ? 17.875 -16.609 -16.234 1 86.12 207 GLY A C 1
ATOM 1496 O O . GLY A 1 207 ? 19.109 -16.578 -16.266 1 86.12 207 GLY A O 1
ATOM 1497 N N . GLY A 1 208 ? 17.203 -17.5 -16.828 1 89.12 208 GLY A N 1
ATOM 1498 C CA . GLY A 1 208 ? 17.828 -18.297 -17.875 1 89.12 208 GLY A CA 1
ATOM 1499 C C . GLY A 1 208 ? 18.438 -19.594 -17.359 1 89.12 208 GLY A C 1
ATOM 1500 O O . GLY A 1 208 ? 19.141 -20.297 -18.094 1 89.12 208 GLY A O 1
ATOM 1501 N N . THR A 1 209 ? 18.156 -19.891 -16.125 1 92.44 209 THR A N 1
ATOM 1502 C CA . THR A 1 209 ? 18.656 -21.156 -15.578 1 92.44 209 THR A CA 1
ATOM 1503 C C . THR A 1 209 ? 18 -22.344 -16.281 1 92.44 209 THR A C 1
ATOM 1505 O O . THR A 1 209 ? 16.969 -22.203 -16.906 1 92.44 209 THR A O 1
ATOM 1508 N N . ALA A 1 210 ? 18.688 -23.516 -16.203 1 94.31 210 ALA A N 1
ATOM 1509 C CA . ALA A 1 210 ? 18.203 -24.672 -16.953 1 94.31 210 ALA A CA 1
ATOM 1510 C C . ALA A 1 210 ? 18.297 -25.953 -16.109 1 94.31 210 ALA A C 1
ATOM 1512 O O . ALA A 1 210 ? 18.938 -25.953 -15.055 1 94.31 210 ALA A O 1
ATOM 1513 N N . PHE A 1 211 ? 17.531 -26.969 -16.547 1 93.12 211 PHE A N 1
ATOM 1514 C CA . PHE A 1 211 ? 17.766 -28.344 -16.109 1 93.12 211 PHE A CA 1
ATOM 1515 C C . PHE A 1 211 ? 18.891 -28.984 -16.906 1 93.12 211 PHE A C 1
ATOM 1517 O O . PHE A 1 211 ? 18.672 -29.438 -18.031 1 93.12 211 PHE A O 1
ATOM 1524 N N . PRO A 1 212 ? 19.984 -29.062 -16.234 1 90.75 212 PRO A N 1
ATOM 1525 C CA . PRO A 1 212 ? 21.125 -29.562 -17 1 90.75 212 PRO A CA 1
ATOM 1526 C C . PRO A 1 212 ? 20.875 -30.969 -17.562 1 90.75 212 PRO A C 1
ATOM 1528 O O . PRO A 1 212 ? 20.469 -31.859 -16.828 1 90.75 212 PRO A O 1
ATOM 1531 N N . GLY A 1 213 ? 21.062 -31.094 -18.859 1 91.5 213 GLY A N 1
ATOM 1532 C CA . GLY A 1 213 ? 21 -32.375 -19.5 1 91.5 213 GLY A CA 1
ATOM 1533 C C . GLY A 1 213 ? 19.594 -32.812 -19.875 1 91.5 213 GLY A C 1
ATOM 1534 O O . GLY A 1 213 ? 19.391 -33.938 -20.359 1 91.5 213 GLY A O 1
ATOM 1535 N N . MET A 1 214 ? 18.688 -31.953 -19.625 1 92.69 214 MET A N 1
ATOM 1536 C CA . MET A 1 214 ? 17.312 -32.281 -19.984 1 92.69 214 MET A CA 1
ATOM 1537 C C . MET A 1 214 ? 17.172 -32.5 -21.5 1 92.69 214 MET A C 1
ATOM 1539 O O . MET A 1 214 ? 17.594 -31.656 -22.281 1 92.69 214 MET A O 1
ATOM 1543 N N . ASP A 1 215 ? 16.672 -33.625 -21.797 1 94.62 215 ASP A N 1
ATOM 1544 C CA . ASP A 1 215 ? 16.453 -34.062 -23.172 1 94.62 215 ASP A CA 1
ATOM 1545 C C . ASP A 1 215 ? 15.031 -34.562 -23.391 1 94.62 215 ASP A C 1
ATOM 1547 O O . ASP A 1 215 ? 14.664 -35.625 -22.875 1 94.62 215 ASP A O 1
ATOM 1551 N N . LEU A 1 216 ? 14.25 -33.812 -24.266 1 96 216 LEU A N 1
ATOM 1552 C CA . LEU A 1 216 ? 12.836 -34.125 -24.438 1 96 216 LEU A CA 1
ATOM 1553 C C . LEU A 1 216 ? 12.602 -34.906 -25.734 1 96 216 LEU A C 1
ATOM 1555 O O . LEU A 1 216 ? 11.453 -35.094 -26.156 1 96 216 LEU A O 1
ATOM 1559 N N . SER A 1 217 ? 13.625 -35.375 -26.344 1 95 217 SER A N 1
ATOM 1560 C CA . SER A 1 217 ? 13.547 -35.969 -27.672 1 95 217 SER A CA 1
ATOM 1561 C C . SER A 1 217 ? 12.742 -37.281 -27.641 1 95 217 SER A C 1
ATOM 1563 O O . SER A 1 217 ? 12.219 -37.719 -28.656 1 95 217 SER A O 1
ATOM 1565 N N . ARG A 1 218 ? 12.672 -37.875 -26.469 1 95 218 ARG A N 1
ATOM 1566 C CA . ARG A 1 218 ? 11.977 -39.125 -26.359 1 95 218 ARG A CA 1
ATOM 1567 C C . ARG A 1 218 ? 10.5 -38.938 -26.047 1 95 218 ARG A C 1
ATOM 1569 O O . ARG A 1 218 ? 9.727 -39.906 -26.031 1 95 218 ARG A O 1
ATOM 1576 N N . MET A 1 219 ? 10.086 -37.719 -25.766 1 94.81 219 MET A N 1
ATOM 1577 C CA . MET A 1 219 ? 8.68 -37.469 -25.484 1 94.81 219 MET A CA 1
ATOM 1578 C C . MET A 1 219 ? 7.812 -37.781 -26.703 1 94.81 219 MET A C 1
ATOM 1580 O O . MET A 1 219 ? 8.188 -37.469 -27.828 1 94.81 219 MET A O 1
ATOM 1584 N N . GLY A 1 220 ? 6.711 -38.406 -26.484 1 88.38 220 GLY A N 1
ATOM 1585 C CA . GLY A 1 220 ? 5.816 -38.781 -27.562 1 88.38 220 GLY A CA 1
ATOM 1586 C C . GLY A 1 220 ? 5.305 -37.594 -28.359 1 88.38 220 GLY A C 1
ATOM 1587 O O . GLY A 1 220 ? 5.367 -36.469 -27.906 1 88.38 220 GLY A O 1
ATOM 1588 N N . PRO A 1 221 ? 4.797 -37.844 -29.547 1 85.38 221 PRO A N 1
ATOM 1589 C CA . PRO A 1 221 ? 4.367 -36.781 -30.453 1 85.38 221 PRO A CA 1
ATOM 1590 C C . PRO A 1 221 ? 3.209 -35.969 -29.906 1 85.38 221 PRO A C 1
ATOM 1592 O O . PRO A 1 221 ? 2.998 -34.812 -30.328 1 85.38 221 PRO A O 1
ATOM 1595 N N . HIS A 1 222 ? 2.492 -36.562 -28.969 1 89.75 222 HIS A N 1
ATOM 1596 C CA . HIS A 1 222 ? 1.357 -35.844 -28.406 1 89.75 222 HIS A CA 1
ATOM 1597 C C . HIS A 1 222 ? 1.71 -35.219 -27.062 1 89.75 222 HIS A C 1
ATOM 1599 O O . HIS A 1 222 ? 0.836 -34.719 -26.359 1 89.75 222 HIS A O 1
ATOM 1605 N N . GLY A 1 223 ? 2.953 -35.312 -26.703 1 94.75 223 GLY A N 1
ATOM 1606 C CA . GLY A 1 223 ? 3.414 -34.75 -25.453 1 94.75 223 GLY A CA 1
ATOM 1607 C C . GLY A 1 223 ? 3.402 -33.25 -25.438 1 94.75 223 GLY A C 1
ATOM 1608 O O . GLY A 1 223 ? 3.381 -32.594 -26.5 1 94.75 223 GLY A O 1
ATOM 1609 N N . ALA A 1 224 ? 3.305 -32.656 -24.234 1 98.06 224 ALA A N 1
ATOM 1610 C CA . ALA A 1 224 ? 3.322 -31.188 -24.062 1 98.06 224 ALA A CA 1
ATOM 1611 C C . ALA A 1 224 ? 4.172 -30.797 -22.875 1 98.06 224 ALA A C 1
ATOM 1613 O O . ALA A 1 224 ? 4.398 -31.594 -21.969 1 98.06 224 ALA A O 1
ATOM 1614 N N . VAL A 1 225 ? 4.68 -29.578 -22.953 1 98.38 225 VAL A N 1
ATOM 1615 C CA . VAL A 1 225 ? 5.48 -29.031 -21.859 1 98.38 225 VAL A CA 1
ATOM 1616 C C . VAL A 1 225 ? 4.887 -27.703 -21.406 1 98.38 225 VAL A C 1
ATOM 1618 O O . VAL A 1 225 ? 4.531 -26.859 -22.234 1 98.38 225 VAL A O 1
ATOM 1621 N N . TYR A 1 226 ? 4.68 -27.578 -20.109 1 98.5 226 TYR A N 1
ATOM 1622 C CA . TYR A 1 226 ? 4.23 -26.328 -19.5 1 98.5 226 TYR A CA 1
ATOM 1623 C C . TYR A 1 226 ? 5.242 -25.812 -18.484 1 98.5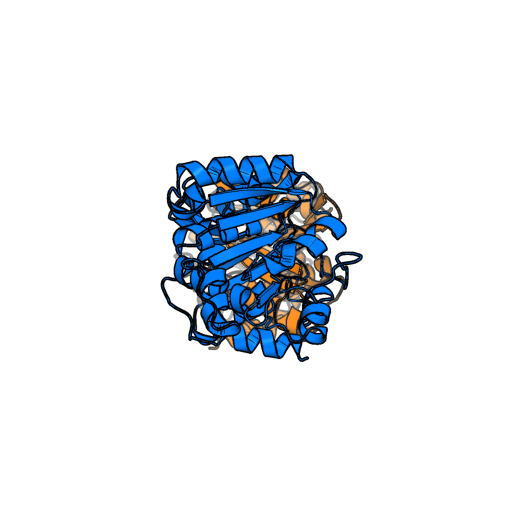 226 TYR A C 1
ATOM 1625 O O . TYR A 1 226 ? 5.605 -26.531 -17.547 1 98.5 226 TYR A O 1
ATOM 1633 N N . ASP A 1 227 ? 5.695 -24.656 -18.719 1 98.06 227 ASP A N 1
ATOM 1634 C CA . ASP A 1 227 ? 6.605 -24 -17.781 1 98.06 227 ASP A CA 1
ATOM 1635 C C . ASP A 1 227 ? 5.914 -22.844 -17.062 1 98.06 227 ASP A C 1
ATOM 1637 O O . ASP A 1 227 ? 5.523 -21.859 -17.703 1 98.06 227 ASP A O 1
ATOM 1641 N N . MET A 1 228 ? 5.852 -22.875 -15.727 1 96.25 228 MET A N 1
ATOM 1642 C CA . MET A 1 228 ? 5.176 -21.797 -15 1 96.25 228 MET A CA 1
ATOM 1643 C C . MET A 1 228 ? 6.012 -20.531 -15.008 1 96.25 228 MET A C 1
ATOM 1645 O O . MET A 1 228 ? 5.5 -19.438 -14.734 1 96.25 228 MET A O 1
ATOM 1649 N N . VAL A 1 229 ? 7.316 -20.688 -15.312 1 92.94 229 VAL A N 1
ATOM 1650 C CA . VAL A 1 229 ? 8.164 -19.531 -15.516 1 92.94 229 VAL A CA 1
ATOM 1651 C C . VAL A 1 229 ? 7.781 -18.828 -16.828 1 92.94 229 VAL A C 1
ATOM 1653 O O . VAL A 1 229 ? 7.59 -19.484 -17.844 1 92.94 229 VAL A O 1
ATOM 1656 N N . TYR A 1 230 ? 7.66 -17.516 -16.766 1 91.81 230 TYR A N 1
ATOM 1657 C CA . TYR A 1 230 ? 7.215 -16.812 -17.969 1 91.81 230 TYR A CA 1
ATOM 1658 C C . TYR A 1 230 ? 8.172 -15.672 -18.328 1 91.81 230 TYR A C 1
ATOM 1660 O O . TYR A 1 230 ? 7.988 -14.992 -19.328 1 91.81 230 TYR A O 1
ATOM 1668 N N . VAL A 1 231 ? 9.125 -15.453 -17.453 1 86.75 231 VAL A N 1
ATOM 1669 C CA . VAL A 1 231 ? 10.234 -14.555 -17.75 1 86.75 231 VAL A CA 1
ATOM 1670 C C . VAL A 1 231 ? 11.555 -15.297 -17.609 1 86.75 231 VAL A C 1
ATOM 1672 O O . VAL A 1 231 ? 11.969 -15.625 -16.484 1 86.75 231 VAL A O 1
ATOM 1675 N N . PRO A 1 232 ? 12.281 -15.477 -18.703 1 89.81 232 PRO A N 1
ATOM 1676 C CA . PRO A 1 232 ? 12 -15.094 -20.094 1 89.81 232 PRO A CA 1
ATOM 1677 C C . PRO A 1 232 ? 10.805 -15.836 -20.688 1 89.81 232 PRO A C 1
ATOM 1679 O O . PRO A 1 232 ? 10.367 -16.844 -20.125 1 89.81 232 PRO A O 1
ATOM 1682 N N . ALA A 1 233 ? 10.32 -15.367 -21.844 1 91.38 233 ALA A N 1
ATOM 1683 C CA . ALA A 1 233 ? 9.141 -15.938 -22.484 1 91.38 233 ALA A CA 1
ATOM 1684 C C . ALA A 1 233 ? 9.391 -17.375 -22.922 1 91.38 233 ALA A C 1
ATOM 1686 O O . ALA A 1 233 ? 8.477 -18.203 -22.891 1 91.38 233 ALA A O 1
ATOM 1687 N N . VAL A 1 234 ? 10.586 -17.531 -23.438 1 95.12 234 VAL A N 1
ATOM 1688 C CA . VAL A 1 234 ? 11.023 -18.891 -23.781 1 95.12 234 VAL A CA 1
ATOM 1689 C C . VAL A 1 234 ? 12.18 -19.312 -22.891 1 95.12 234 VAL A C 1
ATOM 1691 O O . VAL A 1 234 ? 13.328 -18.906 -23.109 1 95.12 234 VAL A O 1
ATOM 1694 N N . THR A 1 235 ? 11.906 -20.156 -21.891 1 96.5 235 THR A N 1
ATOM 1695 C CA . THR A 1 235 ? 12.93 -20.688 -20.984 1 96.5 235 THR A CA 1
ATOM 1696 C C . THR A 1 235 ? 13.75 -21.766 -21.672 1 96.5 235 THR A C 1
ATOM 1698 O O . THR A 1 235 ? 13.367 -22.266 -22.719 1 96.5 235 THR A O 1
ATOM 1701 N N . PRO A 1 236 ? 14.852 -22.156 -21.047 1 97 236 PRO A N 1
ATOM 1702 C CA . PRO A 1 236 ? 15.633 -23.25 -21.625 1 97 236 PRO A CA 1
ATOM 1703 C C . PRO A 1 236 ? 14.82 -24.531 -21.781 1 97 236 PRO A C 1
ATOM 1705 O O . PRO A 1 236 ? 14.992 -25.266 -22.766 1 97 236 PRO A O 1
ATOM 1708 N N . LEU A 1 237 ? 13.945 -24.797 -20.844 1 96.88 237 LEU A N 1
ATOM 1709 C CA . LEU A 1 237 ? 13.078 -25.953 -20.938 1 96.88 237 LEU A CA 1
ATOM 1710 C C . LEU A 1 237 ? 12.164 -25.859 -22.156 1 96.88 237 LEU A C 1
ATOM 1712 O O . LEU A 1 237 ? 12.016 -26.844 -22.906 1 96.88 237 LEU A O 1
ATOM 1716 N N . LEU A 1 238 ? 11.594 -24.734 -22.375 1 97.62 238 LEU A N 1
ATOM 1717 C CA . LEU A 1 238 ? 10.695 -24.531 -23.516 1 97.62 238 LEU A CA 1
ATOM 1718 C C . LEU A 1 238 ? 11.461 -24.531 -24.828 1 97.62 238 LEU A C 1
ATOM 1720 O O . LEU A 1 238 ? 10.945 -24.984 -25.844 1 97.62 238 LEU A O 1
ATOM 1724 N N . ALA A 1 239 ? 12.648 -23.969 -24.781 1 97.38 239 ALA A N 1
ATOM 1725 C CA . ALA A 1 239 ? 13.5 -24.031 -25.953 1 97.38 239 ALA A CA 1
ATOM 1726 C C . ALA A 1 239 ? 13.766 -25.484 -26.359 1 97.38 239 ALA A C 1
ATOM 1728 O O . ALA A 1 239 ? 13.797 -25.812 -27.547 1 97.38 239 ALA A O 1
ATOM 1729 N N . GLU A 1 240 ? 14.062 -26.281 -25.391 1 96.38 240 GLU A N 1
ATOM 1730 C CA . GLU A 1 240 ? 14.266 -27.703 -25.641 1 96.38 240 GLU A CA 1
ATOM 1731 C C . GLU A 1 240 ? 13.016 -28.344 -26.234 1 96.38 240 GLU A C 1
ATOM 1733 O O . GLU A 1 240 ? 13.109 -29.156 -27.172 1 96.38 240 GLU A O 1
ATOM 1738 N N . ALA A 1 241 ? 11.82 -28.031 -25.734 1 97.25 241 ALA A N 1
ATOM 1739 C CA . ALA A 1 241 ? 10.562 -28.516 -26.297 1 97.25 241 ALA A CA 1
ATOM 1740 C C . ALA A 1 241 ? 10.414 -28.109 -27.75 1 97.25 241 ALA A C 1
ATOM 1742 O O . ALA A 1 241 ? 10.055 -28.938 -28.594 1 97.25 241 ALA A O 1
ATOM 1743 N N . GLU A 1 242 ? 10.703 -26.859 -27.969 1 96.44 242 GLU A N 1
ATOM 1744 C CA . GLU A 1 242 ? 10.625 -26.344 -29.344 1 96.44 242 GLU A CA 1
ATOM 1745 C C . GLU A 1 242 ? 11.562 -27.109 -30.266 1 96.44 242 GLU A C 1
ATOM 1747 O O . GLU A 1 242 ? 11.172 -27.469 -31.391 1 96.44 242 GLU A O 1
ATOM 1752 N N . ARG A 1 243 ? 12.773 -27.297 -29.875 1 95.75 243 ARG A N 1
ATOM 1753 C CA . ARG A 1 243 ? 13.781 -28.031 -30.641 1 95.75 243 ARG A CA 1
ATOM 1754 C C . ARG A 1 243 ? 13.281 -29.422 -31.016 1 95.75 243 ARG A C 1
ATOM 1756 O O . ARG A 1 243 ? 13.555 -29.906 -32.125 1 95.75 243 ARG A O 1
ATOM 1763 N N . CYS A 1 244 ? 12.586 -30.031 -30.156 1 95.81 244 CYS A N 1
ATOM 1764 C CA . CYS A 1 244 ? 12.133 -31.422 -30.328 1 95.81 244 CYS A CA 1
ATOM 1765 C C . CYS A 1 244 ? 10.766 -31.469 -31 1 95.81 244 CYS A C 1
ATOM 1767 O O . CYS A 1 244 ? 10.195 -32.531 -31.188 1 95.81 244 CYS A O 1
ATOM 1769 N N . GLY A 1 245 ? 10.164 -30.297 -31.328 1 95.69 245 GLY A N 1
ATOM 1770 C CA . GLY A 1 245 ? 8.867 -30.234 -31.984 1 95.69 245 GLY A CA 1
ATOM 1771 C C . GLY A 1 245 ? 7.711 -30.547 -31.047 1 95.69 245 GLY A C 1
ATOM 1772 O O . GLY A 1 245 ? 6.664 -31.031 -31.484 1 95.69 245 GLY A O 1
ATOM 1773 N N . ILE A 1 246 ? 7.902 -30.391 -29.734 1 96.62 246 ILE A N 1
ATOM 1774 C CA . ILE A 1 246 ? 6.891 -30.641 -28.719 1 96.62 246 ILE A CA 1
ATOM 1775 C C . ILE A 1 246 ? 6.109 -29.375 -28.422 1 96.62 246 ILE A C 1
ATOM 1777 O O . ILE A 1 246 ? 6.691 -28.281 -28.328 1 96.62 246 ILE A O 1
ATOM 1781 N N . ARG A 1 247 ? 4.758 -29.484 -28.281 1 96.69 247 ARG A N 1
ATOM 1782 C CA . ARG A 1 247 ? 3.928 -28.344 -27.906 1 96.69 247 ARG A CA 1
ATOM 1783 C C . ARG A 1 247 ? 4.289 -27.828 -26.516 1 96.69 247 ARG A C 1
ATOM 1785 O O . ARG A 1 247 ? 4.578 -28.625 -25.609 1 96.69 247 ARG A O 1
ATOM 1792 N N . TYR A 1 248 ? 4.312 -26.484 -26.453 1 97.94 248 TYR A N 1
ATOM 1793 C CA . TYR A 1 248 ? 4.676 -25.953 -25.141 1 97.94 248 TYR A CA 1
ATOM 1794 C C . TYR A 1 248 ? 3.961 -24.641 -24.875 1 97.94 248 TYR A C 1
ATOM 1796 O O . TYR A 1 248 ? 3.426 -24.016 -25.797 1 97.94 248 TYR A O 1
ATOM 1804 N N . ALA A 1 249 ? 3.834 -24.281 -23.609 1 97.75 249 ALA A N 1
ATOM 1805 C CA . ALA A 1 249 ? 3.336 -22.984 -23.141 1 97.75 249 ALA A CA 1
ATOM 1806 C C . ALA A 1 249 ? 4.07 -22.531 -21.891 1 97.75 249 ALA A C 1
ATOM 1808 O O . ALA A 1 249 ? 4.566 -23.359 -21.109 1 97.75 249 ALA A O 1
ATOM 1809 N N . ASN A 1 250 ? 4.207 -21.25 -21.75 1 96.69 250 ASN A N 1
ATOM 1810 C CA . ASN A 1 250 ? 4.77 -20.734 -20.5 1 96.69 250 ASN A CA 1
ATOM 1811 C C . ASN A 1 250 ? 3.674 -20.312 -19.531 1 96.69 250 ASN A C 1
ATOM 1813 O O . ASN A 1 250 ? 2.496 -20.594 -19.75 1 96.69 250 ASN A O 1
ATOM 1817 N N . GLY A 1 251 ? 4.047 -19.641 -18.5 1 96.5 251 GLY A N 1
ATOM 1818 C CA . GLY A 1 251 ? 3.143 -19.438 -17.375 1 96.5 251 GLY A CA 1
ATOM 1819 C C . GLY A 1 251 ? 2.328 -18.156 -17.5 1 96.5 251 GLY A C 1
ATOM 1820 O O . GLY A 1 251 ? 1.556 -17.812 -16.594 1 96.5 251 GLY A O 1
ATOM 1821 N N . ILE A 1 252 ? 2.375 -17.438 -18.578 1 95.81 252 ILE A N 1
ATOM 1822 C CA . ILE A 1 252 ? 1.715 -16.141 -18.703 1 95.81 252 ILE A CA 1
ATOM 1823 C C . ILE A 1 252 ? 0.201 -16.328 -18.641 1 95.81 252 ILE A C 1
ATOM 1825 O O . ILE A 1 252 ? -0.5 -15.531 -18.016 1 95.81 252 ILE A O 1
ATOM 1829 N N . GLY A 1 253 ? -0.29 -17.328 -19.312 1 96.94 253 GLY A N 1
ATOM 1830 C CA . GLY A 1 253 ? -1.716 -17.609 -19.266 1 96.94 253 GLY A CA 1
ATOM 1831 C C . GLY A 1 253 ? -2.215 -17.906 -17.859 1 96.94 253 GLY A C 1
ATOM 1832 O O . GLY A 1 253 ? -3.271 -17.422 -17.453 1 96.94 253 GLY A O 1
ATOM 1833 N N . MET A 1 254 ? -1.482 -18.688 -17.156 1 97.62 254 MET A N 1
ATOM 1834 C CA . MET A 1 254 ? -1.833 -19.016 -15.781 1 97.62 254 MET A CA 1
ATOM 1835 C C . MET A 1 254 ? -1.815 -17.766 -14.906 1 97.62 254 MET A C 1
ATOM 1837 O O . MET A 1 254 ? -2.697 -17.578 -14.062 1 97.62 254 MET A O 1
ATOM 1841 N N . LEU A 1 255 ? -0.788 -16.938 -15.109 1 97 255 LEU A N 1
ATOM 1842 C CA . LEU A 1 255 ? -0.68 -15.695 -14.344 1 97 255 LEU A CA 1
ATOM 1843 C C . LEU A 1 255 ? -1.918 -14.828 -14.531 1 97 255 LEU A C 1
ATOM 1845 O O . LEU A 1 255 ? -2.484 -14.32 -13.562 1 97 255 LEU A O 1
ATOM 1849 N N . ALA A 1 256 ? -2.344 -14.664 -15.758 1 97.69 256 ALA A N 1
ATOM 1850 C CA . ALA A 1 256 ? -3.52 -13.859 -16.078 1 97.69 256 ALA A CA 1
ATOM 1851 C C . ALA A 1 256 ? -4.781 -14.469 -15.477 1 97.69 256 ALA A C 1
ATOM 1853 O O . ALA A 1 256 ? -5.574 -13.773 -14.836 1 97.69 256 ALA A O 1
ATOM 1854 N N . ALA A 1 257 ? -4.926 -15.75 -15.664 1 97.38 257 ALA A N 1
ATOM 1855 C CA . ALA A 1 257 ? -6.156 -16.422 -15.273 1 97.38 257 ALA A CA 1
ATOM 1856 C C . ALA A 1 257 ? -6.324 -16.422 -13.758 1 97.38 257 ALA A C 1
ATOM 1858 O O . ALA A 1 257 ? -7.41 -16.125 -13.242 1 97.38 257 ALA A O 1
ATOM 1859 N N . GLN A 1 258 ? -5.293 -16.828 -13.047 1 97.69 258 GLN A N 1
ATOM 1860 C CA . GLN A 1 258 ? -5.398 -16.812 -11.586 1 97.69 258 GLN A CA 1
ATOM 1861 C C . GLN A 1 258 ? -5.613 -15.391 -11.07 1 97.69 258 GLN A C 1
ATOM 1863 O O . GLN A 1 258 ? -6.316 -15.188 -10.078 1 97.69 258 GLN A O 1
ATOM 1868 N N . GLY A 1 259 ? -5.012 -14.352 -11.719 1 98 259 GLY A N 1
ATOM 1869 C CA . GLY A 1 259 ? -5.203 -12.961 -11.344 1 98 259 GLY A CA 1
ATOM 1870 C C . GLY A 1 259 ? -6.633 -12.492 -11.523 1 98 259 GLY A C 1
ATOM 1871 O O . GLY A 1 259 ? -7.148 -11.727 -10.703 1 98 259 GLY A O 1
ATOM 1872 N N . GLU A 1 260 ? -7.227 -12.93 -12.625 1 98.06 260 GLU A N 1
ATOM 1873 C CA . GLU A 1 260 ? -8.625 -12.609 -12.859 1 98.06 260 GLU A CA 1
ATOM 1874 C C . GLU A 1 260 ? -9.516 -13.172 -11.75 1 98.06 260 GLU A C 1
ATOM 1876 O O . GLU A 1 260 ? -10.422 -12.484 -11.273 1 98.06 260 GLU A O 1
ATOM 1881 N N . CYS A 1 261 ? -9.219 -14.367 -11.367 1 97.88 261 CYS A N 1
ATOM 1882 C CA . CYS A 1 261 ? -9.969 -15.008 -10.297 1 97.88 261 CYS A CA 1
ATOM 1883 C C . CYS A 1 261 ? -9.797 -14.258 -8.977 1 97.88 261 CYS A C 1
ATOM 1885 O O . CYS A 1 261 ? -10.773 -14.016 -8.258 1 97.88 261 CYS A O 1
ATOM 1887 N N . ALA A 1 262 ? -8.609 -13.914 -8.68 1 98.5 262 ALA A N 1
ATOM 1888 C CA . ALA A 1 262 ? -8.32 -13.195 -7.441 1 98.5 262 ALA A CA 1
ATOM 1889 C C . ALA A 1 262 ? -9.055 -11.859 -7.398 1 98.5 262 ALA A C 1
ATOM 1891 O O . ALA A 1 262 ? -9.664 -11.508 -6.383 1 98.5 262 ALA A O 1
ATOM 1892 N N . LEU A 1 263 ? -8.977 -11.102 -8.516 1 98.56 263 LEU A N 1
ATOM 1893 C CA . LEU A 1 263 ? -9.625 -9.797 -8.586 1 98.56 263 LEU A CA 1
ATOM 1894 C C . LEU A 1 263 ? -11.133 -9.93 -8.383 1 98.56 263 LEU A C 1
ATOM 1896 O O . LEU A 1 263 ? -11.742 -9.125 -7.676 1 98.56 263 LEU A O 1
ATOM 1900 N N . GLU A 1 264 ? -11.719 -10.938 -8.992 1 98.19 264 GLU A N 1
ATOM 1901 C CA . GLU A 1 264 ? -13.148 -11.195 -8.812 1 98.19 264 GLU A CA 1
ATOM 1902 C C . GLU A 1 264 ? -13.477 -11.5 -7.359 1 98.19 264 GLU A C 1
ATOM 1904 O O . GLU A 1 264 ? -14.5 -11.055 -6.84 1 98.19 264 GLU A O 1
ATOM 1909 N N . LEU A 1 265 ? -12.672 -12.266 -6.723 1 98.25 265 LEU A N 1
ATOM 1910 C CA . LEU A 1 265 ? -12.867 -12.594 -5.316 1 98.25 265 LEU A CA 1
ATOM 1911 C C . LEU A 1 265 ? -12.883 -11.336 -4.453 1 98.25 265 LEU A C 1
ATOM 1913 O O . LEU A 1 265 ? -13.711 -11.211 -3.551 1 98.25 265 LEU A O 1
ATOM 1917 N N . TRP A 1 266 ? -12.008 -10.375 -4.684 1 98.56 266 TRP A N 1
ATOM 1918 C CA . TRP A 1 266 ? -11.859 -9.18 -3.857 1 98.56 266 TRP A CA 1
ATOM 1919 C C . TRP A 1 266 ? -12.961 -8.172 -4.156 1 98.56 266 TRP A C 1
ATOM 1921 O O . TRP A 1 266 ? -13.469 -7.508 -3.246 1 98.56 266 TRP A O 1
ATOM 1931 N N . THR A 1 267 ? -13.383 -8.047 -5.457 1 97.88 267 THR A N 1
ATOM 1932 C CA . THR A 1 267 ? -14.195 -6.906 -5.855 1 97.88 267 THR A CA 1
ATOM 1933 C C . THR A 1 267 ? -15.633 -7.336 -6.121 1 97.88 267 THR A C 1
ATOM 1935 O O . THR A 1 267 ? -16.547 -6.496 -6.18 1 97.88 267 THR A O 1
ATOM 1938 N N . GLY A 1 268 ? -15.805 -8.617 -6.418 1 97.25 268 GLY A N 1
ATOM 1939 C CA . GLY A 1 268 ? -17.109 -9.117 -6.797 1 97.25 268 GLY A CA 1
ATOM 1940 C C . GLY A 1 268 ? -17.438 -8.898 -8.258 1 97.25 268 GLY A C 1
ATOM 1941 O O . GLY A 1 268 ? -18.547 -9.219 -8.711 1 97.25 268 GLY A O 1
ATOM 1942 N N . VAL A 1 269 ? -16.438 -8.375 -9 1 96.25 269 VAL A N 1
ATOM 1943 C CA . VAL A 1 269 ? -16.641 -8.062 -10.406 1 96.25 269 VAL A CA 1
ATOM 1944 C C . VAL A 1 269 ? -15.633 -8.836 -11.258 1 96.25 269 VAL A C 1
ATOM 1946 O O . VAL A 1 269 ? -14.43 -8.789 -11 1 96.25 269 VAL A O 1
ATOM 1949 N N . ARG A 1 270 ? -16.078 -9.523 -12.258 1 94.06 270 ARG A N 1
ATOM 1950 C CA . ARG A 1 270 ? -15.195 -10.258 -13.156 1 94.06 270 ARG A CA 1
ATOM 1951 C C . ARG A 1 270 ? -14.5 -9.312 -14.141 1 94.06 270 ARG A C 1
ATOM 1953 O O . ARG A 1 270 ? -15.156 -8.508 -14.805 1 94.06 270 ARG A O 1
ATOM 1960 N N . PRO A 1 271 ? -13.211 -9.391 -14.188 1 96.44 271 PRO A N 1
ATOM 1961 C CA . PRO A 1 271 ? -12.531 -8.539 -15.172 1 96.44 271 PRO A CA 1
ATOM 1962 C C . PRO A 1 271 ? -12.836 -8.938 -16.609 1 96.44 271 PRO A C 1
ATOM 1964 O O . PRO A 1 271 ? -13.25 -10.078 -16.875 1 96.44 271 PRO A O 1
ATOM 1967 N N . PRO A 1 272 ? -12.719 -7.988 -17.547 1 94 272 PRO A N 1
ATOM 1968 C CA . PRO A 1 272 ? -12.891 -8.344 -18.953 1 94 272 PRO A CA 1
ATOM 1969 C C . PRO A 1 272 ? -11.953 -9.453 -19.406 1 94 272 PRO A C 1
ATOM 1971 O O . PRO A 1 272 ? -10.758 -9.43 -19.094 1 94 272 PRO A O 1
ATOM 1974 N N . GLU A 1 273 ? -12.562 -10.367 -20.125 1 89.75 273 GLU A N 1
ATOM 1975 C CA . GLU A 1 273 ? -11.797 -11.523 -20.594 1 89.75 273 GLU A CA 1
ATOM 1976 C C . GLU A 1 273 ? -10.625 -11.102 -21.469 1 89.75 273 GLU A C 1
ATOM 1978 O O . GLU A 1 273 ? -10.773 -10.242 -22.344 1 89.75 273 GLU A O 1
ATOM 1983 N N . GLY A 1 274 ? -9.477 -11.641 -21.188 1 93.81 274 GLY A N 1
ATOM 1984 C CA . GLY A 1 274 ? -8.328 -11.453 -22.062 1 93.81 274 GLY A CA 1
ATOM 1985 C C . GLY A 1 274 ? -7.555 -10.18 -21.75 1 93.81 274 GLY A C 1
ATOM 1986 O O . GLY A 1 274 ? -6.43 -10 -22.219 1 93.81 274 GLY A O 1
ATOM 1987 N N . LEU A 1 275 ? -8.109 -9.266 -21 1 95.75 275 LEU A N 1
ATOM 1988 C CA . LEU A 1 275 ? -7.484 -7.977 -20.75 1 95.75 275 LEU A CA 1
ATOM 1989 C C . LEU A 1 275 ? -6.152 -8.148 -20.031 1 95.75 275 LEU A C 1
ATOM 1991 O O . LEU A 1 275 ? -5.137 -7.594 -20.453 1 95.75 275 LEU A O 1
ATOM 1995 N N . MET A 1 276 ? -6.172 -8.898 -18.984 1 96.88 276 MET A N 1
ATOM 1996 C CA . MET A 1 276 ? -4.949 -9.062 -18.203 1 96.88 276 MET A CA 1
ATOM 1997 C C . MET A 1 276 ? -3.871 -9.758 -19.016 1 96.88 276 MET A C 1
ATOM 1999 O O . MET A 1 276 ? -2.707 -9.352 -19 1 96.88 276 MET A O 1
ATOM 2003 N N . LYS A 1 277 ? -4.25 -10.75 -19.719 1 95.81 277 LYS A N 1
ATOM 2004 C CA . LYS A 1 277 ? -3.285 -11.445 -20.562 1 95.81 277 LYS A CA 1
ATOM 2005 C C . LYS A 1 277 ? -2.691 -10.516 -21.609 1 95.81 277 LYS A C 1
ATOM 2007 O O . LYS A 1 277 ? -1.48 -10.516 -21.828 1 95.81 277 LYS A O 1
ATOM 2012 N N . ALA A 1 278 ? -3.529 -9.727 -22.266 1 95.75 278 ALA A N 1
ATOM 2013 C CA . ALA A 1 278 ? -3.072 -8.773 -23.266 1 95.75 278 ALA A CA 1
ATOM 2014 C C . ALA A 1 278 ? -2.094 -7.77 -22.656 1 95.75 278 ALA A C 1
ATOM 2016 O O . ALA A 1 278 ? -1.086 -7.426 -23.281 1 95.75 278 ALA A O 1
ATOM 2017 N N . CYS A 1 279 ? -2.406 -7.324 -21.484 1 94.5 279 CYS A N 1
ATOM 2018 C CA . CYS A 1 279 ? -1.535 -6.387 -20.781 1 94.5 279 CYS A CA 1
ATOM 2019 C C . CYS A 1 279 ? -0.163 -7.004 -20.531 1 94.5 279 CYS A C 1
ATOM 2021 O O . CYS A 1 279 ? 0.862 -6.355 -20.75 1 94.5 279 CYS A O 1
ATOM 2023 N N . LEU A 1 280 ? -0.179 -8.203 -20.109 1 95 280 LEU A N 1
ATOM 2024 C CA . LEU A 1 280 ? 1.061 -8.914 -19.812 1 95 280 LEU A CA 1
ATOM 2025 C C . LEU A 1 280 ? 1.892 -9.109 -21.078 1 95 280 LEU A C 1
ATOM 2027 O O . LEU A 1 280 ? 3.104 -8.875 -21.062 1 95 280 LEU A O 1
ATOM 2031 N N . MET A 1 281 ? 1.251 -9.492 -22.109 1 92.88 281 MET A N 1
ATOM 2032 C CA . MET A 1 281 ? 1.942 -9.719 -23.375 1 92.88 281 MET A CA 1
ATOM 2033 C C . MET A 1 281 ? 2.566 -8.43 -23.891 1 92.88 281 MET A C 1
ATOM 2035 O O . MET A 1 281 ? 3.693 -8.43 -24.391 1 92.88 281 MET A O 1
ATOM 2039 N N . ALA A 1 282 ? 1.843 -7.363 -23.781 1 91.19 282 ALA A N 1
ATOM 2040 C CA . ALA A 1 282 ? 2.35 -6.066 -24.203 1 91.19 282 ALA A CA 1
ATOM 2041 C C . ALA A 1 282 ? 3.582 -5.66 -23.406 1 91.19 282 ALA A C 1
ATOM 2043 O O . ALA A 1 282 ? 4.539 -5.113 -23.953 1 91.19 282 ALA A O 1
ATOM 2044 N N . ALA A 1 283 ? 3.547 -5.961 -22.156 1 88.19 283 ALA A N 1
ATOM 2045 C CA . ALA A 1 283 ? 4.641 -5.586 -21.266 1 88.19 283 ALA A CA 1
ATOM 2046 C C . ALA A 1 283 ? 5.898 -6.398 -21.562 1 88.19 283 ALA A C 1
ATOM 2048 O O . ALA A 1 283 ? 7.016 -5.895 -21.453 1 88.19 283 ALA A O 1
ATOM 2049 N N . LEU A 1 284 ? 5.715 -7.641 -21.875 1 86.38 284 LEU A N 1
ATOM 2050 C CA . LEU A 1 284 ? 6.844 -8.539 -22.109 1 86.38 284 LEU A CA 1
ATOM 2051 C C . LEU A 1 284 ? 7.438 -8.328 -23.484 1 86.38 284 LEU A C 1
ATOM 2053 O O . LEU A 1 284 ? 8.578 -8.734 -23.75 1 86.38 284 LEU A O 1
ATOM 2057 N N . MET A 1 285 ? 6.652 -7.758 -24.406 1 80.06 285 MET A N 1
ATOM 2058 C CA . MET A 1 285 ? 7.152 -7.461 -25.75 1 80.06 285 MET A CA 1
ATOM 2059 C C . MET A 1 285 ? 7.895 -6.133 -25.766 1 80.06 285 MET A C 1
ATOM 2061 O O . MET A 1 285 ? 8.594 -5.828 -26.734 1 80.06 285 MET A O 1
ATOM 2065 N N . SER A 1 286 ? 7.777 -5.258 -24.797 1 68.62 286 SER A N 1
ATOM 2066 C CA . SER A 1 286 ? 8.398 -3.936 -24.75 1 68.62 286 SER A CA 1
ATOM 2067 C C . SER A 1 286 ? 9.789 -4 -24.141 1 68.62 286 SER A C 1
ATOM 2069 O O . SER A 1 286 ? 10.703 -3.301 -24.578 1 68.62 286 SER A O 1
ATOM 2071 N N . MET B 1 1 ? 3.99 5.996 -15.07 1 76.31 1 MET B N 1
ATOM 2072 C CA . MET B 1 1 ? 4.559 4.66 -15.219 1 76.31 1 MET B CA 1
ATOM 2073 C C . MET B 1 1 ? 3.693 3.619 -14.516 1 76.31 1 MET B C 1
ATOM 2075 O O . MET B 1 1 ? 3.17 3.873 -13.43 1 76.31 1 MET B O 1
ATOM 2079 N N . PRO B 1 2 ? 3.486 2.52 -15.125 1 89.62 2 PRO B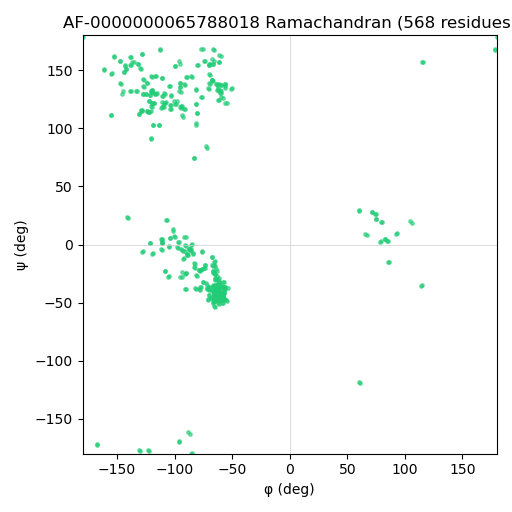 N 1
ATOM 2080 C CA . PRO B 1 2 ? 2.689 1.485 -14.461 1 89.62 2 PRO B CA 1
ATOM 2081 C C . PRO B 1 2 ? 3.408 0.861 -13.273 1 89.62 2 PRO B C 1
ATOM 2083 O O . PRO B 1 2 ? 4.641 0.817 -13.242 1 89.62 2 PRO B O 1
ATOM 2086 N N . PHE B 1 3 ? 2.693 0.522 -12.328 1 94.88 3 PHE B N 1
ATOM 2087 C CA . PHE B 1 3 ? 3.266 -0.163 -11.18 1 94.88 3 PHE B CA 1
ATOM 2088 C C . PHE B 1 3 ? 3.711 -1.571 -11.547 1 94.88 3 PHE B C 1
ATOM 2090 O O . PHE B 1 3 ? 3.045 -2.252 -12.336 1 94.88 3 PHE B O 1
ATOM 2097 N N . THR B 1 4 ? 4.859 -1.936 -11.047 1 94.5 4 THR B N 1
ATOM 2098 C CA . THR B 1 4 ? 5.418 -3.273 -11.211 1 94.5 4 THR B CA 1
ATOM 2099 C C . THR B 1 4 ? 5.859 -3.842 -9.859 1 94.5 4 THR B C 1
ATOM 2101 O O . THR B 1 4 ? 5.664 -3.207 -8.82 1 94.5 4 THR B O 1
ATOM 2104 N N . GLY B 1 5 ? 6.41 -5.012 -9.922 1 95.06 5 GLY B N 1
ATOM 2105 C CA . GLY B 1 5 ? 6.934 -5.609 -8.703 1 95.06 5 GLY B CA 1
ATOM 2106 C C . GLY B 1 5 ? 8.109 -4.844 -8.117 1 95.06 5 GLY B C 1
ATOM 2107 O O . GLY B 1 5 ? 8.461 -5.039 -6.953 1 95.06 5 GLY B O 1
ATOM 2108 N N . ALA B 1 6 ? 8.688 -3.969 -8.867 1 95.75 6 ALA B N 1
ATOM 2109 C CA . ALA B 1 6 ? 9.859 -3.203 -8.43 1 95.75 6 ALA B CA 1
ATOM 2110 C C . ALA B 1 6 ? 9.438 -1.877 -7.805 1 95.75 6 ALA B C 1
ATOM 2112 O O . ALA B 1 6 ? 10.258 -1.18 -7.203 1 95.75 6 ALA B O 1
ATOM 2113 N N . THR B 1 7 ? 8.141 -1.514 -7.98 1 98.06 7 THR B N 1
ATOM 2114 C CA . THR B 1 7 ? 7.637 -0.239 -7.477 1 98.06 7 THR B CA 1
ATOM 2115 C C . THR B 1 7 ? 7.812 -0.15 -5.965 1 98.06 7 THR B C 1
ATOM 2117 O O . THR B 1 7 ? 7.531 -1.111 -5.242 1 98.06 7 THR B O 1
ATOM 2120 N N . ARG B 1 8 ? 8.391 0.957 -5.504 1 97.94 8 ARG B N 1
ATOM 2121 C CA . ARG B 1 8 ? 8.523 1.196 -4.07 1 97.94 8 ARG B CA 1
ATOM 2122 C C . ARG B 1 8 ? 7.262 1.838 -3.5 1 97.94 8 ARG B C 1
ATOM 2124 O O . ARG B 1 8 ? 6.645 2.688 -4.145 1 97.94 8 ARG B O 1
ATOM 2131 N N . VAL B 1 9 ? 6.852 1.489 -2.207 1 98.75 9 VAL B N 1
ATOM 2132 C CA . VAL B 1 9 ? 5.543 1.879 -1.695 1 98.75 9 VAL B CA 1
ATOM 2133 C C . VAL B 1 9 ? 5.707 2.938 -0.607 1 98.75 9 VAL B C 1
ATOM 2135 O O . VAL B 1 9 ? 6.535 2.789 0.293 1 98.75 9 VAL B O 1
ATOM 2138 N N . LEU B 1 10 ? 5.02 4.012 -0.757 1 98.81 10 LEU B N 1
ATOM 2139 C CA . LEU B 1 10 ? 4.762 5.039 0.248 1 98.81 10 LEU B CA 1
ATOM 2140 C C . LEU B 1 10 ? 3.289 5.062 0.639 1 98.81 10 LEU B C 1
ATOM 2142 O O . LEU B 1 10 ? 2.455 4.449 -0.031 1 98.81 10 LEU B O 1
ATOM 2146 N N . GLY B 1 11 ? 2.988 5.793 1.739 1 98.69 11 GLY B N 1
ATOM 2147 C CA . GLY B 1 11 ? 1.575 5.852 2.078 1 98.69 11 GLY B CA 1
ATOM 2148 C C . GLY B 1 11 ? 1.252 6.914 3.109 1 98.69 11 GLY B C 1
ATOM 2149 O O . GLY B 1 11 ? 2.053 7.82 3.348 1 98.69 11 GLY B O 1
ATOM 2150 N N . ILE B 1 12 ? 0.045 6.871 3.539 1 98.81 12 ILE B N 1
ATOM 2151 C CA . ILE B 1 12 ? -0.458 7.707 4.625 1 98.81 12 ILE B CA 1
ATOM 2152 C C . ILE B 1 12 ? -1.358 6.875 5.539 1 98.81 12 ILE B C 1
ATOM 2154 O O . ILE B 1 12 ? -2.199 6.109 5.062 1 98.81 12 ILE B O 1
ATOM 2158 N N . ILE B 1 13 ? -1.105 7.004 6.836 1 98.69 13 ILE B N 1
ATOM 2159 C CA . ILE B 1 13 ? -1.974 6.344 7.805 1 98.69 13 ILE B CA 1
ATOM 2160 C C . ILE B 1 13 ? -2.777 7.391 8.578 1 98.69 13 ILE B C 1
ATOM 2162 O O . ILE B 1 13 ? -2.283 8.484 8.844 1 98.69 13 ILE B O 1
ATOM 2166 N N . GLY B 1 14 ? -3.945 7.117 8.875 1 96.94 14 GLY B N 1
ATOM 2167 C CA . GLY B 1 14 ? -4.867 7.945 9.641 1 96.94 14 GLY B CA 1
ATOM 2168 C C . GLY B 1 14 ? -6.23 7.305 9.828 1 96.94 14 GLY B C 1
ATOM 2169 O O . GLY B 1 14 ? -6.469 6.191 9.352 1 96.94 14 GLY B O 1
ATOM 2170 N N . GLN B 1 15 ? -7.062 8.008 10.531 1 94.94 15 GLN B N 1
ATOM 2171 C CA . GLN B 1 15 ? -8.43 7.543 10.734 1 94.94 15 GLN B CA 1
ATOM 2172 C C . GLN B 1 15 ? -9.367 8.711 11.031 1 94.94 15 GLN B C 1
ATOM 2174 O O . GLN B 1 15 ? -9.305 9.297 12.117 1 94.94 15 GLN B O 1
ATOM 2179 N N . PRO B 1 16 ? -10.336 9.109 10.133 1 91.62 16 PRO B N 1
ATOM 2180 C CA . PRO B 1 16 ? -10.422 8.594 8.766 1 91.62 16 PRO B CA 1
ATOM 2181 C C . PRO B 1 16 ? -9.336 9.156 7.848 1 91.62 16 PRO B C 1
ATOM 2183 O O . PRO B 1 16 ? -8.688 10.148 8.188 1 91.62 16 PRO B O 1
ATOM 2186 N N . VAL B 1 17 ? -9.062 8.461 6.793 1 94.12 17 VAL B N 1
ATOM 2187 C CA . VAL B 1 17 ? -8.055 8.945 5.855 1 94.12 17 VAL B CA 1
ATOM 2188 C C . VAL B 1 17 ? -8.68 9.109 4.473 1 94.12 17 VAL B C 1
ATOM 2190 O O . VAL B 1 17 ? -8.055 9.664 3.566 1 94.12 17 VAL B O 1
ATOM 2193 N N . SER B 1 18 ? -9.992 8.82 4.355 1 92.56 18 SER B N 1
ATOM 2194 C CA . SER B 1 18 ? -10.672 8.781 3.066 1 92.56 18 SER B CA 1
ATOM 2195 C C . SER B 1 18 ? -10.727 10.156 2.418 1 92.56 18 SER B C 1
ATOM 2197 O O . SER B 1 18 ? -10.773 10.273 1.19 1 92.56 18 SER B O 1
ATOM 2199 N N . HIS B 1 19 ? -10.641 11.188 3.154 1 86.94 19 HIS B N 1
ATOM 2200 C CA . HIS B 1 19 ? -10.781 12.547 2.641 1 86.94 19 HIS B CA 1
ATOM 2201 C C . HIS B 1 19 ? -9.422 13.133 2.264 1 86.94 19 HIS B C 1
ATOM 2203 O O . HIS B 1 19 ? -9.344 14.242 1.736 1 86.94 19 HIS B O 1
ATOM 2209 N N . SER B 1 20 ? -8.414 12.422 2.543 1 92.19 20 SER B N 1
ATOM 2210 C CA . SER B 1 20 ? -7.078 12.945 2.301 1 92.19 20 SER B CA 1
ATOM 2211 C C . SER B 1 20 ? -6.809 13.109 0.809 1 92.19 20 SER B C 1
ATOM 2213 O O . SER B 1 20 ? -7.152 12.234 0.011 1 92.19 20 SER B O 1
ATOM 2215 N N . LEU B 1 21 ? -6.109 14.188 0.445 1 94.25 21 LEU B N 1
ATOM 2216 C CA . LEU B 1 21 ? -5.719 14.445 -0.936 1 94.25 21 LEU B CA 1
ATOM 2217 C C . LEU B 1 21 ? -4.238 14.141 -1.149 1 94.25 21 LEU B C 1
ATOM 2219 O O . LEU B 1 21 ? -3.715 14.328 -2.25 1 94.25 21 LEU B O 1
ATOM 2223 N N . SER B 1 22 ? -3.639 13.617 -0.13 1 96.88 22 SER B N 1
ATOM 2224 C CA . SER B 1 22 ? -2.209 13.336 -0.196 1 96.88 22 SER B CA 1
ATOM 2225 C C . SER B 1 22 ? -1.896 12.305 -1.279 1 96.88 22 SER B C 1
ATOM 2227 O O . SER B 1 22 ? -0.942 12.469 -2.041 1 96.88 22 SER B O 1
ATOM 2229 N N . PRO B 1 23 ? -2.74 11.258 -1.366 1 97.94 23 PRO B N 1
ATOM 2230 C CA . PRO B 1 23 ? -2.42 10.289 -2.416 1 97.94 23 PRO B CA 1
ATOM 2231 C C . PRO B 1 23 ? -2.443 10.906 -3.814 1 97.94 23 PRO B C 1
ATOM 2233 O O . PRO B 1 23 ? -1.598 10.578 -4.652 1 97.94 23 PRO B O 1
ATOM 2236 N N . LEU B 1 24 ? -3.344 11.828 -4.02 1 96.56 24 LEU B N 1
ATOM 2237 C CA . LEU B 1 24 ? -3.453 12.484 -5.32 1 96.56 24 LEU B CA 1
ATOM 2238 C C . LEU B 1 24 ? -2.205 13.305 -5.625 1 96.56 24 LEU B C 1
ATOM 2240 O O . LEU B 1 24 ? -1.557 13.094 -6.652 1 96.56 24 LEU B O 1
ATOM 2244 N N . MET B 1 25 ? -1.824 14.164 -4.766 1 97.19 25 MET B N 1
ATOM 2245 C CA . MET B 1 25 ? -0.726 15.086 -5.039 1 97.19 25 MET B CA 1
ATOM 2246 C C . MET B 1 25 ? 0.613 14.359 -5.031 1 97.19 25 MET B C 1
ATOM 2248 O O . MET B 1 25 ? 1.505 14.68 -5.816 1 97.19 25 MET B O 1
ATOM 2252 N N . GLN B 1 26 ? 0.803 13.391 -4.141 1 98.19 26 GLN B N 1
ATOM 2253 C CA . GLN B 1 26 ? 2.061 12.656 -4.066 1 98.19 26 GLN B CA 1
ATOM 2254 C C . GLN B 1 26 ? 2.293 11.828 -5.328 1 98.19 26 GLN B C 1
ATOM 2256 O O . GLN B 1 26 ? 3.383 11.859 -5.902 1 98.19 26 GLN B O 1
ATOM 2261 N N . ASN B 1 27 ? 1.262 11.102 -5.754 1 97.81 27 ASN B N 1
ATOM 2262 C CA . ASN B 1 27 ? 1.416 10.297 -6.961 1 97.81 27 ASN B CA 1
ATOM 2263 C C . ASN B 1 27 ? 1.613 11.172 -8.195 1 97.81 27 ASN B C 1
ATOM 2265 O O . ASN B 1 27 ? 2.354 10.797 -9.109 1 97.81 27 ASN B O 1
ATOM 2269 N N . ALA B 1 28 ? 0.934 12.344 -8.25 1 96.5 28 ALA B N 1
ATOM 2270 C CA . ALA B 1 28 ? 1.157 13.273 -9.352 1 96.5 28 ALA B CA 1
ATOM 2271 C C . ALA B 1 28 ? 2.615 13.719 -9.406 1 96.5 28 ALA B C 1
ATOM 2273 O O . ALA B 1 28 ? 3.217 13.773 -10.477 1 96.5 28 ALA B O 1
ATOM 2274 N N . ALA B 1 29 ? 3.166 14.062 -8.273 1 97.56 29 ALA B N 1
ATOM 2275 C CA . ALA B 1 29 ? 4.559 14.492 -8.203 1 97.56 29 ALA B CA 1
ATOM 2276 C C . ALA B 1 29 ? 5.508 13.359 -8.586 1 97.56 29 ALA B C 1
ATOM 2278 O O . ALA B 1 29 ? 6.465 13.57 -9.336 1 97.56 29 ALA B O 1
ATOM 2279 N N . LEU B 1 30 ? 5.258 12.141 -8.07 1 97.69 30 LEU B N 1
ATOM 2280 C CA . LEU B 1 30 ? 6.086 10.984 -8.391 1 97.69 30 LEU B CA 1
ATOM 2281 C C . LEU B 1 30 ? 6.105 10.727 -9.891 1 97.69 30 LEU B C 1
ATOM 2283 O O . LEU B 1 30 ? 7.164 10.469 -10.469 1 97.69 30 LEU B O 1
ATOM 2287 N N . GLN B 1 31 ? 4.93 10.805 -10.469 1 96.19 31 GLN B N 1
ATOM 2288 C CA . GLN B 1 31 ? 4.82 10.617 -11.906 1 96.19 31 GLN B CA 1
ATOM 2289 C C . GLN B 1 31 ? 5.602 11.688 -12.664 1 96.19 31 GLN B C 1
ATOM 2291 O O . GLN B 1 31 ? 6.348 11.375 -13.594 1 96.19 31 GLN B O 1
ATOM 2296 N N . ALA B 1 32 ? 5.438 12.914 -12.273 1 96 32 ALA B N 1
ATOM 2297 C CA . ALA B 1 32 ? 6.109 14.031 -12.93 1 96 32 ALA B CA 1
ATOM 2298 C C . ALA B 1 32 ? 7.625 13.891 -12.836 1 96 32 ALA B C 1
ATOM 2300 O O . ALA B 1 32 ? 8.352 14.281 -13.75 1 96 32 ALA B O 1
ATOM 2301 N N . MET B 1 33 ? 8.094 13.328 -11.773 1 97.06 33 MET B N 1
ATOM 2302 C CA . MET B 1 33 ? 9.523 13.203 -11.516 1 97.06 33 MET B CA 1
ATOM 2303 C C . MET B 1 33 ? 10.07 11.914 -12.117 1 97.06 33 MET B C 1
ATOM 2305 O O . MET B 1 33 ? 11.281 11.672 -12.086 1 97.06 33 MET B O 1
ATOM 2309 N N . GLY B 1 34 ? 9.25 11.031 -12.602 1 96.75 34 GLY B N 1
ATOM 2310 C CA . GLY B 1 34 ? 9.672 9.766 -13.18 1 96.75 34 GLY B CA 1
ATOM 2311 C C . GLY B 1 34 ? 10.188 8.781 -12.141 1 96.75 34 GLY B C 1
ATOM 2312 O O . GLY B 1 34 ? 11.102 8.008 -12.422 1 96.75 34 GLY B O 1
ATOM 2313 N N . LEU B 1 35 ? 9.711 8.898 -10.938 1 97.56 35 LEU B N 1
ATOM 2314 C CA . LEU B 1 35 ? 10.133 8.008 -9.859 1 97.56 35 LEU B CA 1
ATOM 2315 C C . LEU B 1 35 ? 9.172 6.84 -9.711 1 97.56 35 LEU B C 1
ATOM 2317 O O . LEU B 1 35 ? 7.953 7.039 -9.641 1 97.56 35 LEU B O 1
ATOM 2321 N N . ASP B 1 36 ? 9.672 5.598 -9.633 1 97.62 36 ASP B N 1
ATOM 2322 C CA . ASP B 1 36 ? 8.852 4.391 -9.555 1 97.62 36 ASP B CA 1
ATOM 2323 C C . ASP B 1 36 ? 8.414 4.117 -8.117 1 97.62 36 ASP B C 1
ATOM 2325 O O . ASP B 1 36 ? 8.93 3.215 -7.461 1 97.62 36 ASP B O 1
ATOM 2329 N N . TYR B 1 37 ? 7.453 4.918 -7.676 1 98.12 37 TYR B N 1
ATOM 2330 C CA . TYR B 1 37 ? 6.836 4.824 -6.359 1 98.12 37 TYR B CA 1
ATOM 2331 C C . TYR B 1 37 ? 5.316 4.805 -6.473 1 98.12 37 TYR B C 1
ATOM 2333 O O . TYR B 1 37 ? 4.754 5.273 -7.465 1 98.12 37 TYR B O 1
ATOM 2341 N N . ALA B 1 38 ? 4.695 4.18 -5.539 1 98.31 38 ALA B N 1
ATOM 2342 C CA . ALA B 1 38 ? 3.254 4.289 -5.328 1 98.31 38 ALA B CA 1
ATOM 2343 C C . ALA B 1 38 ? 2.941 4.852 -3.945 1 98.31 38 ALA B C 1
ATOM 2345 O O . ALA B 1 38 ? 3.576 4.477 -2.957 1 98.31 38 ALA B O 1
ATOM 2346 N N . TYR B 1 39 ? 2.064 5.805 -3.906 1 98.69 39 TYR B N 1
ATOM 2347 C CA . TYR B 1 39 ? 1.588 6.383 -2.654 1 98.69 39 TYR B CA 1
ATOM 2348 C C . TYR B 1 39 ? 0.13 6.016 -2.404 1 98.69 39 TYR B C 1
ATOM 2350 O O . TYR B 1 39 ? -0.757 6.422 -3.158 1 98.69 39 TYR B O 1
ATOM 2358 N N . VAL B 1 40 ? -0.127 5.27 -1.272 1 98.75 40 VAL B N 1
ATOM 2359 C CA . VAL B 1 40 ? -1.469 4.727 -1.083 1 98.75 40 VAL B CA 1
ATOM 2360 C C . VAL B 1 40 ? -1.95 5.02 0.336 1 98.75 40 VAL B C 1
ATOM 2362 O O . VAL B 1 40 ? -1.141 5.246 1.238 1 98.75 40 VAL B O 1
ATOM 2365 N N . PRO B 1 41 ? -3.287 5.074 0.564 1 98.62 41 PRO B N 1
ATOM 2366 C CA . PRO B 1 41 ? -3.85 5.348 1.889 1 98.62 41 PRO B CA 1
ATOM 2367 C C . PRO B 1 41 ? -4.074 4.078 2.709 1 98.62 41 PRO B C 1
ATOM 2369 O O . PRO B 1 41 ? -4.441 3.039 2.156 1 98.62 41 PRO B O 1
ATOM 2372 N N . PHE B 1 42 ? -3.855 4.168 4.004 1 98.62 42 PHE B N 1
ATOM 2373 C CA . PHE B 1 42 ? -4.152 3.105 4.961 1 98.62 42 PHE B CA 1
ATOM 2374 C C . PHE B 1 42 ? -4.992 3.639 6.113 1 98.62 42 PHE B C 1
ATOM 2376 O O . PHE B 1 42 ? -4.531 4.48 6.891 1 98.62 42 PHE B O 1
ATOM 2383 N N . ALA B 1 43 ? -6.238 3.178 6.277 1 97.75 43 ALA B N 1
ATOM 2384 C CA . ALA B 1 43 ? -7.074 3.537 7.422 1 97.75 43 ALA B CA 1
ATOM 2385 C C . ALA B 1 43 ? -6.711 2.703 8.648 1 97.75 43 ALA B C 1
ATOM 2387 O O . ALA B 1 43 ? -6.891 1.482 8.648 1 97.75 43 ALA B O 1
ATOM 2388 N N . VAL B 1 44 ? -6.18 3.318 9.672 1 98.25 44 VAL B N 1
ATOM 2389 C CA . VAL B 1 44 ? -5.672 2.602 10.836 1 98.25 44 VAL B CA 1
ATOM 2390 C C . VAL B 1 44 ? -6.41 3.064 12.086 1 98.25 44 VAL B C 1
ATOM 2392 O O . VAL B 1 44 ? -6.312 4.23 12.477 1 98.25 44 VAL B O 1
ATOM 2395 N N . GLU B 1 45 ? -7.074 2.184 12.734 1 97.31 45 GLU B N 1
ATOM 2396 C CA . GLU B 1 45 ? -7.707 2.484 14.016 1 97.31 45 GLU B CA 1
ATOM 2397 C C . GLU B 1 45 ? -6.668 2.678 15.109 1 97.31 45 GLU B C 1
ATOM 2399 O O . GLU B 1 45 ? -5.562 2.139 15.031 1 97.31 45 GLU B O 1
ATOM 2404 N N . GLU B 1 46 ? -7.031 3.416 16.109 1 97 46 GLU B N 1
ATOM 2405 C CA . GLU B 1 46 ? -6.113 3.748 17.203 1 97 46 GLU B CA 1
ATOM 2406 C C . GLU B 1 46 ? -5.559 2.488 17.859 1 97 46 GLU B C 1
ATOM 2408 O O . GLU B 1 46 ? -4.359 2.396 18.125 1 97 46 GLU B O 1
ATOM 2413 N N . ASP B 1 47 ? -6.41 1.496 18.062 1 97.44 47 ASP B N 1
ATOM 2414 C CA . ASP B 1 47 ? -6.016 0.281 18.766 1 97.44 47 ASP B CA 1
ATOM 2415 C C . ASP B 1 47 ? -5.172 -0.625 17.875 1 97.44 47 ASP B C 1
ATOM 2417 O O . ASP B 1 47 ? -4.59 -1.604 18.344 1 97.44 47 ASP B O 1
ATOM 2421 N N . CYS B 1 48 ? -5.02 -0.284 16.625 1 98 48 CYS B N 1
ATOM 2422 C CA . CYS B 1 48 ? -4.277 -1.107 15.672 1 98 48 CYS B CA 1
ATOM 2423 C C . CYS B 1 48 ? -2.977 -0.43 15.258 1 98 48 CYS B C 1
ATOM 2425 O O . CYS B 1 48 ? -2.232 -0.958 14.43 1 98 48 CYS B O 1
ATOM 2427 N N . LEU B 1 49 ? -2.684 0.701 15.867 1 98.69 49 LEU B N 1
ATOM 2428 C CA . LEU B 1 49 ? -1.565 1.521 15.414 1 98.69 49 LEU B CA 1
ATOM 2429 C C . LEU B 1 49 ? -0.248 0.765 15.547 1 98.69 49 LEU B C 1
ATOM 2431 O O . LEU B 1 49 ? 0.567 0.762 14.617 1 98.69 49 LEU B O 1
ATOM 2435 N N . ALA B 1 50 ? -0.018 0.093 16.625 1 98.75 50 ALA B N 1
ATOM 2436 C CA . ALA B 1 50 ? 1.237 -0.62 16.859 1 98.75 50 ALA B CA 1
ATOM 2437 C C . ALA B 1 50 ? 1.439 -1.713 15.812 1 98.75 50 ALA B C 1
ATOM 2439 O O . ALA B 1 50 ? 2.52 -1.831 15.227 1 98.75 50 ALA B O 1
ATOM 2440 N N . ASP B 1 51 ? 0.4 -2.523 15.57 1 98.5 51 ASP B N 1
ATOM 2441 C CA . ASP B 1 51 ? 0.458 -3.578 14.562 1 98.5 51 ASP B CA 1
ATOM 2442 C C . ASP B 1 51 ? 0.678 -2.992 13.172 1 98.5 51 ASP B C 1
ATOM 2444 O O . ASP B 1 51 ? 1.424 -3.555 12.367 1 98.5 51 ASP B O 1
ATOM 2448 N N . ALA B 1 52 ? -0.02 -1.857 12.906 1 98.81 52 ALA B N 1
ATOM 2449 C CA . ALA B 1 52 ? 0.127 -1.199 11.609 1 98.81 52 ALA B CA 1
ATOM 2450 C C . ALA B 1 52 ? 1.568 -0.751 11.383 1 98.81 52 ALA B C 1
ATOM 2452 O O . ALA B 1 52 ? 2.139 -0.992 10.32 1 98.81 52 ALA B O 1
ATOM 2453 N N . VAL B 1 53 ? 2.146 -0.165 12.383 1 98.81 53 VAL B N 1
ATOM 2454 C CA . VAL B 1 53 ? 3.498 0.37 12.258 1 98.81 53 VAL B CA 1
ATOM 2455 C C . VAL B 1 53 ? 4.496 -0.775 12.109 1 98.81 53 VAL B C 1
ATOM 2457 O O . VAL B 1 53 ? 5.363 -0.738 11.227 1 98.81 53 VAL B O 1
ATOM 2460 N N . ARG B 1 54 ? 4.371 -1.777 12.914 1 98.19 54 ARG B N 1
ATOM 2461 C CA . ARG B 1 54 ? 5.215 -2.961 12.781 1 98.19 54 ARG B CA 1
ATOM 2462 C C . ARG B 1 54 ? 5.039 -3.602 11.406 1 98.19 54 ARG B C 1
ATOM 2464 O O . ARG B 1 54 ? 6.012 -4.055 10.805 1 98.19 54 ARG B O 1
ATOM 2471 N N . GLY B 1 55 ? 3.82 -3.664 10.969 1 98.56 55 GLY B N 1
ATOM 2472 C CA . GLY B 1 55 ? 3.506 -4.219 9.664 1 98.56 55 GLY B CA 1
ATOM 2473 C C . GLY B 1 55 ? 4.133 -3.449 8.523 1 98.56 55 GLY B C 1
ATOM 2474 O O . GLY B 1 55 ? 4.66 -4.047 7.578 1 98.56 55 GLY B O 1
ATOM 2475 N N . LEU B 1 56 ? 4.031 -2.119 8.586 1 98.69 56 LEU B N 1
ATOM 2476 C CA . LEU B 1 56 ? 4.609 -1.289 7.539 1 98.69 56 LEU B CA 1
ATOM 2477 C C . LEU B 1 56 ? 6.105 -1.558 7.395 1 98.69 56 LEU B C 1
ATOM 2479 O O . LEU B 1 56 ? 6.625 -1.618 6.277 1 98.69 56 LEU B O 1
ATOM 2483 N N . ALA B 1 57 ? 6.773 -1.724 8.5 1 98.25 57 ALA B N 1
ATOM 2484 C CA . ALA B 1 57 ? 8.188 -2.082 8.469 1 98.25 57 ALA B CA 1
ATOM 2485 C C . ALA B 1 57 ? 8.398 -3.449 7.824 1 98.25 57 ALA B C 1
ATOM 2487 O O . ALA B 1 57 ? 9.25 -3.609 6.949 1 98.25 57 ALA B O 1
ATOM 2488 N N . ALA B 1 58 ? 7.633 -4.402 8.219 1 98.25 58 ALA B N 1
ATOM 2489 C CA . ALA B 1 58 ? 7.742 -5.773 7.73 1 98.25 58 ALA B CA 1
ATOM 2490 C C . ALA B 1 58 ? 7.41 -5.852 6.242 1 98.25 58 ALA B C 1
ATOM 2492 O O . ALA B 1 58 ? 7.953 -6.695 5.523 1 98.25 58 ALA B O 1
ATOM 2493 N N . LEU B 1 59 ? 6.57 -4.965 5.766 1 98.31 59 LEU B N 1
ATOM 2494 C CA . LEU B 1 59 ? 6.102 -4.949 4.387 1 98.31 59 LEU B CA 1
ATOM 2495 C C . LEU B 1 59 ? 7.098 -4.23 3.48 1 98.31 59 LEU B C 1
ATOM 2497 O O . LEU B 1 59 ? 6.934 -4.223 2.258 1 98.31 59 LEU B O 1
ATOM 2501 N N . GLY B 1 60 ? 8.07 -3.627 4.062 1 97 60 GLY B N 1
ATOM 2502 C CA . GLY B 1 60 ? 9.102 -2.965 3.275 1 97 60 GLY B CA 1
ATOM 2503 C C . GLY B 1 60 ? 8.672 -1.602 2.764 1 97 60 GLY B C 1
ATOM 2504 O O . GLY B 1 60 ? 9.219 -1.105 1.775 1 97 60 GLY B O 1
ATOM 2505 N N . VAL B 1 61 ? 7.656 -1.003 3.363 1 98.38 61 VAL B N 1
ATOM 2506 C CA . VAL B 1 61 ? 7.23 0.343 2.998 1 98.38 61 VAL B CA 1
ATOM 2507 C C . VAL B 1 61 ? 8.359 1.337 3.275 1 98.38 61 VAL B C 1
ATOM 2509 O O . VAL B 1 61 ? 8.953 1.318 4.352 1 98.38 61 VAL B O 1
ATOM 2512 N N . VAL B 1 62 ? 8.617 2.201 2.285 1 98.19 62 VAL B N 1
ATOM 2513 C CA . VAL B 1 62 ? 9.773 3.09 2.314 1 98.19 62 VAL B CA 1
ATOM 2514 C C . VAL B 1 62 ? 9.516 4.234 3.295 1 98.19 62 VAL B C 1
ATOM 2516 O O . VAL B 1 62 ? 10.453 4.738 3.926 1 98.19 62 VAL B O 1
ATOM 2519 N N . GLY B 1 63 ? 8.336 4.613 3.398 1 98.75 63 GLY B N 1
ATOM 2520 C CA . GLY B 1 63 ? 7.926 5.711 4.258 1 98.75 63 GLY B CA 1
ATOM 2521 C C . GLY B 1 63 ? 6.441 6.012 4.168 1 98.75 63 GLY B C 1
ATOM 2522 O O . GLY B 1 63 ? 5.754 5.512 3.275 1 98.75 63 GLY B O 1
ATOM 2523 N N . PHE B 1 64 ? 5.98 6.836 5.125 1 98.88 64 PHE B N 1
ATOM 2524 C CA . PHE B 1 64 ? 4.559 7.16 5.117 1 98.88 64 PHE B CA 1
ATOM 2525 C C . PHE B 1 64 ? 4.289 8.414 5.938 1 98.88 64 PHE B C 1
ATOM 2527 O O . PHE B 1 64 ? 5.059 8.758 6.836 1 98.88 64 PHE B O 1
ATOM 2534 N N . ASN B 1 65 ? 3.285 9.078 5.52 1 98.81 65 ASN B N 1
ATOM 2535 C CA . ASN B 1 65 ? 2.744 10.164 6.332 1 98.81 65 ASN B CA 1
ATOM 2536 C C . ASN B 1 65 ? 1.854 9.641 7.453 1 98.81 65 ASN B C 1
ATOM 2538 O O . ASN B 1 65 ? 1.298 8.547 7.348 1 98.81 65 ASN B O 1
ATOM 2542 N N . VAL B 1 66 ? 1.766 10.43 8.508 1 98.5 66 VAL B N 1
ATOM 2543 C CA . VAL B 1 66 ? 0.893 10.172 9.648 1 98.5 66 VAL B CA 1
ATOM 2544 C C . VAL B 1 66 ? -0.057 11.352 9.844 1 98.5 66 VAL B C 1
ATOM 2546 O O . VAL B 1 66 ? 0.381 12.5 9.938 1 98.5 66 VAL B O 1
ATOM 2549 N N . THR B 1 67 ? -1.314 11.109 9.828 1 95.62 67 THR B N 1
ATOM 2550 C CA . THR B 1 67 ? -2.301 12.164 10.047 1 95.62 67 THR B CA 1
ATOM 2551 C C . THR B 1 67 ? -3.201 11.828 11.234 1 95.62 67 THR B C 1
ATOM 2553 O O . THR B 1 67 ? -2.893 10.93 12.016 1 95.62 67 THR B O 1
ATOM 2556 N N . ILE B 1 68 ? -4.199 12.711 11.5 1 90.12 68 ILE B N 1
ATOM 2557 C CA . ILE B 1 68 ? -5.086 12.547 12.648 1 90.12 68 ILE B CA 1
ATOM 2558 C C . ILE B 1 68 ? -5.637 11.125 12.672 1 90.12 68 ILE B C 1
ATOM 2560 O O . ILE B 1 68 ? -6.012 10.578 11.633 1 90.12 68 ILE B O 1
ATOM 2564 N N . PRO B 1 69 ? -5.594 10.547 13.898 1 93.38 69 PRO B N 1
ATOM 2565 C CA . PRO B 1 69 ? -5.199 11.109 15.195 1 93.38 69 PRO B CA 1
ATOM 2566 C C . PRO B 1 69 ? -3.838 10.609 15.664 1 93.38 69 PRO B C 1
ATOM 2568 O O . PRO B 1 69 ? -3.523 10.695 16.859 1 93.38 69 PRO B O 1
ATOM 2571 N N . HIS B 1 70 ? -3.01 10.117 14.758 1 97.19 70 HIS B N 1
ATOM 2572 C CA . HIS B 1 70 ? -1.916 9.242 15.164 1 97.19 70 HIS B CA 1
ATOM 2573 C C . HIS B 1 70 ? -0.614 10.023 15.32 1 97.19 70 HIS B C 1
ATOM 2575 O O . HIS B 1 70 ? 0.409 9.461 15.711 1 97.19 70 HIS B O 1
ATOM 2581 N N . LYS B 1 71 ? -0.549 11.312 15.141 1 96.75 71 LYS B N 1
ATOM 2582 C CA . LYS B 1 71 ? 0.698 12.055 14.977 1 96.75 71 LYS B CA 1
ATOM 2583 C C . LYS B 1 71 ? 1.521 12.031 16.266 1 96.75 71 LYS B C 1
ATOM 2585 O O . LYS B 1 71 ? 2.752 12.062 16.219 1 96.75 71 LYS B O 1
ATOM 2590 N N . SER B 1 72 ? 0.869 12.062 17.375 1 96.12 72 SER B N 1
ATOM 2591 C CA . SER B 1 72 ? 1.583 11.969 18.641 1 96.12 72 SER B CA 1
ATOM 2592 C C . SER B 1 72 ? 1.721 10.523 19.094 1 96.12 72 SER B C 1
ATOM 2594 O O . SER B 1 72 ? 2.771 10.125 19.609 1 96.12 72 SER B O 1
ATOM 2596 N N . ALA B 1 73 ? 0.713 9.688 18.906 1 97.12 73 ALA B N 1
ATOM 2597 C CA . ALA B 1 73 ? 0.638 8.312 19.375 1 97.12 73 ALA B CA 1
ATOM 2598 C C . ALA B 1 73 ? 1.696 7.438 18.703 1 97.12 73 ALA B C 1
ATOM 2600 O O . ALA B 1 73 ? 2.074 6.391 19.234 1 97.12 73 ALA B O 1
ATOM 2601 N N . ILE B 1 74 ? 2.246 7.891 17.594 1 98.5 74 ILE B N 1
ATOM 2602 C CA . ILE B 1 74 ? 3.162 7.059 16.812 1 98.5 74 ILE B CA 1
ATOM 2603 C C . ILE B 1 74 ? 4.562 7.133 17.422 1 98.5 74 ILE B C 1
ATOM 2605 O O . ILE B 1 74 ? 5.402 6.27 17.156 1 98.5 74 ILE B O 1
ATOM 2609 N N . LEU B 1 75 ? 4.84 8.125 18.188 1 98.5 75 LEU B N 1
ATOM 2610 C CA . LEU B 1 75 ? 6.199 8.461 18.594 1 98.5 75 LEU B CA 1
ATOM 2611 C C . LEU B 1 75 ? 6.859 7.289 19.312 1 98.5 75 LEU B C 1
ATOM 2613 O O . LEU B 1 75 ? 7.973 6.891 18.969 1 98.5 75 LEU B O 1
ATOM 2617 N N . PRO B 1 76 ? 6.168 6.66 20.297 1 98.38 76 PRO B N 1
ATOM 2618 C CA . PRO B 1 76 ? 6.824 5.566 21.016 1 98.38 76 PRO B CA 1
ATOM 2619 C C . PRO B 1 76 ? 7.07 4.34 20.141 1 98.38 76 PRO B C 1
ATOM 2621 O O . PRO B 1 76 ? 7.773 3.414 20.547 1 98.38 76 PRO B O 1
ATOM 2624 N N . LEU B 1 77 ? 6.512 4.301 18.984 1 98.62 77 LEU B N 1
ATOM 2625 C CA . LEU B 1 77 ? 6.602 3.148 18.094 1 98.62 77 LEU B CA 1
ATOM 2626 C C . LEU B 1 77 ? 7.75 3.311 17.109 1 98.62 77 LEU B C 1
ATOM 2628 O O . LEU B 1 77 ? 8.016 2.41 16.312 1 98.62 77 LEU B O 1
ATOM 2632 N N . LEU B 1 78 ? 8.414 4.457 17.141 1 98.75 78 LEU B N 1
ATOM 2633 C CA . LEU B 1 78 ? 9.5 4.766 16.203 1 98.75 78 LEU B CA 1
ATOM 2634 C C . LEU B 1 78 ? 10.859 4.539 16.859 1 98.75 78 LEU B C 1
ATOM 2636 O O . LEU B 1 78 ? 10.984 4.633 18.078 1 98.75 78 LEU B O 1
ATOM 2640 N N . ASP B 1 79 ? 11.844 4.262 16.047 1 98.56 79 ASP B N 1
ATOM 2641 C CA . ASP B 1 79 ? 13.188 3.965 16.547 1 98.56 79 ASP B CA 1
ATOM 2642 C C . ASP B 1 79 ? 13.953 5.246 16.859 1 98.56 79 ASP B C 1
ATOM 2644 O O . ASP B 1 79 ? 14.789 5.273 17.766 1 98.56 79 ASP B O 1
ATOM 2648 N N . ARG B 1 80 ? 13.758 6.273 16 1 98.38 80 ARG B N 1
ATOM 2649 C CA . ARG B 1 80 ? 14.414 7.566 16.141 1 98.38 80 ARG B CA 1
ATOM 2650 C C . ARG B 1 80 ? 13.477 8.703 15.742 1 98.38 80 ARG B C 1
ATOM 2652 O O . ARG B 1 80 ? 12.531 8.492 14.977 1 98.38 80 ARG B O 1
ATOM 2659 N N . LEU B 1 81 ? 13.781 9.812 16.312 1 98.5 81 LEU B N 1
ATOM 2660 C CA . LEU B 1 81 ? 13.078 11.039 15.953 1 98.5 81 LEU B CA 1
ATOM 2661 C C . LEU B 1 81 ? 14.055 12.125 15.508 1 98.5 81 LEU B C 1
ATOM 2663 O O . LEU B 1 81 ? 15.148 12.234 16.062 1 98.5 81 LEU B O 1
ATOM 2667 N N . SER B 1 82 ? 13.688 12.836 14.492 1 98.12 82 SER B N 1
ATOM 2668 C CA . SER B 1 82 ? 14.43 14.07 14.227 1 98.12 82 SER B CA 1
ATOM 2669 C C . SER B 1 82 ? 14.312 15.039 15.391 1 98.12 82 SER B C 1
ATOM 2671 O O . SER B 1 82 ? 13.367 14.977 16.172 1 98.12 82 SER B O 1
ATOM 2673 N N . PRO B 1 83 ? 15.297 15.945 15.477 1 96.62 83 PRO B N 1
ATOM 2674 C CA . PRO B 1 83 ? 15.219 16.938 16.562 1 96.62 83 PRO B CA 1
ATOM 2675 C C . PRO B 1 83 ? 13.922 17.734 16.531 1 96.62 83 PRO B C 1
ATOM 2677 O O . PRO B 1 83 ? 13.344 18.016 17.594 1 96.62 83 PRO B O 1
ATOM 2680 N N . GLU B 1 84 ? 13.484 18.047 15.406 1 95.56 84 GLU B N 1
ATOM 2681 C CA . GLU B 1 84 ? 12.258 18.828 15.266 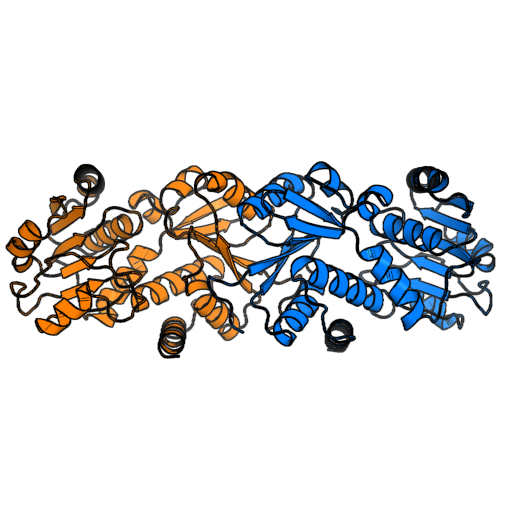1 95.56 84 GLU B CA 1
ATOM 2682 C C . GLU B 1 84 ? 11.047 18.031 15.758 1 95.56 84 GLU B C 1
ATOM 2684 O O . GLU B 1 84 ? 10.203 18.562 16.484 1 95.56 84 GLU B O 1
ATOM 2689 N N . ALA B 1 85 ? 10.93 16.781 15.328 1 97.81 85 ALA B N 1
ATOM 2690 C CA . ALA B 1 85 ? 9.812 15.938 15.742 1 97.81 85 ALA B CA 1
ATOM 2691 C C . ALA B 1 85 ? 9.82 15.719 17.25 1 97.81 85 ALA B C 1
ATOM 2693 O O . ALA B 1 85 ? 8.766 15.672 17.891 1 97.81 85 ALA B O 1
ATOM 2694 N N . GLU B 1 86 ? 11.023 15.633 17.781 1 96.88 86 GLU B N 1
ATOM 2695 C CA . GLU B 1 86 ? 11.164 15.477 19.234 1 96.88 86 GLU B CA 1
ATOM 2696 C C . GLU B 1 86 ? 10.672 16.719 19.969 1 96.88 86 GLU B C 1
ATOM 2698 O O . GLU B 1 86 ? 9.914 16.609 20.938 1 96.88 86 GLU B O 1
ATOM 2703 N N . LEU B 1 87 ? 11.125 17.812 19.5 1 95.19 87 LEU B N 1
ATOM 2704 C CA . LEU B 1 87 ? 10.727 19.078 20.109 1 95.19 87 LEU B CA 1
ATOM 2705 C C . LEU B 1 87 ? 9.219 19.281 20.016 1 95.19 87 LEU B C 1
ATOM 2707 O O . LEU B 1 87 ? 8.57 19.656 21 1 95.19 87 LEU B O 1
ATOM 2711 N N . ILE B 1 88 ? 8.664 18.984 18.922 1 96.31 88 ILE B N 1
ATOM 2712 C CA . ILE B 1 88 ? 7.246 19.188 18.641 1 96.31 88 ILE B CA 1
ATOM 2713 C C . ILE B 1 88 ? 6.41 18.172 19.406 1 96.31 88 ILE B C 1
ATOM 2715 O O . ILE B 1 88 ? 5.312 18.5 19.875 1 96.31 88 ILE B O 1
ATOM 2719 N N . GLY B 1 89 ? 6.914 16.984 19.609 1 96.5 89 GLY B N 1
ATOM 2720 C CA . GLY B 1 89 ? 6.168 15.906 20.219 1 96.5 89 GLY B CA 1
ATOM 2721 C C . GLY B 1 89 ? 5.129 15.297 19.312 1 96.5 89 GLY B C 1
ATOM 2722 O O . GLY B 1 89 ? 4.078 14.844 19.766 1 96.5 89 GLY B O 1
ATOM 2723 N N . ALA B 1 90 ? 5.336 15.383 18.047 1 97.31 90 ALA B N 1
ATOM 2724 C CA . ALA B 1 90 ? 4.488 14.789 17.016 1 97.31 90 ALA B CA 1
ATOM 2725 C C . ALA B 1 90 ? 5.281 14.531 15.734 1 97.31 90 ALA B C 1
ATOM 2727 O O . ALA B 1 90 ? 6.23 15.258 15.422 1 97.31 90 ALA B O 1
ATOM 2728 N N . ALA B 1 91 ? 4.938 13.508 15.016 1 98.56 91 ALA B N 1
ATOM 2729 C CA . ALA B 1 91 ? 5.539 13.172 13.727 1 98.56 91 ALA B CA 1
ATOM 2730 C C . ALA B 1 91 ? 4.465 12.977 12.656 1 98.56 91 ALA B C 1
ATOM 2732 O O . ALA B 1 91 ? 3.479 12.273 12.883 1 98.56 91 ALA B O 1
ATOM 2733 N N . ASN B 1 92 ? 4.664 13.672 11.508 1 98.5 92 ASN B N 1
ATOM 2734 C CA . ASN B 1 92 ? 3.727 13.469 10.414 1 98.5 92 ASN B CA 1
ATOM 2735 C C . ASN B 1 92 ? 4.387 12.742 9.242 1 98.5 92 ASN B C 1
ATOM 2737 O O . ASN B 1 92 ? 3.732 12.461 8.234 1 98.5 92 ASN B O 1
ATOM 2741 N N . VAL B 1 93 ? 5.664 12.5 9.336 1 98.88 93 VAL B N 1
ATOM 2742 C CA . VAL B 1 93 ? 6.414 11.781 8.312 1 98.88 93 VAL B CA 1
ATOM 2743 C C . VAL B 1 93 ? 7.289 10.711 8.961 1 98.88 93 VAL B C 1
ATOM 2745 O O . VAL B 1 93 ? 7.973 10.977 9.953 1 98.88 93 VAL B O 1
ATOM 2748 N N . VAL B 1 94 ? 7.242 9.539 8.445 1 98.94 94 VAL B N 1
ATOM 2749 C CA . VAL B 1 94 ? 8.141 8.461 8.859 1 98.94 94 VAL B CA 1
ATOM 2750 C C . VAL B 1 94 ? 8.945 7.977 7.656 1 98.94 94 VAL B C 1
ATOM 2752 O O . VAL B 1 94 ? 8.398 7.785 6.566 1 98.94 94 VAL B O 1
ATOM 2755 N N . LYS B 1 95 ? 10.203 7.859 7.824 1 98.88 95 LYS B N 1
ATOM 2756 C CA . LYS B 1 95 ? 11.125 7.332 6.816 1 98.88 95 LYS B CA 1
ATOM 2757 C C . LYS B 1 95 ? 11.836 6.082 7.324 1 98.88 95 LYS B C 1
ATOM 2759 O O . LYS B 1 95 ? 12.352 6.066 8.445 1 98.88 95 LYS B O 1
ATOM 2764 N N . ARG B 1 96 ? 11.836 5.086 6.527 1 98.31 96 ARG B N 1
ATOM 2765 C CA . ARG B 1 96 ? 12.625 3.898 6.84 1 98.31 96 ARG B CA 1
ATOM 2766 C C . ARG B 1 96 ? 14.086 4.098 6.453 1 98.31 96 ARG B C 1
ATOM 2768 O O . ARG B 1 96 ? 14.391 4.445 5.309 1 98.31 96 ARG B O 1
ATOM 2775 N N . GLU B 1 97 ? 14.953 4.004 7.316 1 96.81 97 GLU B N 1
ATOM 2776 C CA . GLU B 1 97 ? 16.391 4.008 7.117 1 96.81 97 GLU B CA 1
ATOM 2777 C C . GLU B 1 97 ? 17.016 2.699 7.59 1 96.81 97 GLU B C 1
ATOM 2779 O O . GLU B 1 97 ? 17.312 2.539 8.781 1 96.81 97 GLU B O 1
ATOM 2784 N N . GLY B 1 98 ? 17.344 1.852 6.656 1 93.25 98 GLY B N 1
ATOM 2785 C CA . GLY B 1 98 ? 17.688 0.496 7.055 1 93.25 98 GLY B CA 1
ATOM 2786 C C . GLY B 1 98 ? 16.547 -0.221 7.758 1 93.25 98 GLY B C 1
ATOM 2787 O O . GLY B 1 98 ? 15.453 -0.337 7.211 1 93.25 98 GLY B O 1
ATOM 2788 N N . SER B 1 99 ? 16.812 -0.604 9.008 1 93.25 99 SER B N 1
ATOM 2789 C CA . SER B 1 99 ? 15.781 -1.281 9.789 1 93.25 99 SER B CA 1
ATOM 2790 C C . SER B 1 99 ? 15.039 -0.304 10.703 1 93.25 99 SER B C 1
ATOM 2792 O O . SER B 1 99 ? 14.031 -0.658 11.312 1 93.25 99 SER B O 1
ATOM 2794 N N . ASP B 1 100 ? 15.461 0.955 10.695 1 97.44 100 ASP B N 1
ATOM 2795 C CA . ASP B 1 100 ? 14.906 1.931 11.625 1 97.44 100 ASP B CA 1
ATOM 2796 C C . ASP B 1 100 ? 13.773 2.727 10.977 1 97.44 100 ASP B C 1
ATOM 2798 O O . ASP B 1 100 ? 13.852 3.074 9.797 1 97.44 100 ASP B O 1
ATOM 2802 N N . LEU B 1 101 ? 12.789 2.916 11.75 1 98.69 101 LEU B N 1
ATOM 2803 C CA . LEU B 1 101 ? 11.773 3.906 11.414 1 98.69 101 LEU B CA 1
ATOM 2804 C C . LEU B 1 101 ? 12.07 5.242 12.086 1 98.69 101 LEU B C 1
ATOM 2806 O O . LEU B 1 101 ? 12.109 5.328 13.312 1 98.69 101 LEU B O 1
ATOM 2810 N N . VAL B 1 102 ? 12.305 6.289 11.273 1 98.88 102 VAL B N 1
ATOM 2811 C CA . VAL B 1 102 ? 12.664 7.605 11.781 1 98.88 102 VAL B CA 1
ATOM 2812 C C . VAL B 1 102 ? 11.5 8.578 11.586 1 98.88 102 VAL B C 1
ATOM 2814 O O . VAL B 1 102 ? 10.953 8.68 10.484 1 98.88 102 VAL B O 1
ATOM 2817 N N . GLY B 1 103 ? 11.133 9.273 12.625 1 98.81 103 GLY B N 1
ATOM 2818 C CA . GLY B 1 103 ? 10.039 10.227 12.578 1 98.81 103 GLY B CA 1
ATOM 2819 C C . GLY B 1 103 ? 10.492 11.656 12.328 1 98.81 103 GLY B C 1
ATOM 2820 O O . GLY B 1 103 ? 11.5 12.094 12.875 1 98.81 103 GLY B O 1
ATOM 2821 N N . TYR B 1 104 ? 9.766 12.336 11.438 1 98.75 104 TYR B N 1
ATOM 2822 C CA . TYR B 1 104 ? 9.961 13.742 11.109 1 98.75 104 TYR B CA 1
ATOM 2823 C C . TYR B 1 104 ? 8.648 14.508 11.219 1 98.75 104 TYR B C 1
ATOM 2825 O O . TYR B 1 104 ? 7.582 13.906 11.359 1 98.75 104 TYR B O 1
ATOM 2833 N N . ASN B 1 105 ? 8.758 15.805 11.266 1 98.62 105 ASN B N 1
ATOM 2834 C CA . ASN B 1 105 ? 7.578 16.656 11.195 1 98.62 105 ASN B CA 1
ATOM 2835 C C . ASN B 1 105 ? 7.754 17.766 10.164 1 98.62 105 ASN B C 1
ATOM 2837 O O . ASN B 1 105 ? 8.586 18.656 10.336 1 98.62 105 ASN B O 1
ATOM 2841 N N . THR B 1 106 ? 6.996 17.672 9.125 1 98.25 106 THR B N 1
ATOM 2842 C CA . THR B 1 106 ? 7.086 18.656 8.062 1 98.25 106 THR B CA 1
ATOM 2843 C C . THR B 1 106 ? 5.902 19.625 8.109 1 98.25 106 THR B C 1
ATOM 2845 O O . THR B 1 106 ? 5.828 20.562 7.324 1 98.25 106 THR B O 1
ATOM 2848 N N . ASP B 1 107 ? 4.977 19.438 9.008 1 97.62 107 ASP B N 1
ATOM 2849 C CA . ASP B 1 107 ? 3.814 20.312 9.141 1 97.62 107 ASP B CA 1
ATOM 2850 C C . ASP B 1 107 ? 4.238 21.75 9.445 1 97.62 107 ASP B C 1
ATOM 2852 O O . ASP B 1 107 ? 3.711 22.688 8.852 1 97.62 107 ASP B O 1
ATOM 2856 N N . GLY B 1 108 ? 5.16 21.875 10.359 1 96.88 108 GLY B N 1
ATOM 2857 C CA . GLY B 1 108 ? 5.621 23.203 10.742 1 96.88 108 GLY B CA 1
ATOM 2858 C C . GLY B 1 108 ? 6.199 23.984 9.578 1 96.88 108 GLY B C 1
ATOM 2859 O O . GLY B 1 108 ? 5.801 25.125 9.328 1 96.88 108 GLY B O 1
ATOM 2860 N N . THR B 1 109 ? 7.086 23.328 8.898 1 96.12 109 THR B N 1
ATOM 2861 C CA . THR B 1 109 ? 7.723 23.938 7.746 1 96.12 109 THR B CA 1
ATOM 2862 C C . THR B 1 109 ? 6.684 24.297 6.68 1 96.12 109 THR B C 1
ATOM 2864 O O . THR B 1 109 ? 6.703 25.406 6.133 1 96.12 109 THR B O 1
ATOM 2867 N N . GLY B 1 110 ? 5.812 23.391 6.426 1 97.44 110 GLY B N 1
ATOM 2868 C CA . GLY B 1 110 ? 4.77 23.656 5.445 1 97.44 110 GLY B CA 1
ATOM 2869 C C . GLY B 1 110 ? 3.852 24.797 5.832 1 97.44 110 GLY B C 1
ATOM 2870 O O . GLY B 1 110 ? 3.461 25.594 4.984 1 97.44 110 GLY B O 1
ATOM 2871 N N . PHE B 1 111 ? 3.576 24.875 7.098 1 98.12 111 PHE B N 1
ATOM 2872 C CA . PHE B 1 111 ? 2.697 25.906 7.637 1 98.12 111 PHE B CA 1
ATOM 2873 C C . PHE B 1 111 ? 3.32 27.297 7.48 1 98.12 111 PHE B C 1
ATOM 2875 O O . PHE B 1 111 ? 2.699 28.203 6.93 1 98.12 111 PHE B O 1
ATOM 2882 N N . ILE B 1 112 ? 4.551 27.438 7.84 1 98.25 112 ILE B N 1
ATOM 2883 C CA . ILE B 1 112 ? 5.242 28.719 7.773 1 98.25 112 ILE B CA 1
ATOM 2884 C C . ILE B 1 112 ? 5.383 29.156 6.32 1 98.25 112 ILE B C 1
ATOM 2886 O O . ILE B 1 112 ? 5.172 30.328 5.996 1 98.25 112 ILE B O 1
ATOM 2890 N N . GLN B 1 113 ? 5.68 28.203 5.512 1 97.06 113 GLN B N 1
ATOM 2891 C CA . GLN B 1 113 ? 5.785 28.5 4.086 1 97.06 113 GLN B CA 1
ATOM 2892 C C . GLN B 1 113 ? 4.449 29 3.531 1 97.06 113 GLN B C 1
ATOM 2894 O O . GLN B 1 113 ? 4.406 29.969 2.771 1 97.06 113 GLN B O 1
ATOM 2899 N N . SER B 1 114 ? 3.414 28.344 3.895 1 97.38 114 SER B N 1
ATOM 2900 C CA . SER B 1 114 ? 2.09 28.719 3.412 1 97.38 114 SER B CA 1
ATOM 2901 C C . SER B 1 114 ? 1.669 30.078 3.953 1 97.38 114 SER B C 1
ATOM 2903 O O . SER B 1 114 ? 1.037 30.859 3.244 1 97.38 114 SER B O 1
ATOM 2905 N N . LEU B 1 115 ? 2.018 30.406 5.199 1 98 115 LEU B N 1
ATOM 2906 C CA . LEU B 1 115 ? 1.726 31.719 5.77 1 98 115 LEU B CA 1
ATOM 2907 C C . LEU B 1 115 ? 2.352 32.812 4.93 1 98 115 LEU B C 1
ATOM 2909 O O . LEU B 1 115 ? 1.706 33.844 4.652 1 98 115 LEU B O 1
ATOM 2913 N N . SER B 1 116 ? 3.543 32.562 4.555 1 97.69 116 SER B N 1
ATOM 2914 C CA . SER B 1 116 ? 4.273 33.562 3.762 1 97.69 116 SER B CA 1
ATOM 2915 C C . SER B 1 116 ? 3.709 33.656 2.35 1 97.69 116 SER B C 1
ATOM 2917 O O . SER B 1 116 ? 3.404 34.75 1.874 1 97.69 116 SER B O 1
ATOM 2919 N N . GLU B 1 117 ? 3.5 32.562 1.72 1 96.31 117 GLU B N 1
ATOM 2920 C CA . GLU B 1 117 ? 3.148 32.531 0.303 1 96.31 117 GLU B CA 1
ATOM 2921 C C . GLU B 1 117 ? 1.675 32.875 0.093 1 96.31 117 GLU B C 1
ATOM 2923 O O . GLU B 1 117 ? 1.318 33.531 -0.875 1 96.31 117 GLU B O 1
ATOM 2928 N N . ASP B 1 118 ? 0.841 32.375 0.979 1 95.88 118 ASP B N 1
ATOM 2929 C CA . ASP B 1 118 ? -0.594 32.5 0.742 1 95.88 118 ASP B CA 1
ATOM 2930 C C . ASP B 1 118 ? -1.162 33.75 1.425 1 95.88 118 ASP B C 1
ATOM 2932 O O . ASP B 1 118 ? -2.152 34.312 0.963 1 95.88 118 ASP B O 1
ATOM 2936 N N . LEU B 1 119 ? -0.552 34.219 2.533 1 96.19 119 LEU B N 1
ATOM 2937 C CA . LEU B 1 119 ? -1.12 35.312 3.311 1 96.19 119 LEU B CA 1
ATOM 2938 C C . LEU B 1 119 ? -0.166 36.5 3.354 1 96.19 119 LEU B C 1
ATOM 2940 O O . LEU B 1 119 ? -0.525 37.562 3.842 1 96.19 119 LEU B O 1
ATOM 2944 N N . GLY B 1 120 ? 1.041 36.312 2.852 1 96.38 120 GLY B N 1
ATOM 2945 C CA . GLY B 1 120 ? 2.029 37.375 3.025 1 96.38 120 GLY B CA 1
ATOM 2946 C C . GLY B 1 120 ? 2.309 37.688 4.48 1 96.38 120 GLY B C 1
ATOM 2947 O O . GLY B 1 120 ? 2.551 38.844 4.832 1 96.38 120 GLY B O 1
ATOM 2948 N N . PHE B 1 121 ? 2.17 36.656 5.355 1 97.5 121 PHE B N 1
ATOM 2949 C CA . PHE B 1 121 ? 2.266 36.875 6.793 1 97.5 121 PHE B CA 1
ATOM 2950 C C . PHE B 1 121 ? 3.602 36.375 7.328 1 97.5 121 PHE B C 1
ATOM 2952 O O . PHE B 1 121 ? 4.043 35.281 6.984 1 97.5 121 PHE B O 1
ATOM 2959 N N . THR B 1 122 ? 4.223 37.125 8.18 1 97.44 122 THR B N 1
ATOM 2960 C CA . THR B 1 122 ? 5.43 36.781 8.906 1 97.44 122 THR B CA 1
ATOM 2961 C C . THR B 1 122 ? 5.176 36.75 10.414 1 97.44 122 THR B C 1
ATOM 2963 O O . THR B 1 122 ? 4.746 37.781 10.977 1 97.44 122 THR B O 1
ATOM 2966 N N . PRO B 1 123 ? 5.535 35.719 11.125 1 98.06 123 PRO B N 1
ATOM 2967 C CA . PRO B 1 123 ? 5.172 35.562 12.531 1 98.06 123 PRO B CA 1
ATOM 2968 C C . PRO B 1 123 ? 5.996 36.438 13.461 1 98.06 123 PRO B C 1
ATOM 2970 O O . PRO B 1 123 ? 5.562 36.75 14.578 1 98.06 123 PRO B O 1
ATOM 2973 N N . ALA B 1 124 ? 7.129 36.875 13.062 1 98.19 124 ALA B N 1
ATOM 2974 C CA . ALA B 1 124 ? 8.07 37.594 13.93 1 98.19 124 ALA B CA 1
ATOM 2975 C C . ALA B 1 124 ? 7.41 38.781 14.586 1 98.19 124 ALA B C 1
ATOM 2977 O O . ALA B 1 124 ? 6.875 39.656 13.891 1 98.19 124 ALA B O 1
ATOM 2978 N N . GLY B 1 125 ? 7.438 38.75 15.922 1 98.25 125 GLY B N 1
ATOM 2979 C CA . GLY B 1 125 ? 6.945 39.875 16.688 1 98.25 125 GLY B CA 1
ATOM 2980 C C . GLY B 1 125 ? 5.434 39.906 16.781 1 98.25 125 GLY B C 1
ATOM 2981 O O . GLY B 1 125 ? 4.871 40.844 17.406 1 98.25 125 GLY B O 1
ATOM 2982 N N . CYS B 1 126 ? 4.758 39 16.266 1 98.06 126 CYS B N 1
ATOM 2983 C CA . CYS B 1 126 ? 3.303 39.031 16.188 1 98.06 126 CYS B CA 1
ATOM 2984 C C . CYS B 1 126 ? 2.674 38.281 17.359 1 98.06 126 CYS B C 1
ATOM 2986 O O . CYS B 1 126 ? 3.328 37.438 17.984 1 98.06 126 CYS B O 1
ATOM 2988 N N . ARG B 1 127 ? 1.412 38.688 17.656 1 98.31 127 ARG B N 1
ATOM 2989 C CA . ARG B 1 127 ? 0.57 37.969 18.609 1 98.31 127 ARG B CA 1
ATOM 2990 C C . ARG B 1 127 ? -0.404 37.031 17.891 1 98.31 127 ARG B C 1
ATOM 2992 O O . ARG B 1 127 ? -1.209 37.469 17.078 1 98.31 127 ARG B O 1
ATOM 2999 N N . ILE B 1 128 ? -0.308 35.719 18.297 1 98.5 128 ILE B N 1
ATOM 3000 C CA . ILE B 1 128 ? -1.014 34.75 17.469 1 98.5 128 ILE B CA 1
ATOM 3001 C C . ILE B 1 128 ? -1.922 33.906 18.359 1 98.5 128 ILE B C 1
ATOM 3003 O O . ILE B 1 128 ? -1.527 33.5 19.453 1 98.5 128 ILE B O 1
ATOM 3007 N N . LEU B 1 129 ? -3.135 33.688 17.906 1 98.06 129 LEU B N 1
ATOM 3008 C CA . LEU B 1 129 ? -4.086 32.781 18.531 1 98.06 129 LEU B CA 1
ATOM 3009 C C . LEU B 1 129 ? -4.188 31.484 17.766 1 98.06 129 LEU B C 1
ATOM 3011 O O . LEU B 1 129 ? -4.504 31.484 16.562 1 98.06 129 LEU B O 1
ATOM 3015 N N . VAL B 1 130 ? -3.879 30.391 18.422 1 98.12 130 VAL B N 1
ATOM 3016 C CA . VAL B 1 130 ? -3.969 29.062 17.828 1 98.12 130 VAL B CA 1
ATOM 3017 C C . VAL B 1 130 ? -5.125 28.281 18.453 1 98.12 130 VAL B C 1
ATOM 3019 O O . VAL B 1 130 ? -5.141 28.062 19.672 1 98.12 130 VAL B O 1
ATOM 3022 N N . MET B 1 131 ? -6.102 27.906 17.625 1 96.69 131 MET B N 1
ATOM 3023 C CA . MET B 1 131 ? -7.238 27.125 18.109 1 96.69 131 MET B CA 1
ATOM 3024 C C . MET B 1 131 ? -7 25.625 17.891 1 96.69 131 MET B C 1
ATOM 3026 O O . MET B 1 131 ? -6.859 25.188 16.75 1 96.69 131 MET B O 1
ATOM 3030 N N . GLY B 1 132 ? -6.98 24.891 18.953 1 94.44 132 GLY B N 1
ATOM 3031 C CA . GLY B 1 132 ? -6.648 23.484 18.938 1 94.44 132 GLY B CA 1
ATOM 3032 C C . GLY B 1 132 ? -5.375 23.156 19.688 1 94.44 132 GLY B C 1
ATOM 3033 O O . GLY B 1 132 ? -4.5 24.016 19.844 1 94.44 132 GLY B O 1
ATOM 3034 N N . ALA B 1 133 ? -5.227 21.875 20.141 1 93.62 133 ALA B N 1
ATOM 3035 C CA . ALA B 1 133 ? -4.047 21.469 20.906 1 93.62 133 ALA B CA 1
ATOM 3036 C C . ALA B 1 133 ? -3.578 20.078 20.516 1 93.62 133 ALA B C 1
ATOM 3038 O O . ALA B 1 133 ? -2.945 19.375 21.312 1 93.62 133 ALA B O 1
ATOM 3039 N N . GLY B 1 134 ? -3.904 19.609 19.359 1 91.88 134 GLY B N 1
ATOM 3040 C CA . GLY B 1 134 ? -3.473 18.328 18.844 1 91.88 134 GLY B CA 1
ATOM 3041 C C . GLY B 1 134 ? -2.131 18.375 18.141 1 91.88 134 GLY B C 1
ATOM 3042 O O . GLY B 1 134 ? -1.338 19.281 18.375 1 91.88 134 GLY B O 1
ATOM 3043 N N . GLY B 1 135 ? -1.833 17.375 17.359 1 92.19 135 GLY B N 1
ATOM 3044 C CA . GLY B 1 135 ? -0.56 17.281 16.672 1 92.19 135 GLY B CA 1
ATOM 3045 C C . GLY B 1 135 ? -0.286 18.438 15.742 1 92.19 135 GLY B C 1
ATOM 3046 O O . GLY B 1 135 ? 0.824 18.984 15.719 1 92.19 135 GLY B O 1
ATOM 3047 N N . ALA B 1 136 ? -1.267 18.812 14.977 1 94.25 136 ALA B N 1
ATOM 3048 C CA . ALA B 1 136 ? -1.116 19.953 14.07 1 94.25 136 ALA B CA 1
ATOM 3049 C C . ALA B 1 136 ? -0.86 21.25 14.852 1 94.25 136 ALA B C 1
ATOM 3051 O O . ALA B 1 136 ? -0.062 22.078 14.43 1 94.25 136 ALA B O 1
ATOM 3052 N N . ALA B 1 137 ? -1.537 21.375 15.961 1 96.25 137 ALA B N 1
ATOM 3053 C CA . ALA B 1 137 ? -1.341 22.531 16.828 1 96.25 137 ALA B CA 1
ATOM 3054 C C . ALA B 1 137 ? 0.087 22.594 17.359 1 96.25 137 ALA B C 1
ATOM 3056 O O . ALA B 1 137 ? 0.713 23.656 17.375 1 96.25 137 ALA B O 1
ATOM 3057 N N . ARG B 1 138 ? 0.542 21.438 17.797 1 96.62 138 ARG B N 1
ATOM 3058 C CA . ARG B 1 138 ? 1.903 21.375 18.312 1 96.62 138 ARG B CA 1
ATOM 3059 C C . ARG B 1 138 ? 2.91 21.859 17.281 1 96.62 138 ARG B C 1
ATOM 3061 O O . ARG B 1 138 ? 3.791 22.656 17.578 1 96.62 138 ARG B O 1
ATOM 3068 N N . ALA B 1 139 ? 2.76 21.375 16.062 1 97.44 139 ALA B N 1
ATOM 3069 C CA . ALA B 1 139 ? 3.645 21.781 14.969 1 97.44 139 ALA B CA 1
ATOM 3070 C C . ALA B 1 139 ? 3.531 23.266 14.688 1 97.44 139 ALA B C 1
ATOM 3072 O O . ALA B 1 139 ? 4.539 23.953 14.477 1 97.44 139 ALA B O 1
ATOM 3073 N N . ALA B 1 140 ? 2.33 23.766 14.695 1 97.88 140 ALA B N 1
ATOM 3074 C CA . ALA B 1 140 ? 2.082 25.172 14.422 1 97.88 140 ALA B CA 1
ATOM 3075 C C . ALA B 1 140 ? 2.697 26.062 15.508 1 97.88 140 ALA B C 1
ATOM 3077 O O . ALA B 1 140 ? 3.414 27.016 15.203 1 97.88 140 ALA B O 1
ATOM 3078 N N . VAL B 1 141 ? 2.457 25.734 16.766 1 98 141 VAL B N 1
ATOM 3079 C CA . VAL B 1 141 ? 2.924 26.531 17.891 1 98 141 VAL B CA 1
ATOM 3080 C C . VAL B 1 141 ? 4.453 26.562 17.906 1 98 141 VAL B C 1
ATOM 3082 O O . VAL B 1 141 ? 5.055 27.625 18.031 1 98 141 VAL B O 1
ATOM 3085 N N . ALA B 1 142 ? 5.055 25.391 17.734 1 97.5 142 ALA B N 1
ATOM 3086 C CA . ALA B 1 142 ? 6.512 25.312 17.734 1 97.5 142 ALA B CA 1
ATOM 3087 C C . ALA B 1 142 ? 7.102 26.141 16.578 1 97.5 142 ALA B C 1
ATOM 3089 O O . ALA B 1 142 ? 8.094 26.844 16.766 1 97.5 142 ALA B O 1
ATOM 3090 N N . SER B 1 143 ? 6.504 26.016 15.453 1 97.88 143 SER B N 1
ATOM 3091 C CA . SER B 1 143 ? 7.039 26.703 14.281 1 97.88 143 SER B CA 1
ATOM 3092 C C . SER B 1 143 ? 6.84 28.203 14.391 1 97.88 143 SER B C 1
ATOM 3094 O O . SER B 1 143 ? 7.691 28.984 13.953 1 97.88 143 SER B O 1
ATOM 3096 N N . LEU B 1 144 ? 5.73 28.688 14.898 1 98.25 144 LEU B N 1
ATOM 3097 C CA . LEU B 1 144 ? 5.473 30.109 15.117 1 98.25 144 LEU B CA 1
ATOM 3098 C C . LEU B 1 144 ? 6.473 30.688 16.094 1 98.25 144 LEU B C 1
ATOM 3100 O O . LEU B 1 144 ? 7.039 31.766 15.852 1 98.25 144 LEU B O 1
ATOM 3104 N N . ALA B 1 145 ? 6.637 29.969 17.188 1 98.06 145 ALA B N 1
ATOM 3105 C CA . ALA B 1 145 ? 7.609 30.406 18.188 1 98.06 145 ALA B CA 1
ATOM 3106 C C . ALA B 1 145 ? 9.016 30.438 17.594 1 98.06 145 ALA B C 1
ATOM 3108 O O . ALA B 1 145 ? 9.75 31.406 17.797 1 98.06 145 ALA B O 1
ATOM 3109 N N . GLY B 1 146 ? 9.375 29.453 16.875 1 96.88 146 GLY B N 1
ATOM 3110 C CA . GLY B 1 146 ? 10.672 29.391 16.219 1 96.88 146 GLY B CA 1
ATOM 3111 C C . GLY B 1 146 ? 10.891 30.5 15.211 1 96.88 146 GLY B C 1
ATOM 3112 O O . GLY B 1 146 ? 12.023 30.938 14.984 1 96.88 146 GLY B O 1
ATOM 3113 N N . ALA B 1 147 ? 9.797 30.922 14.664 1 97.56 147 ALA B N 1
ATOM 3114 C CA . ALA B 1 147 ? 9.859 31.984 13.672 1 97.56 147 ALA B CA 1
ATOM 3115 C C . ALA B 1 147 ? 9.844 33.375 14.336 1 97.56 147 ALA B C 1
ATOM 3117 O O . ALA B 1 147 ? 9.859 34.406 13.648 1 97.56 147 ALA B O 1
ATOM 3118 N N . GLY B 1 148 ? 9.695 33.406 15.672 1 97.81 148 GLY B N 1
ATOM 3119 C CA . GLY B 1 148 ? 9.898 34.656 16.391 1 97.81 148 GLY B CA 1
ATOM 3120 C C . GLY B 1 148 ? 8.609 35.312 16.844 1 97.81 148 GLY B C 1
ATOM 3121 O O . GLY B 1 148 ? 8.57 36.5 17.141 1 97.81 148 GLY B O 1
ATOM 3122 N N . ALA B 1 149 ? 7.551 34.562 16.922 1 98.5 149 ALA B N 1
ATOM 3123 C CA . ALA B 1 149 ? 6.301 35.125 17.422 1 98.5 149 ALA B CA 1
ATOM 3124 C C . ALA B 1 149 ? 6.488 35.719 18.812 1 98.5 149 ALA B C 1
ATOM 3126 O O . ALA B 1 149 ? 7.172 35.156 19.656 1 98.5 149 ALA B O 1
ATOM 3127 N N . ALA B 1 150 ? 5.879 36.906 19.016 1 98.5 150 ALA B N 1
ATOM 3128 C CA . ALA B 1 150 ? 5.957 37.531 20.328 1 98.5 150 ALA B CA 1
ATOM 3129 C C . ALA B 1 150 ? 5.133 36.75 21.344 1 98.5 150 ALA B C 1
ATOM 3131 O O . ALA B 1 150 ? 5.551 36.594 22.5 1 98.5 150 ALA B O 1
ATOM 3132 N N . SER B 1 151 ? 3.994 36.375 20.938 1 98.31 151 SER B N 1
ATOM 3133 C CA . SER B 1 151 ? 3.117 35.625 21.828 1 98.31 151 SER B CA 1
ATOM 3134 C C . SER B 1 151 ? 2.271 34.625 21.047 1 98.31 151 SER B C 1
ATOM 3136 O O . SER B 1 151 ? 1.877 34.875 19.906 1 98.31 151 SER B O 1
ATOM 3138 N N . VAL B 1 152 ? 2.129 33.406 21.625 1 98.44 152 VAL B N 1
ATOM 3139 C CA . VAL B 1 152 ? 1.229 32.406 21.109 1 98.44 152 VAL B CA 1
ATOM 3140 C C . VAL B 1 152 ? 0.237 31.969 22.188 1 98.44 152 VAL B C 1
ATOM 3142 O O . VAL B 1 152 ? 0.632 31.453 23.234 1 98.44 152 VAL B O 1
ATOM 3145 N N . VAL B 1 153 ? -1.058 32.25 21.984 1 97.81 153 VAL B N 1
ATOM 3146 C CA . VAL B 1 153 ? -2.123 31.828 22.891 1 97.81 153 VAL B CA 1
ATOM 3147 C C . VAL B 1 153 ? -2.857 30.641 22.297 1 97.81 153 VAL B C 1
ATOM 3149 O O . VAL B 1 153 ? -3.273 30.656 21.125 1 97.81 153 VAL B O 1
ATOM 3152 N N . ILE B 1 154 ? -2.994 29.562 23.094 1 97.5 154 ILE B N 1
ATOM 3153 C CA . ILE B 1 154 ? -3.625 28.328 22.641 1 97.5 154 ILE B CA 1
ATOM 3154 C C . ILE B 1 154 ? -5.035 28.234 23.219 1 97.5 154 ILE B C 1
ATOM 3156 O O . ILE B 1 154 ? -5.215 28.234 24.438 1 97.5 154 ILE B O 1
ATOM 3160 N N . ALA B 1 155 ? -6.02 28.234 22.328 1 96.5 155 ALA B N 1
ATOM 3161 C CA . ALA B 1 155 ? -7.406 28.016 22.734 1 96.5 155 ALA B CA 1
ATOM 3162 C C . ALA B 1 155 ? -7.836 26.578 22.484 1 96.5 155 ALA B C 1
ATOM 3164 O O . ALA B 1 155 ? -7.742 26.094 21.344 1 96.5 155 ALA B O 1
ATOM 3165 N N . ASN B 1 156 ? -8.219 25.906 23.422 1 95.25 156 ASN B N 1
ATOM 3166 C CA . ASN B 1 156 ? -8.648 24.531 23.297 1 95.25 156 ASN B CA 1
ATOM 3167 C C . ASN B 1 156 ? -9.828 24.219 24.203 1 95.25 156 ASN B C 1
ATOM 3169 O O . ASN B 1 156 ? -10.016 24.891 25.219 1 95.25 156 ASN B O 1
ATOM 3173 N N . ARG B 1 157 ? -10.719 23.266 23.844 1 89.75 157 ARG B N 1
ATOM 3174 C CA . ARG B 1 157 ? -11.875 22.859 24.641 1 89.75 157 ARG B CA 1
ATOM 3175 C C . ARG B 1 157 ? -11.461 22.438 26.047 1 89.75 157 ARG B C 1
ATOM 3177 O O . ARG B 1 157 ? -12.078 22.844 27.031 1 89.75 157 ARG B O 1
ATOM 3184 N N . SER B 1 158 ? -10.43 21.609 26.031 1 90.62 158 SER B N 1
ATOM 3185 C CA . SER B 1 158 ? -9.797 21.328 27.312 1 90.62 158 SER B CA 1
ATOM 3186 C C . SER B 1 158 ? -8.617 22.266 27.562 1 90.62 158 SER B C 1
ATOM 3188 O O . SER B 1 158 ? -7.547 22.094 26.984 1 90.62 158 SER B O 1
ATOM 3190 N N . ILE B 1 159 ? -8.812 23.047 28.453 1 91.88 159 ILE B N 1
ATOM 3191 C CA . ILE B 1 159 ? -7.797 24.062 28.734 1 91.88 159 ILE B CA 1
ATOM 3192 C C . ILE B 1 159 ? -6.516 23.391 29.219 1 91.88 159 ILE B C 1
ATOM 3194 O O . ILE B 1 159 ? -5.414 23.859 28.938 1 91.88 159 ILE B O 1
ATOM 3198 N N . ALA B 1 160 ? -6.652 22.281 29.859 1 93.19 160 ALA B N 1
ATOM 3199 C CA . ALA B 1 160 ? -5.504 21.562 30.406 1 93.19 160 ALA B CA 1
ATOM 3200 C C . ALA B 1 160 ? -4.531 21.156 29.297 1 93.19 160 ALA B C 1
ATOM 3202 O O . ALA B 1 160 ? -3.312 21.234 29.484 1 93.19 160 ALA B O 1
ATOM 3203 N N . ARG B 1 161 ? -5.012 20.797 28.203 1 90.75 161 ARG B N 1
ATOM 3204 C CA . ARG B 1 161 ? -4.168 20.406 27.078 1 90.75 161 ARG B CA 1
ATOM 3205 C C . ARG B 1 161 ? -3.385 21.594 26.547 1 90.75 161 ARG B C 1
ATOM 3207 O O . ARG B 1 161 ? -2.225 21.453 26.141 1 90.75 161 ARG B O 1
ATOM 3214 N N . GLY B 1 162 ? -4.059 22.719 26.5 1 93.88 162 GLY B N 1
ATOM 3215 C CA . GLY B 1 162 ? -3.387 23.953 26.094 1 93.88 162 GLY B CA 1
ATOM 3216 C C . GLY B 1 162 ? -2.301 24.391 27.047 1 93.88 162 GLY B C 1
ATOM 3217 O O . GLY B 1 162 ? -1.234 24.844 26.625 1 93.88 162 GLY B O 1
ATOM 3218 N N . GLU B 1 163 ? -2.648 24.219 28.281 1 94.75 163 GLU B N 1
ATOM 3219 C CA . GLU B 1 163 ? -1.681 24.578 29.312 1 94.75 163 GLU B CA 1
ATOM 3220 C C . GLU B 1 163 ? -0.452 23.672 29.25 1 94.75 163 GLU B C 1
ATOM 3222 O O . GLU B 1 163 ? 0.679 24.156 29.391 1 94.75 163 GLU B O 1
ATOM 3227 N N . GLU B 1 164 ? -0.712 22.484 29.094 1 92.75 164 GLU B N 1
ATOM 3228 C CA . GLU B 1 164 ? 0.384 21.516 28.969 1 92.75 164 GLU B CA 1
ATOM 3229 C C . GLU B 1 164 ? 1.28 21.859 27.781 1 92.75 164 GLU B C 1
ATOM 3231 O O . GLU B 1 164 ? 2.508 21.828 27.891 1 92.75 164 GLU B O 1
ATOM 3236 N N . LEU B 1 165 ? 0.659 22.172 26.719 1 92.75 165 LEU B N 1
ATOM 3237 C CA . LEU B 1 165 ? 1.402 22.531 25.516 1 92.75 165 LEU B CA 1
ATOM 3238 C C . LEU B 1 165 ? 2.195 23.812 25.719 1 92.75 165 LEU B C 1
ATOM 3240 O O . LEU B 1 165 ? 3.365 23.891 25.344 1 92.75 165 LEU B O 1
ATOM 3244 N N . SER B 1 166 ? 1.602 24.766 26.312 1 94.75 166 SER B N 1
ATOM 3245 C CA . SER B 1 166 ? 2.248 26.031 26.609 1 94.75 166 SER B CA 1
ATOM 3246 C C . SER B 1 166 ? 3.473 25.844 27.5 1 94.75 166 SER B C 1
ATOM 3248 O O . SER B 1 166 ? 4.535 26.406 27.234 1 94.75 166 SER B O 1
ATOM 3250 N N . ALA B 1 167 ? 3.279 25.031 28.469 1 93.44 167 ALA B N 1
ATOM 3251 C CA . ALA B 1 167 ? 4.363 24.781 29.422 1 93.44 167 ALA B CA 1
ATOM 3252 C C . ALA B 1 167 ? 5.531 24.062 28.75 1 93.44 167 ALA B C 1
ATOM 3254 O O . ALA B 1 167 ? 6.691 24.375 29.016 1 93.44 167 ALA B O 1
ATOM 3255 N N . ALA B 1 168 ? 5.238 23.188 27.953 1 90.94 168 ALA B N 1
ATOM 3256 C CA . ALA B 1 168 ? 6.254 22.391 27.266 1 90.94 168 ALA B CA 1
ATOM 3257 C C . ALA B 1 168 ? 7.109 23.266 26.344 1 90.94 168 ALA B C 1
ATOM 3259 O O . ALA B 1 168 ? 8.32 23.062 26.25 1 90.94 168 ALA B O 1
ATOM 3260 N N . PHE B 1 169 ? 6.504 24.234 25.719 1 95.31 169 PHE B N 1
ATOM 3261 C CA . PHE B 1 169 ? 7.219 25.016 24.703 1 95.31 169 PHE B CA 1
ATOM 3262 C C . PHE B 1 169 ? 7.883 26.234 25.344 1 95.31 169 PHE B C 1
ATOM 3264 O O . PHE B 1 169 ? 8.852 26.766 24.797 1 95.31 169 PHE B O 1
ATOM 3271 N N . ARG B 1 170 ? 7.348 26.672 26.438 1 94.06 170 ARG B N 1
ATOM 3272 C CA . ARG B 1 170 ? 7.922 27.812 27.125 1 94.06 170 ARG B CA 1
ATOM 3273 C C . ARG B 1 170 ? 9.383 27.562 27.484 1 94.06 170 ARG B C 1
ATOM 3275 O O . ARG B 1 170 ? 10.203 28.484 27.453 1 94.06 170 ARG B O 1
ATOM 3282 N N . ARG B 1 171 ? 9.719 26.328 27.75 1 91.38 171 ARG B N 1
ATOM 3283 C CA . ARG B 1 171 ? 11.07 25.953 28.141 1 91.38 171 ARG B CA 1
ATOM 3284 C C . ARG B 1 171 ? 12.031 26 26.953 1 91.38 171 ARG B C 1
ATOM 3286 O O . ARG B 1 171 ? 13.227 26.25 27.125 1 91.38 171 ARG B O 1
ATOM 3293 N N . HIS B 1 172 ? 11.492 25.953 25.828 1 93.81 172 HIS B N 1
ATOM 3294 C CA . HIS B 1 172 ? 12.328 25.812 24.641 1 93.81 172 HIS B CA 1
ATOM 3295 C C . HIS B 1 172 ? 12.414 27.125 23.875 1 93.81 172 HIS B C 1
ATOM 3297 O O . HIS B 1 172 ? 13.391 27.391 23.172 1 93.81 172 HIS B O 1
ATOM 3303 N N . PHE B 1 173 ? 11.367 27.875 24.047 1 96 173 PHE B N 1
ATOM 3304 C CA . PHE B 1 173 ? 11.297 29.141 23.312 1 96 173 PHE B CA 1
ATOM 3305 C C . PHE B 1 173 ? 11.188 30.328 24.266 1 96 173 PHE B C 1
ATOM 3307 O O . PHE B 1 173 ? 10.102 30.844 24.484 1 96 173 PHE B O 1
ATOM 3314 N N . ILE B 1 174 ? 12.227 30.859 24.625 1 92.75 174 ILE B N 1
ATOM 3315 C CA . ILE B 1 174 ? 12.289 31.859 25.688 1 92.75 174 ILE B CA 1
ATOM 3316 C C . ILE B 1 174 ? 11.828 33.219 25.156 1 92.75 174 ILE B C 1
ATOM 3318 O O . ILE B 1 174 ? 11.352 34.062 25.922 1 92.75 174 ILE B O 1
ATOM 3322 N N . GLY B 1 175 ? 11.898 33.406 23.875 1 94.94 175 GLY B N 1
ATOM 3323 C CA . GLY B 1 175 ? 11.547 34.688 23.312 1 94.94 175 GLY B CA 1
ATOM 3324 C C . GLY B 1 175 ? 10.062 34.844 23.016 1 94.94 175 GLY B C 1
ATOM 3325 O O . GLY B 1 175 ? 9.602 35.906 22.656 1 94.94 175 GLY B O 1
ATOM 3326 N N . THR B 1 176 ? 9.32 33.812 23.219 1 97.5 176 THR B N 1
ATOM 3327 C CA . THR B 1 176 ? 7.887 33.812 22.922 1 97.5 176 THR B CA 1
ATOM 3328 C C . THR B 1 176 ? 7.074 33.625 24.203 1 97.5 176 THR B C 1
ATOM 3330 O O . THR B 1 176 ? 7.387 32.75 25.016 1 97.5 176 THR B O 1
ATOM 3333 N N . GLN B 1 177 ? 6.07 34.5 24.438 1 98.06 177 GLN B N 1
ATOM 3334 C CA . GLN B 1 177 ? 5.141 34.312 25.547 1 98.06 177 GLN B CA 1
ATOM 3335 C C . GLN B 1 177 ? 4.055 33.312 25.188 1 98.06 177 GLN B C 1
ATOM 3337 O O . GLN B 1 177 ? 3.521 33.312 24.062 1 98.06 177 GLN B O 1
ATOM 3342 N N . PHE B 1 178 ? 3.797 32.375 26.109 1 97.88 178 PHE B N 1
ATOM 3343 C CA . PHE B 1 178 ? 2.764 31.375 25.875 1 97.88 178 PHE B CA 1
ATOM 3344 C C . PHE B 1 178 ? 1.643 31.5 26.891 1 97.88 178 PHE B C 1
ATOM 3346 O O . PHE B 1 178 ? 1.891 31.828 28.062 1 97.88 178 PHE B O 1
ATOM 3353 N N . ALA B 1 179 ? 0.444 31.25 26.484 1 96.56 179 ALA B N 1
ATOM 3354 C CA . ALA B 1 179 ? -0.72 31.156 27.359 1 96.56 179 ALA B CA 1
ATOM 3355 C C . ALA B 1 179 ? -1.776 30.234 26.766 1 96.56 179 ALA B C 1
ATOM 3357 O O . ALA B 1 179 ? -1.681 29.828 25.609 1 96.56 179 ALA B O 1
ATOM 3358 N N . ALA B 1 180 ? -2.684 29.781 27.641 1 96.81 180 ALA B N 1
ATOM 3359 C CA . ALA B 1 180 ? -3.811 28.953 27.203 1 96.81 180 ALA B CA 1
ATOM 3360 C C . ALA B 1 180 ? -5.133 29.547 27.688 1 96.81 180 ALA B C 1
ATOM 3362 O O . ALA B 1 180 ? -5.211 30.125 28.781 1 96.81 180 ALA B O 1
ATOM 3363 N N . ILE B 1 181 ? -6.109 29.453 26.828 1 95.31 181 ILE B N 1
ATOM 3364 C CA . ILE B 1 181 ? -7.445 29.906 27.203 1 95.31 181 ILE B CA 1
ATOM 3365 C C . ILE B 1 181 ? -8.484 28.875 26.75 1 95.31 181 ILE B C 1
ATOM 3367 O O . ILE B 1 181 ? -8.211 28.047 25.875 1 95.31 181 ILE B O 1
ATOM 3371 N N . PRO B 1 182 ? -9.656 28.875 27.406 1 94.31 182 PRO B N 1
ATOM 3372 C CA . PRO B 1 182 ? -10.727 28 26.906 1 94.31 182 PRO B CA 1
ATOM 3373 C C . PRO B 1 182 ? -11.242 28.422 25.531 1 94.31 182 PRO B C 1
ATOM 3375 O O . PRO B 1 182 ? -11.336 29.609 25.25 1 94.31 182 PRO B O 1
ATOM 3378 N N . LEU B 1 183 ? -11.469 27.391 24.812 1 94.06 183 LEU B N 1
ATOM 3379 C CA . LEU B 1 183 ? -12.125 27.672 23.547 1 94.06 183 LEU B CA 1
ATOM 3380 C C . LEU B 1 183 ? -13.586 28.062 23.766 1 94.06 183 LEU B C 1
ATOM 3382 O O . LEU B 1 183 ? -14.477 27.219 23.703 1 94.06 183 LEU B O 1
ATOM 3386 N N . ASP B 1 184 ? -13.797 29.266 24.062 1 90.62 184 ASP B N 1
ATOM 3387 C CA . ASP B 1 184 ? -15.094 29.906 24.281 1 90.62 184 ASP B CA 1
ATOM 3388 C C . ASP B 1 184 ? -15.32 31.062 23.312 1 90.62 184 ASP B C 1
ATOM 3390 O O . ASP B 1 184 ? -14.625 32.094 23.375 1 90.62 184 ASP B O 1
ATOM 3394 N N . PRO B 1 185 ? -16.312 30.844 22.484 1 86 185 PRO B N 1
ATOM 3395 C CA . PRO B 1 185 ? -16.5 31.859 21.453 1 86 185 PRO B CA 1
ATOM 3396 C C . PRO B 1 185 ? -16.703 33.25 22.031 1 86 185 PRO B C 1
ATOM 3398 O O . PRO B 1 185 ? -16.219 34.25 21.469 1 86 185 PRO B O 1
ATOM 3401 N N . GLU B 1 186 ? -17.359 33.406 23.094 1 87.75 186 GLU B N 1
ATOM 3402 C CA . GLU B 1 186 ? -17.594 34.719 23.688 1 87.75 186 GLU B CA 1
ATOM 3403 C C . GLU B 1 186 ? -16.281 35.344 24.125 1 87.75 186 GLU B C 1
ATOM 3405 O O . GLU B 1 186 ? -16.062 36.531 23.875 1 87.75 186 GLU B O 1
ATOM 3410 N N . ASN B 1 187 ? -15.57 34.562 24.766 1 90.12 187 ASN B N 1
ATOM 3411 C CA . ASN B 1 187 ? -14.273 35.094 25.188 1 90.12 187 ASN B CA 1
ATOM 3412 C C . ASN B 1 187 ? -13.367 35.406 24 1 90.12 187 ASN B C 1
ATOM 3414 O O . ASN B 1 187 ? -12.68 36.406 23.984 1 90.12 187 ASN B O 1
ATOM 3418 N N . LEU B 1 188 ? -13.383 34.531 23.031 1 92.69 188 LEU B N 1
ATOM 3419 C CA . LEU B 1 188 ? -12.539 34.719 21.859 1 92.69 188 LEU B CA 1
ATOM 3420 C C . LEU B 1 188 ? -12.945 35.969 21.078 1 92.69 188 LEU B C 1
ATOM 3422 O O . LEU B 1 188 ? -12.086 36.719 20.609 1 92.69 188 LEU B O 1
ATOM 3426 N N . ASN B 1 189 ? -14.242 36.188 21.031 1 93.19 189 ASN B N 1
ATOM 3427 C CA . ASN B 1 189 ? -14.75 37.344 20.328 1 93.19 189 ASN B CA 1
ATOM 3428 C C . ASN B 1 189 ? -14.266 38.656 20.984 1 93.19 189 ASN B C 1
ATOM 3430 O O . ASN B 1 189 ? -14.055 39.656 20.297 1 93.19 189 ASN B O 1
ATOM 3434 N N . ARG B 1 190 ? -14.078 38.562 22.203 1 92.06 190 ARG B N 1
ATOM 3435 C CA . ARG B 1 190 ? -13.703 39.75 22.938 1 92.06 190 ARG B CA 1
ATOM 3436 C C . ARG B 1 190 ? -12.211 40.062 22.797 1 92.06 190 ARG B C 1
ATOM 3438 O O . ARG B 1 190 ? -11.789 41.219 22.891 1 92.06 190 ARG B O 1
ATOM 3445 N N . CYS B 1 191 ? -11.5 39.031 22.578 1 93.38 191 CYS B N 1
ATOM 3446 C CA . CYS B 1 191 ? -10.062 39.281 22.625 1 93.38 191 CYS B CA 1
ATOM 3447 C C . CYS B 1 191 ? -9.438 39.156 21.25 1 93.38 191 CYS B C 1
ATOM 3449 O O . CYS B 1 191 ? -8.234 39.344 21.078 1 93.38 191 CYS B O 1
ATOM 3451 N N . VAL B 1 192 ? -10.172 38.938 20.234 1 95.25 192 VAL B N 1
ATOM 3452 C CA . VAL B 1 192 ? -9.648 38.656 18.906 1 95.25 192 VAL B CA 1
ATOM 3453 C C . VAL B 1 192 ? -8.883 39.875 18.375 1 95.25 192 VAL B C 1
ATOM 3455 O O . VAL B 1 192 ? -7.957 39.719 17.578 1 95.25 192 VAL B O 1
ATOM 3458 N N . GLN B 1 193 ? -9.211 41.094 18.844 1 94.94 193 GLN B N 1
ATOM 3459 C CA . GLN B 1 193 ? -8.555 42.312 18.406 1 94.94 193 GLN B CA 1
ATOM 3460 C C . GLN B 1 193 ? -7.098 42.344 18.859 1 94.94 193 GLN B C 1
ATOM 3462 O O . GLN B 1 193 ? -6.305 43.156 18.344 1 94.94 193 GLN B O 1
ATOM 3467 N N . ASN B 1 194 ? -6.793 41.562 19.797 1 95.75 194 ASN B N 1
ATOM 3468 C CA . ASN B 1 194 ? -5.449 41.562 20.359 1 95.75 194 ASN B CA 1
ATOM 3469 C C . ASN B 1 194 ? -4.496 40.688 19.562 1 95.75 194 ASN B C 1
ATOM 3471 O O . ASN B 1 194 ? -3.305 40.594 19.859 1 95.75 194 ASN B O 1
ATOM 3475 N N . PHE B 1 195 ? -4.969 40.062 18.484 1 97.62 195 PHE B N 1
ATOM 3476 C CA . PHE B 1 195 ? -4.156 39.094 17.75 1 97.62 195 PHE B CA 1
ATOM 3477 C C . PHE B 1 195 ? -3.973 39.531 16.297 1 97.62 195 PHE B C 1
ATOM 3479 O O . PHE B 1 195 ? -4.883 40.094 15.703 1 97.62 195 PHE B O 1
ATOM 3486 N N . ASP B 1 196 ? -2.771 39.219 15.805 1 97.88 196 ASP B N 1
ATOM 3487 C CA . ASP B 1 196 ? -2.432 39.531 14.422 1 97.88 196 ASP B CA 1
ATOM 3488 C C . ASP B 1 196 ? -2.807 38.375 13.492 1 97.88 196 ASP B C 1
ATOM 3490 O O . ASP B 1 196 ? -2.971 38.562 12.289 1 97.88 196 ASP B O 1
ATOM 3494 N N . LEU B 1 197 ? -2.881 37.188 14.039 1 98.5 197 LEU B N 1
ATOM 3495 C CA . LEU B 1 197 ? -3.195 35.969 13.281 1 98.5 197 LEU B CA 1
ATOM 3496 C C . LEU B 1 197 ? -4.02 35 14.133 1 98.5 197 LEU B C 1
ATOM 3498 O O . LEU B 1 197 ? -3.723 34.812 15.305 1 98.5 197 LEU B O 1
ATOM 3502 N N . LEU B 1 198 ? -5.078 34.562 13.562 1 98.25 198 LEU B N 1
ATOM 3503 C CA . LEU B 1 198 ? -5.867 33.469 14.109 1 98.25 198 LEU B CA 1
ATOM 3504 C C . LEU B 1 198 ? -5.703 32.188 13.281 1 98.25 198 LEU B C 1
ATOM 3506 O O . LEU B 1 198 ? -5.902 32.219 12.062 1 98.25 198 LEU B O 1
ATOM 3510 N N . VAL B 1 199 ? -5.27 31.109 13.938 1 98.5 199 VAL B N 1
ATOM 3511 C CA . VAL B 1 199 ? -5.031 29.844 13.234 1 98.5 199 VAL B CA 1
ATOM 3512 C C . VAL B 1 199 ? -5.953 28.766 13.781 1 98.5 199 VAL B C 1
ATOM 3514 O O . VAL B 1 199 ? -5.918 28.469 14.977 1 98.5 199 VAL B O 1
ATOM 3517 N N . ASN B 1 200 ? -6.746 28.203 12.938 1 97.75 200 ASN B N 1
ATOM 3518 C CA . ASN B 1 200 ? -7.508 27.016 13.312 1 97.75 200 ASN B CA 1
ATOM 3519 C C . ASN B 1 200 ? -6.746 25.734 12.992 1 97.75 200 ASN B C 1
ATOM 3521 O O . ASN B 1 200 ? -6.457 25.453 11.828 1 97.75 200 ASN B O 1
ATOM 3525 N N . THR B 1 201 ? -6.402 24.969 13.977 1 96.25 201 THR B N 1
ATOM 3526 C CA . THR B 1 201 ? -5.695 23.703 13.797 1 96.25 201 THR B CA 1
ATOM 3527 C C . THR B 1 201 ? -6.594 22.531 14.148 1 96.25 201 THR B C 1
ATOM 3529 O O . THR B 1 201 ? -6.152 21.375 14.117 1 96.25 201 THR B O 1
ATOM 3532 N N . SER B 1 202 ? -7.852 22.844 14.523 1 91.69 202 SER B N 1
ATOM 3533 C CA . SER B 1 202 ? -8.805 21.797 14.859 1 91.69 202 SER B CA 1
ATOM 3534 C C . SER B 1 202 ? -9.508 21.281 13.609 1 91.69 202 SER B C 1
ATOM 3536 O O . SER B 1 202 ? -9.266 21.75 12.5 1 91.69 202 SER B O 1
ATOM 3538 N N . SER B 1 203 ? -10.398 20.312 13.883 1 88.62 203 SER B N 1
ATOM 3539 C CA . SER B 1 203 ? -11.148 19.734 12.773 1 88.62 203 SER B CA 1
ATOM 3540 C C . SER B 1 203 ? -12.414 20.531 12.484 1 88.62 203 SER B C 1
ATOM 3542 O O . SER B 1 203 ? -13.133 20.234 11.523 1 88.62 203 SER B O 1
ATOM 3544 N N . VAL B 1 204 ? -12.656 21.531 13.297 1 91.69 204 VAL B N 1
ATOM 3545 C CA . VAL B 1 204 ? -13.844 22.344 13.055 1 91.69 204 VAL B CA 1
ATOM 3546 C C . VAL B 1 204 ? -13.727 23.016 11.688 1 91.69 204 VAL B C 1
ATOM 3548 O O . VAL B 1 204 ? -12.688 23.609 11.359 1 91.69 204 VAL B O 1
ATOM 3551 N N . GLY B 1 205 ? -14.711 23 10.922 1 92.25 205 GLY B N 1
ATOM 3552 C CA . GLY B 1 205 ? -14.727 23.438 9.539 1 92.25 205 GLY B CA 1
ATOM 3553 C C . GLY B 1 205 ? -14.961 22.312 8.555 1 92.25 205 GLY B C 1
ATOM 3554 O O . GLY B 1 205 ? -15.516 22.516 7.473 1 92.25 205 GLY B O 1
ATOM 3555 N N . MET B 1 206 ? -14.391 21.141 8.93 1 86.44 206 MET B N 1
ATOM 3556 C CA . MET B 1 206 ? -14.648 19.953 8.094 1 86.44 206 MET B CA 1
ATOM 3557 C C . MET B 1 206 ? -16.141 19.656 8.023 1 86.44 206 MET B C 1
ATOM 3559 O O . MET B 1 206 ? -16.844 19.75 9.031 1 86.44 206 MET B O 1
ATOM 3563 N N . GLY B 1 207 ? -16.594 19.328 6.852 1 85.94 207 GLY B N 1
ATOM 3564 C CA . GLY B 1 207 ? -18.016 19.047 6.672 1 85.94 207 GLY B CA 1
ATOM 3565 C C . GLY B 1 207 ? -18.906 20.25 6.895 1 85.94 207 GLY B C 1
ATOM 3566 O O . GLY B 1 207 ? -20.094 20.109 7.148 1 85.94 207 GLY B O 1
ATOM 3567 N N . GLY B 1 208 ? -18.312 21.359 7.035 1 89.06 208 GLY B N 1
ATOM 3568 C CA . GLY B 1 208 ? -19.094 22.578 7.152 1 89.06 208 GLY B CA 1
ATOM 3569 C C . GLY B 1 208 ? -19.391 22.953 8.594 1 89.06 208 GLY B C 1
ATOM 3570 O O . GLY B 1 208 ? -20.172 23.875 8.852 1 89.06 208 GLY B O 1
ATOM 3571 N N . THR B 1 209 ? -18.75 22.266 9.5 1 92.31 209 THR B N 1
ATOM 3572 C CA . THR B 1 209 ? -18.953 22.625 10.906 1 92.31 209 THR B CA 1
ATOM 3573 C C . THR B 1 209 ? -18.375 24 11.203 1 92.31 209 THR B C 1
ATOM 3575 O O . THR B 1 209 ? -17.562 24.516 10.43 1 92.31 209 THR B O 1
ATOM 3578 N N . ALA B 1 210 ? -18.859 24.609 12.312 1 94.25 210 ALA B N 1
ATOM 3579 C CA . ALA B 1 210 ? -18.453 25.984 12.594 1 94.25 210 ALA B CA 1
ATOM 3580 C C . ALA B 1 210 ? -18.172 26.188 14.086 1 94.25 210 ALA B C 1
ATOM 3582 O O . ALA B 1 210 ? -18.484 25.297 14.898 1 94.25 210 ALA B O 1
ATOM 3583 N N . PHE B 1 211 ? -17.438 27.281 14.383 1 93.06 211 PHE B N 1
ATOM 3584 C CA . PHE B 1 211 ? -17.375 27.812 15.742 1 93.06 211 PHE B CA 1
ATOM 3585 C C . PHE B 1 211 ? -18.594 28.688 16.047 1 93.06 211 PHE B C 1
ATOM 3587 O O . PHE B 1 211 ? -18.625 29.859 15.656 1 93.06 211 PHE B O 1
ATOM 3594 N N . PRO B 1 212 ? -19.469 28.094 16.781 1 90.75 212 PRO B N 1
ATOM 3595 C CA . PRO B 1 212 ? -20.688 28.859 17 1 90.75 212 PRO B CA 1
ATOM 3596 C C . PRO B 1 212 ? -20.438 30.219 17.641 1 90.75 212 PRO B C 1
ATOM 3598 O O . PRO B 1 212 ? -19.734 30.297 18.656 1 90.75 212 PRO B O 1
ATOM 3601 N N . GLY B 1 213 ? -20.938 31.25 17 1 91.44 213 GLY B N 1
ATOM 3602 C CA . GLY B 1 213 ? -20.891 32.594 17.578 1 91.44 213 GLY B CA 1
ATOM 3603 C C . GLY B 1 213 ? -19.594 33.312 17.297 1 91.44 213 GLY B C 1
ATOM 3604 O O . GLY B 1 213 ? -19.391 34.438 17.781 1 91.44 213 GLY B O 1
ATOM 3605 N N . MET B 1 214 ? -18.75 32.688 16.547 1 92.62 214 MET B N 1
ATOM 3606 C CA . MET B 1 214 ? -17.484 33.344 16.219 1 92.62 214 MET B CA 1
ATOM 3607 C C . MET B 1 214 ? -17.734 34.625 15.43 1 92.62 214 MET B C 1
ATOM 3609 O O . MET B 1 214 ? -18.438 34.594 14.414 1 92.62 214 MET B O 1
ATOM 3613 N N . ASP B 1 215 ? -17.203 35.656 15.977 1 94.56 215 ASP B N 1
ATOM 3614 C CA . ASP B 1 215 ? -17.312 36.969 15.383 1 94.56 215 ASP B CA 1
ATOM 3615 C C . ASP B 1 215 ? -15.945 37.656 15.266 1 94.56 215 ASP B C 1
ATOM 3617 O O . ASP B 1 215 ? -15.328 38 16.266 1 94.56 215 ASP B O 1
ATOM 3621 N N . LEU B 1 216 ? -15.516 37.906 13.953 1 96 216 LEU B N 1
ATOM 3622 C CA . LEU B 1 216 ? -14.172 38.406 13.727 1 96 216 LEU B CA 1
ATOM 3623 C C . LEU B 1 216 ? -14.195 39.938 13.453 1 96 216 LEU B C 1
ATOM 3625 O O . LEU B 1 216 ? -13.188 40.5 13.039 1 96 216 LEU B O 1
ATOM 3629 N N . SER B 1 217 ? -15.281 40.562 13.711 1 94.94 217 SER B N 1
ATOM 3630 C CA . SER B 1 217 ? -15.484 41.969 13.328 1 94.94 217 SER B CA 1
ATOM 3631 C C . SER B 1 217 ? -14.555 42.875 14.109 1 94.94 217 SER B C 1
ATOM 3633 O O . SER B 1 217 ? -14.266 44 13.672 1 94.94 217 SER B O 1
ATOM 3635 N N . ARG B 1 218 ? -14.109 42.406 15.25 1 94.88 218 ARG B N 1
ATOM 3636 C CA . ARG B 1 218 ? -13.266 43.25 16.094 1 94.88 218 ARG B CA 1
ATOM 3637 C C . ARG B 1 218 ? -11.789 43.062 15.734 1 94.88 218 ARG B C 1
ATOM 3639 O O . ARG B 1 218 ? -10.93 43.781 16.266 1 94.88 218 ARG B O 1
ATOM 3646 N N . MET B 1 219 ? -11.469 42.094 14.914 1 94.75 219 MET B N 1
ATOM 3647 C CA . MET B 1 219 ? -10.078 41.906 14.523 1 94.75 219 MET B CA 1
ATOM 3648 C C . MET B 1 219 ? -9.539 43.125 13.789 1 94.75 219 MET B C 1
ATOM 3650 O O . MET B 1 219 ? -10.234 43.719 12.969 1 94.75 219 MET B O 1
ATOM 3654 N N . GLY B 1 220 ? -8.344 43.5 14.086 1 88.25 220 GLY B N 1
ATOM 3655 C CA . GLY B 1 220 ? -7.734 44.688 13.477 1 88.25 220 GLY B CA 1
ATOM 3656 C C . GLY B 1 220 ? -7.598 44.562 11.969 1 88.25 220 GLY B C 1
ATOM 3657 O O . GLY B 1 220 ? -7.672 43.469 11.414 1 88.25 220 GLY B O 1
ATOM 3658 N N . PRO B 1 221 ? -7.402 45.656 11.305 1 85.25 221 PRO B N 1
ATOM 3659 C CA . PRO B 1 221 ? -7.355 45.719 9.836 1 85.25 221 PRO B CA 1
ATOM 3660 C C . PRO B 1 221 ? -6.195 44.906 9.266 1 85.25 221 PRO B C 1
ATOM 3662 O O . PRO B 1 221 ? -6.238 44.5 8.102 1 85.25 221 PRO B O 1
ATOM 3665 N N . HIS B 1 222 ? -5.195 44.688 10.086 1 89.62 222 HIS B N 1
ATOM 3666 C CA . HIS B 1 222 ? -4.043 43.938 9.602 1 89.62 222 HIS B CA 1
ATOM 3667 C C . HIS B 1 222 ? -4.094 42.5 10.062 1 89.62 222 HIS B C 1
ATOM 3669 O O . HIS B 1 222 ? -3.131 41.75 9.867 1 89.62 222 HIS B O 1
ATOM 3675 N N . GLY B 1 223 ? -5.168 42.125 10.664 1 94.75 223 GLY B N 1
ATOM 3676 C CA . GLY B 1 223 ? -5.34 40.781 11.125 1 94.75 223 GLY B CA 1
ATOM 3677 C C . GLY B 1 223 ? -5.508 39.781 9.992 1 94.75 223 GLY B C 1
ATOM 3678 O O . GLY B 1 223 ? -5.836 40.156 8.867 1 94.75 223 GLY B O 1
ATOM 3679 N N . ALA B 1 224 ? -5.172 38.5 10.258 1 98.06 224 ALA B N 1
ATOM 3680 C CA . ALA B 1 224 ? -5.316 37.438 9.273 1 98.06 224 ALA B CA 1
ATOM 3681 C C . ALA B 1 224 ? -5.863 36.156 9.93 1 98.06 224 ALA B C 1
ATOM 3683 O O . ALA B 1 224 ? -5.742 36 11.141 1 98.06 224 ALA B O 1
ATOM 3684 N N . VAL B 1 225 ? -6.508 35.375 9.102 1 98.38 225 VAL B N 1
ATOM 3685 C CA . VAL B 1 225 ? -7.055 34.094 9.562 1 98.38 225 VAL B CA 1
ATOM 3686 C C . VAL B 1 225 ? -6.52 32.969 8.688 1 98.38 225 VAL B C 1
ATOM 3688 O O . VAL B 1 225 ? -6.5 33.094 7.461 1 98.38 225 VAL B O 1
ATOM 3691 N N . TYR B 1 226 ? -5.996 31.953 9.336 1 98.56 226 TYR B N 1
ATOM 3692 C CA . TYR B 1 226 ? -5.555 30.734 8.648 1 98.56 226 TYR B CA 1
ATOM 3693 C C . TYR B 1 226 ? -6.316 29.516 9.156 1 98.56 226 TYR B C 1
ATOM 3695 O O . TYR B 1 226 ? -6.332 29.234 10.359 1 98.56 226 TYR B O 1
ATOM 3703 N N . ASP B 1 227 ? -6.953 28.875 8.258 1 98.06 227 ASP B N 1
ATOM 3704 C CA . ASP B 1 227 ? -7.652 27.625 8.578 1 98.06 227 ASP B CA 1
ATOM 3705 C C . ASP B 1 227 ? -6.945 26.422 7.961 1 98.06 227 ASP B C 1
ATOM 3707 O O . ASP B 1 227 ? -6.855 26.312 6.738 1 98.06 227 ASP B O 1
ATOM 3711 N N . MET B 1 228 ? -6.527 25.453 8.789 1 96.25 228 MET B N 1
ATOM 3712 C CA . MET B 1 228 ? -5.816 24.297 8.258 1 96.25 228 MET B CA 1
ATOM 3713 C C . MET B 1 228 ? -6.77 23.359 7.512 1 96.25 228 MET B C 1
ATOM 3715 O O . MET B 1 228 ? -6.336 22.516 6.73 1 96.25 228 MET B O 1
ATOM 3719 N N . VAL B 1 229 ? -8.078 23.547 7.789 1 92.88 229 VAL B N 1
ATOM 3720 C CA . VAL B 1 229 ? -9.078 22.828 7.012 1 92.88 229 VAL B CA 1
ATOM 3721 C C . VAL B 1 229 ? -9.141 23.391 5.598 1 92.88 229 VAL B C 1
ATOM 3723 O O . VAL B 1 229 ? -9.156 24.609 5.414 1 92.88 229 VAL B O 1
ATOM 3726 N N . TYR B 1 230 ? -9.18 22.516 4.605 1 91.75 230 TYR B N 1
ATOM 3727 C CA . TYR B 1 230 ? -9.141 23 3.232 1 91.75 230 TYR B CA 1
ATOM 3728 C C . TYR B 1 230 ? -10.289 22.406 2.418 1 91.75 230 TYR B C 1
ATOM 3730 O O . TYR B 1 230 ? -10.453 22.734 1.24 1 91.75 230 TYR B O 1
ATOM 3738 N N . VAL B 1 231 ? -10.992 21.5 3.031 1 86.69 231 VAL B N 1
ATOM 3739 C CA . VAL B 1 231 ? -12.242 21 2.453 1 86.69 231 VAL B CA 1
ATOM 3740 C C . VAL B 1 231 ? -13.383 21.203 3.443 1 86.69 231 VAL B C 1
ATOM 3742 O O . VAL B 1 231 ? -13.445 20.531 4.473 1 86.69 231 VAL B O 1
ATOM 3745 N N . PRO B 1 232 ? -14.359 22.062 3.107 1 89.81 232 PRO B N 1
ATOM 3746 C CA . PRO B 1 232 ? -14.492 22.875 1.901 1 89.81 232 PRO B CA 1
ATOM 3747 C C . PRO B 1 232 ? -13.422 23.953 1.792 1 89.81 232 PRO B C 1
ATOM 3749 O O . PRO B 1 232 ? -12.734 24.25 2.773 1 89.81 232 PRO B O 1
ATOM 3752 N N . ALA B 1 233 ? -13.312 24.578 0.606 1 91.38 233 ALA B N 1
ATOM 3753 C CA . ALA B 1 233 ? -12.281 25.578 0.334 1 91.38 233 ALA B CA 1
ATOM 3754 C C . ALA B 1 233 ? -12.469 26.812 1.217 1 91.38 233 ALA B C 1
ATOM 3756 O O . ALA B 1 233 ? -11.492 27.438 1.616 1 91.38 233 ALA B O 1
ATOM 3757 N N . VAL B 1 234 ? -13.719 27.141 1.327 1 95.19 234 VAL B N 1
ATOM 3758 C CA . VAL B 1 234 ? -14.078 28.234 2.234 1 95.19 234 VAL B CA 1
ATOM 3759 C C . VAL B 1 234 ? -14.898 27.688 3.396 1 95.19 234 VAL B C 1
ATOM 3761 O O . VAL B 1 234 ? -16.109 27.453 3.256 1 95.19 234 VAL B O 1
ATOM 3764 N N . THR B 1 235 ? -14.281 27.531 4.574 1 96.5 235 THR B N 1
ATOM 3765 C CA . THR B 1 235 ? -14.953 27.062 5.781 1 96.5 235 THR B CA 1
ATOM 3766 C C . THR B 1 235 ? -15.797 28.188 6.398 1 96.5 235 THR B C 1
ATOM 3768 O O . THR B 1 235 ? -15.648 29.359 6.031 1 96.5 235 THR B O 1
ATOM 3771 N N . PRO B 1 236 ? -16.625 27.828 7.348 1 97 236 PRO B N 1
ATOM 3772 C CA . PRO B 1 236 ? -17.406 28.891 8.016 1 97 236 PRO B CA 1
ATOM 3773 C C . PRO B 1 236 ? -16.516 29.938 8.672 1 97 236 PRO B C 1
ATOM 3775 O O . PRO B 1 236 ? -16.844 31.125 8.664 1 97 236 PRO B O 1
ATOM 3778 N N . LEU B 1 237 ? -15.398 29.516 9.211 1 96.88 237 LEU B N 1
ATOM 3779 C CA . LEU B 1 237 ? -14.453 30.453 9.805 1 96.88 237 LEU B CA 1
ATOM 3780 C C . LEU B 1 237 ? -13.914 31.422 8.75 1 96.88 237 LEU B C 1
ATOM 3782 O O . LEU B 1 237 ? -13.844 32.625 8.992 1 96.88 237 LEU B O 1
ATOM 3786 N N . LEU B 1 238 ? -13.562 30.906 7.625 1 97.56 238 LEU B N 1
ATOM 3787 C CA . LEU B 1 238 ? -13.016 31.734 6.551 1 97.56 238 LEU B CA 1
ATOM 3788 C C . LEU B 1 238 ? -14.102 32.625 5.949 1 97.56 238 LEU B C 1
ATOM 3790 O O . LEU B 1 238 ? -13.82 33.75 5.527 1 97.56 238 LEU B O 1
ATOM 3794 N N . ALA B 1 239 ? -15.289 32.062 5.871 1 97.31 239 ALA B N 1
ATOM 3795 C CA . ALA B 1 239 ? -16.406 32.906 5.418 1 97.31 239 ALA B CA 1
ATOM 3796 C C . ALA B 1 239 ? -16.609 34.094 6.324 1 97.31 239 ALA B C 1
ATOM 3798 O O . ALA B 1 239 ? -16.906 35.219 5.852 1 97.31 239 ALA B O 1
ATOM 3799 N N . GLU B 1 240 ? -16.531 33.875 7.59 1 96.38 240 GLU B N 1
ATOM 3800 C CA . GLU B 1 240 ? -16.625 34.969 8.555 1 96.38 240 GLU B CA 1
ATOM 3801 C C . GLU B 1 240 ? -15.508 35.969 8.336 1 96.38 240 GLU B C 1
ATOM 3803 O O . GLU B 1 240 ? -15.742 37.188 8.414 1 96.38 240 GLU B O 1
ATOM 3808 N N . ALA B 1 241 ? -14.273 35.531 8.117 1 97.19 241 ALA B N 1
ATOM 3809 C CA . ALA B 1 241 ? -13.156 36.438 7.816 1 97.19 241 ALA B CA 1
ATOM 3810 C C . ALA B 1 241 ? -13.445 37.281 6.582 1 97.19 241 ALA B C 1
ATOM 3812 O O . ALA B 1 241 ? -13.227 38.5 6.582 1 97.19 241 ALA B O 1
ATOM 3813 N N . GLU B 1 242 ? -13.93 36.594 5.586 1 96.44 242 GLU B N 1
ATOM 3814 C CA . GLU B 1 242 ? -14.281 37.281 4.344 1 96.44 242 GLU B CA 1
ATOM 3815 C C . GLU B 1 242 ? -15.328 38.344 4.586 1 96.44 242 GLU B C 1
ATOM 3817 O O . GLU B 1 242 ? -15.211 39.469 4.086 1 96.44 242 GLU B O 1
ATOM 3822 N N . ARG B 1 243 ? -16.359 38.031 5.293 1 95.75 243 ARG B N 1
ATOM 3823 C CA . ARG B 1 243 ? -17.438 38.969 5.621 1 95.75 243 ARG B CA 1
ATOM 3824 C C . ARG B 1 243 ? -16.906 40.219 6.316 1 95.75 243 ARG B C 1
ATOM 3826 O O . ARG B 1 243 ? -17.391 41.312 6.09 1 95.75 243 ARG B O 1
ATOM 3833 N N . CYS B 1 244 ? -15.93 40.062 7.125 1 95.75 244 CYS B N 1
ATOM 3834 C CA . CYS B 1 244 ? -15.383 41.125 7.934 1 95.75 244 CYS B CA 1
ATOM 3835 C C . CYS B 1 244 ? -14.25 41.844 7.207 1 95.75 244 CYS B C 1
ATOM 3837 O O . CYS B 1 244 ? -13.625 42.75 7.754 1 95.75 244 CYS B O 1
ATOM 3839 N N . GLY B 1 245 ? -13.898 41.406 5.969 1 95.62 245 GLY B N 1
ATOM 3840 C CA . GLY B 1 245 ? -12.836 42.031 5.191 1 95.62 245 GLY B CA 1
ATOM 3841 C C . GLY B 1 245 ? -11.453 41.688 5.691 1 95.62 245 GLY B C 1
ATOM 3842 O O . GLY B 1 245 ? -10.508 42.438 5.516 1 95.62 245 GLY B O 1
ATOM 3843 N N . ILE B 1 246 ? -11.305 40.562 6.422 1 96.62 246 ILE B N 1
ATOM 3844 C CA . ILE B 1 246 ? -10.031 40.094 6.977 1 96.62 246 ILE B CA 1
ATOM 3845 C C . ILE B 1 246 ? -9.359 39.156 5.992 1 96.62 246 ILE B C 1
ATOM 3847 O O . ILE B 1 246 ? -10.023 38.281 5.398 1 96.62 246 ILE B O 1
ATOM 3851 N N . ARG B 1 247 ? -8.023 39.281 5.82 1 96.69 247 ARG B N 1
ATOM 3852 C CA . ARG B 1 247 ? -7.262 38.375 4.973 1 96.69 247 ARG B CA 1
ATOM 3853 C C . ARG B 1 247 ? -7.297 36.938 5.531 1 96.69 247 ARG B C 1
ATOM 3855 O O . ARG B 1 247 ? -7.242 36.75 6.75 1 96.69 247 ARG B O 1
ATOM 3862 N N . TYR B 1 248 ? -7.457 36.031 4.566 1 97.88 248 TYR B N 1
ATOM 3863 C CA . TYR B 1 248 ? -7.52 34.656 5.059 1 97.88 248 TYR B CA 1
ATOM 3864 C C . TYR B 1 248 ? -6.918 33.688 4.047 1 97.88 248 TYR B C 1
ATOM 3866 O O . TYR B 1 248 ? -6.723 34.031 2.881 1 97.88 248 TYR B O 1
ATOM 3874 N N . ALA B 1 249 ? -6.508 32.531 4.516 1 97.75 249 ALA B N 1
ATOM 3875 C CA . ALA B 1 249 ? -6.062 31.391 3.703 1 97.75 249 ALA B CA 1
ATOM 3876 C C . ALA B 1 249 ? -6.484 30.062 4.324 1 97.75 249 ALA B C 1
ATOM 3878 O O . ALA B 1 249 ? -6.668 29.969 5.539 1 97.75 249 ALA B O 1
ATOM 3879 N N . ASN B 1 250 ? -6.727 29.109 3.486 1 96.69 250 ASN B N 1
ATOM 3880 C CA . ASN B 1 250 ? -7 27.766 3.998 1 96.69 250 ASN B CA 1
ATOM 3881 C C . ASN B 1 250 ? -5.75 26.906 3.982 1 96.69 250 ASN B C 1
ATOM 3883 O O . ASN B 1 250 ? -4.645 27.391 3.758 1 96.69 250 ASN B O 1
ATOM 3887 N N . GLY B 1 251 ? -5.918 25.641 4.219 1 96.44 251 GLY B N 1
ATOM 3888 C CA . GLY B 1 251 ? -4.785 24.781 4.504 1 96.44 251 GLY B CA 1
ATOM 3889 C C . GLY B 1 251 ? -4.188 24.141 3.262 1 96.44 251 GLY B C 1
ATOM 3890 O O . GLY B 1 251 ? -3.254 23.344 3.354 1 96.44 251 GLY B O 1
ATOM 3891 N N . ILE B 1 252 ? -4.605 24.469 2.088 1 95.81 252 ILE B N 1
ATOM 3892 C CA . ILE B 1 252 ? -4.16 23.812 0.864 1 95.81 252 ILE B CA 1
ATOM 3893 C C . ILE B 1 252 ? -2.67 24.078 0.65 1 95.81 252 ILE B C 1
ATOM 3895 O O . ILE B 1 252 ? -1.931 23.172 0.246 1 95.81 252 ILE B O 1
ATOM 3899 N N . GLY B 1 253 ? -2.252 25.297 0.857 1 96.94 253 GLY B N 1
ATOM 3900 C CA . GLY B 1 253 ? -0.839 25.625 0.729 1 96.94 253 GLY B CA 1
ATOM 3901 C C . GLY B 1 253 ? 0.04 24.828 1.678 1 96.94 253 GLY B C 1
ATOM 3902 O O . GLY B 1 253 ? 1.102 24.344 1.286 1 96.94 253 GLY B O 1
ATOM 3903 N N . MET B 1 254 ? -0.394 24.719 2.877 1 97.62 254 MET B N 1
ATOM 3904 C CA . MET B 1 254 ? 0.342 23.938 3.871 1 97.62 254 MET B CA 1
ATOM 3905 C C . MET B 1 254 ? 0.406 22.469 3.475 1 97.62 254 MET B C 1
ATOM 3907 O O . MET B 1 254 ? 1.448 21.828 3.623 1 97.62 254 MET B O 1
ATOM 3911 N N . LEU B 1 255 ? -0.728 21.938 2.99 1 97 255 LEU B N 1
ATOM 3912 C CA . LEU B 1 255 ? -0.776 20.547 2.559 1 97 255 LEU B CA 1
ATOM 3913 C C . LEU B 1 255 ? 0.258 20.281 1.471 1 97 255 LEU B C 1
ATOM 3915 O O . LEU B 1 255 ? 0.992 19.297 1.536 1 97 255 LEU B O 1
ATOM 3919 N N . ALA B 1 256 ? 0.322 21.156 0.49 1 97.69 256 ALA B N 1
ATOM 3920 C CA . ALA B 1 256 ? 1.269 21 -0.613 1 97.69 256 ALA B CA 1
ATOM 3921 C C . ALA B 1 256 ? 2.707 21.109 -0.118 1 97.69 256 ALA B C 1
ATOM 3923 O O . ALA B 1 256 ? 3.551 20.281 -0.452 1 97.69 256 ALA B O 1
ATOM 3924 N N . ALA B 1 257 ? 2.947 22.094 0.688 1 97.44 257 ALA B N 1
ATOM 3925 C CA . ALA B 1 257 ? 4.309 22.406 1.119 1 97.44 257 ALA B CA 1
ATOM 3926 C C . ALA B 1 257 ? 4.863 21.281 2.002 1 97.44 257 ALA B C 1
ATOM 3928 O O . ALA B 1 257 ? 6 20.844 1.815 1 97.44 257 ALA B O 1
ATOM 3929 N N . GLN B 1 258 ? 4.109 20.875 3 1 97.75 258 GLN B N 1
ATOM 3930 C CA . GLN B 1 258 ? 4.59 19.797 3.85 1 97.75 258 GLN B CA 1
ATOM 3931 C C . GLN B 1 258 ? 4.758 18.5 3.051 1 97.75 258 GLN B C 1
ATOM 3933 O O . GLN B 1 258 ? 5.668 17.719 3.322 1 97.75 258 GLN B O 1
ATOM 3938 N N . GLY B 1 259 ? 3.891 18.25 2.039 1 98 259 GLY B N 1
ATOM 3939 C CA . GLY B 1 259 ? 4.008 17.094 1.174 1 98 259 GLY B CA 1
ATOM 3940 C C . GLY B 1 259 ? 5.273 17.094 0.342 1 98 259 GLY B C 1
ATOM 3941 O O . GLY B 1 259 ? 5.895 16.047 0.142 1 98 259 GLY B O 1
ATOM 3942 N N . GLU B 1 260 ? 5.609 18.281 -0.162 1 98.12 260 GLU B N 1
ATOM 3943 C CA . GLU B 1 260 ? 6.852 18.422 -0.912 1 98.12 260 GLU B CA 1
ATOM 3944 C C . GLU B 1 260 ? 8.062 18.062 -0.047 1 98.12 260 GLU B C 1
ATOM 3946 O O . GLU B 1 260 ? 8.969 17.375 -0.5 1 98.12 260 GLU B O 1
ATOM 3951 N N . CYS B 1 261 ? 8.016 18.516 1.166 1 97.94 261 CYS B N 1
ATOM 3952 C CA . CYS B 1 261 ? 9.094 18.219 2.104 1 97.94 261 CYS B CA 1
ATOM 3953 C C . CYS B 1 261 ? 9.18 16.719 2.385 1 97.94 261 CYS B C 1
ATOM 3955 O O . CYS B 1 261 ? 10.266 16.156 2.396 1 97.94 261 CYS B O 1
ATOM 3957 N N . ALA B 1 262 ? 8.086 16.125 2.623 1 98.5 262 ALA B N 1
ATOM 3958 C CA . ALA B 1 262 ? 8.039 14.688 2.908 1 98.5 262 ALA B CA 1
ATOM 3959 C C . ALA B 1 262 ? 8.594 13.883 1.742 1 98.5 262 ALA B C 1
ATOM 3961 O O . ALA B 1 262 ? 9.398 12.969 1.94 1 98.5 262 ALA B O 1
ATOM 3962 N N . LEU B 1 263 ? 8.133 14.219 0.512 1 98.62 263 LEU B N 1
ATOM 3963 C CA . LEU B 1 263 ? 8.586 13.5 -0.676 1 98.62 263 LEU B CA 1
ATOM 3964 C C . LEU B 1 263 ? 10.094 13.617 -0.842 1 98.62 263 LEU B C 1
ATOM 3966 O O . LEU B 1 263 ? 10.766 12.641 -1.179 1 98.62 263 LEU B O 1
ATOM 3970 N N . GLU B 1 264 ? 10.617 14.812 -0.607 1 98.19 264 GLU B N 1
ATOM 3971 C CA . GLU B 1 264 ? 12.062 15.016 -0.679 1 98.19 264 GLU B CA 1
ATOM 3972 C C . GLU B 1 264 ? 12.797 14.164 0.354 1 98.19 264 GLU B C 1
ATOM 3974 O O . GLU B 1 264 ? 13.859 13.602 0.069 1 98.19 264 GLU B O 1
ATOM 3979 N N . LEU B 1 265 ? 12.281 14.078 1.517 1 98.25 265 LEU B N 1
ATOM 3980 C CA . LEU B 1 265 ? 12.875 13.266 2.57 1 98.25 265 LEU B CA 1
ATOM 3981 C C . LEU B 1 265 ? 12.961 11.805 2.146 1 98.25 265 LEU B C 1
ATOM 3983 O O . LEU B 1 265 ? 13.977 11.148 2.383 1 98.25 265 LEU B O 1
ATOM 3987 N N . TRP B 1 266 ? 11.945 11.242 1.515 1 98.56 266 TRP B N 1
ATOM 3988 C CA . TRP B 1 266 ? 11.875 9.828 1.164 1 98.56 266 TRP B CA 1
ATOM 3989 C C . TRP B 1 266 ? 12.734 9.523 -0.06 1 98.56 266 TRP B C 1
ATOM 3991 O O . TRP B 1 266 ? 13.375 8.469 -0.133 1 98.56 266 TRP B O 1
ATOM 4001 N N . THR B 1 267 ? 12.781 10.469 -1.057 1 97.88 267 THR B N 1
ATOM 4002 C CA . THR B 1 267 ? 13.32 10.117 -2.365 1 97.88 267 THR B CA 1
ATOM 4003 C C . THR B 1 267 ? 14.68 10.773 -2.584 1 97.88 267 THR B C 1
ATOM 4005 O O . THR B 1 267 ? 15.43 10.383 -3.482 1 97.88 267 THR B O 1
ATOM 4008 N N . GLY B 1 268 ? 14.906 11.852 -1.835 1 97.31 268 GLY B N 1
ATOM 4009 C CA . GLY B 1 268 ? 16.125 12.617 -2.033 1 97.31 268 GLY B CA 1
ATOM 4010 C C . GLY B 1 268 ? 16.031 13.609 -3.172 1 97.31 268 GLY B C 1
ATOM 4011 O O . GLY B 1 268 ? 17 14.305 -3.484 1 97.31 268 GLY B O 1
ATOM 4012 N N . VAL B 1 269 ? 14.82 13.695 -3.758 1 96.25 269 VAL B N 1
ATOM 4013 C CA . VAL B 1 269 ? 14.609 14.578 -4.902 1 96.25 269 VAL B CA 1
ATOM 4014 C C . VAL B 1 269 ? 13.516 15.594 -4.582 1 96.25 269 VAL B C 1
ATOM 4016 O O . VAL B 1 269 ? 12.43 15.219 -4.141 1 96.25 269 VAL B O 1
ATOM 4019 N N . ARG B 1 270 ? 13.75 16.844 -4.781 1 94.12 270 ARG B N 1
ATOM 4020 C CA . ARG B 1 270 ? 12.758 17.891 -4.555 1 94.12 270 ARG B CA 1
ATOM 4021 C C . ARG B 1 270 ? 11.734 17.922 -5.68 1 94.12 270 ARG B C 1
ATOM 4023 O O . ARG B 1 270 ? 12.094 17.984 -6.859 1 94.12 270 ARG B O 1
ATOM 4030 N N . PRO B 1 271 ? 10.5 17.859 -5.32 1 96.5 271 PRO B N 1
ATOM 4031 C CA . PRO B 1 271 ? 9.492 17.969 -6.379 1 96.5 271 PRO B CA 1
ATOM 4032 C C . PRO B 1 271 ? 9.461 19.344 -7.035 1 96.5 271 PRO B C 1
ATOM 4034 O O . PRO B 1 271 ? 9.922 20.328 -6.441 1 96.5 271 PRO B O 1
ATOM 4037 N N . PRO B 1 272 ? 8.992 19.422 -8.281 1 94.06 272 PRO B N 1
ATOM 4038 C CA . PRO B 1 272 ? 8.844 20.734 -8.922 1 94.06 272 PRO B CA 1
ATOM 4039 C C . PRO B 1 272 ? 7.957 21.688 -8.117 1 94.06 272 PRO B C 1
ATOM 4041 O O . PRO B 1 272 ? 6.891 21.281 -7.645 1 94.06 272 PRO B O 1
ATOM 4044 N N . GLU B 1 273 ? 8.453 22.906 -8.039 1 89.94 273 GLU B N 1
ATOM 4045 C CA . GLU B 1 273 ? 7.742 23.906 -7.25 1 89.94 273 GLU B CA 1
ATOM 4046 C C . GLU B 1 273 ? 6.34 24.141 -7.801 1 89.94 273 GLU B C 1
ATOM 4048 O O . GLU B 1 273 ? 6.156 24.25 -9.016 1 89.94 273 GLU B O 1
ATOM 4053 N N . GLY B 1 274 ? 5.387 24.141 -6.926 1 93.81 274 GLY B N 1
ATOM 4054 C CA . GLY B 1 274 ? 4.035 24.516 -7.305 1 93.81 274 GLY B CA 1
ATOM 4055 C C . GLY B 1 274 ? 3.225 23.375 -7.867 1 93.81 274 GLY B C 1
ATOM 4056 O O . GLY B 1 274 ? 2.002 23.469 -7.988 1 93.81 274 GLY B O 1
ATOM 4057 N N . LEU B 1 275 ? 3.85 22.281 -8.242 1 95.88 275 LEU B N 1
ATOM 4058 C CA . LEU B 1 275 ? 3.162 21.172 -8.898 1 95.88 275 LEU B CA 1
ATOM 4059 C C . LEU B 1 275 ? 2.09 20.594 -7.984 1 95.88 275 LEU B C 1
ATOM 4061 O O . LEU B 1 275 ? 0.94 20.422 -8.398 1 95.88 275 LEU B O 1
ATOM 4065 N N . MET B 1 276 ? 2.465 20.281 -6.781 1 97 276 MET B N 1
ATOM 4066 C CA . MET B 1 276 ? 1.518 19.656 -5.863 1 97 276 MET B CA 1
ATOM 4067 C C . MET B 1 276 ? 0.351 20.594 -5.566 1 97 276 MET B C 1
ATOM 4069 O O . MET B 1 276 ? -0.805 20.172 -5.555 1 97 276 MET B O 1
ATOM 4073 N N . LYS B 1 277 ? 0.656 21.812 -5.34 1 95.88 277 LYS B N 1
ATOM 4074 C CA . LYS B 1 277 ? -0.404 22.781 -5.078 1 95.88 277 LYS B CA 1
ATOM 4075 C C . LYS B 1 277 ? -1.356 22.891 -6.262 1 95.88 277 LYS B C 1
ATOM 4077 O O . LYS B 1 277 ? -2.576 22.906 -6.086 1 95.88 277 LYS B O 1
ATOM 4082 N N . ALA B 1 278 ? -0.814 22.969 -7.477 1 95.81 278 ALA B N 1
ATOM 4083 C CA . ALA B 1 278 ? -1.627 23.047 -8.688 1 95.81 278 ALA B CA 1
ATOM 4084 C C . ALA B 1 278 ? -2.527 21.812 -8.82 1 95.81 278 ALA B C 1
ATOM 4086 O O . ALA B 1 278 ? -3.695 21.938 -9.195 1 95.81 278 ALA B O 1
ATOM 4087 N N . CYS B 1 279 ? -1.978 20.688 -8.523 1 94.62 279 CYS B N 1
ATOM 4088 C CA . CYS B 1 279 ? -2.738 19.438 -8.57 1 94.62 279 CYS B CA 1
ATOM 4089 C C . CYS B 1 279 ? -3.916 19.484 -7.602 1 94.62 279 CYS B C 1
ATOM 4091 O O . CYS B 1 279 ? -5.031 19.094 -7.957 1 94.62 279 CYS B O 1
ATOM 4093 N N . LEU B 1 280 ? -3.656 19.953 -6.438 1 95.06 280 LEU B N 1
ATOM 4094 C CA . LEU B 1 280 ? -4.684 20.031 -5.406 1 95.06 280 LEU B CA 1
ATOM 4095 C C . LEU B 1 280 ? -5.785 21.016 -5.812 1 95.06 280 LEU B C 1
ATOM 4097 O O . LEU B 1 280 ? -6.973 20.703 -5.672 1 95.06 280 LEU B O 1
ATOM 4101 N N . MET B 1 281 ? -5.383 22.125 -6.32 1 92.94 281 MET B N 1
ATOM 4102 C CA . MET B 1 281 ? -6.348 23.141 -6.738 1 92.94 281 MET B CA 1
ATOM 4103 C C . MET B 1 281 ? -7.234 22.609 -7.863 1 92.94 281 MET B C 1
ATOM 4105 O O . MET B 1 281 ? -8.445 22.859 -7.867 1 92.94 281 MET B O 1
ATOM 4109 N N . ALA B 1 282 ? -6.645 21.922 -8.781 1 91.25 282 ALA B N 1
ATOM 4110 C CA . ALA B 1 282 ? -7.398 21.344 -9.891 1 91.25 282 ALA B CA 1
ATOM 4111 C C . ALA B 1 282 ? -8.422 20.328 -9.391 1 91.25 282 ALA B C 1
ATOM 4113 O O . ALA B 1 282 ? -9.547 20.266 -9.891 1 91.25 282 ALA B O 1
ATOM 4114 N N . ALA B 1 283 ? -8.039 19.594 -8.414 1 88.25 283 ALA B N 1
ATOM 4115 C CA . ALA B 1 283 ? -8.906 18.547 -7.875 1 88.25 283 ALA B CA 1
ATOM 4116 C C . ALA B 1 283 ? -10.086 19.156 -7.117 1 88.25 283 ALA B C 1
ATOM 4118 O O . ALA B 1 283 ? -11.188 18.594 -7.125 1 88.25 283 ALA B O 1
ATOM 4119 N N . LEU B 1 284 ? -9.844 20.219 -6.418 1 86.31 284 LEU B N 1
ATOM 4120 C CA . LEU B 1 284 ? -10.867 20.828 -5.586 1 86.31 284 LEU B CA 1
ATOM 4121 C C . LEU B 1 284 ? -11.828 21.656 -6.434 1 86.31 284 LEU B C 1
ATOM 4123 O O . LEU B 1 284 ? -12.938 21.969 -6 1 86.31 284 LEU B O 1
ATOM 4127 N N . MET B 1 285 ? -11.375 22.078 -7.621 1 80 285 MET B N 1
ATOM 4128 C CA . MET B 1 285 ? -12.234 22.828 -8.531 1 80 285 MET B CA 1
ATOM 4129 C C . MET B 1 285 ? -13.117 21.891 -9.344 1 80 285 MET B C 1
ATOM 4131 O O . MET B 1 285 ? -14.094 22.328 -9.953 1 80 285 MET B O 1
ATOM 4135 N N . SER B 1 286 ? -12.852 20.609 -9.438 1 68.62 286 SER B N 1
ATOM 4136 C CA . SER B 1 286 ? -13.602 19.641 -10.234 1 68.62 286 SER B CA 1
ATOM 4137 C C . SER B 1 286 ? -14.758 19.047 -9.438 1 68.62 286 SER B C 1
ATOM 4139 O O . SER B 1 286 ? -15.836 18.812 -9.984 1 68.62 286 SER B O 1
#

Organism: Geobacter sulfurreducens (strain ATCC 51573 / DSM 12127 / PCA) (NCBI:txid243231)

Solvent-accessible surface area (backbone atoms only — not comparable to full-atom values): 27941 Å² total; per-residue (Å²): 125,81,49,32,20,65,32,40,35,36,34,34,38,13,50,82,34,49,82,40,58,56,26,36,28,51,40,52,46,30,53,75,68,71,46,71,58,44,42,45,44,24,49,31,52,81,93,28,42,67,46,23,54,52,7,40,57,27,29,53,43,48,29,32,35,37,35,56,77,40,17,44,75,47,56,85,76,40,75,43,62,38,71,65,13,56,72,42,57,24,29,36,32,36,35,50,57,89,91,37,40,34,28,30,49,35,58,25,60,8,40,54,50,23,34,38,74,66,60,70,46,72,45,53,67,30,32,33,36,34,33,31,63,52,49,61,22,32,28,46,52,50,39,36,44,73,52,39,13,38,27,44,35,24,24,14,83,54,38,66,52,16,41,52,52,29,56,64,44,42,77,74,35,78,78,28,46,61,40,52,38,61,60,38,40,70,61,48,37,70,48,41,47,73,27,44,34,40,35,38,49,44,72,70,16,44,89,63,34,62,66,74,76,64,49,60,73,58,35,44,90,79,20,36,38,37,32,54,43,41,58,47,70,71,24,50,65,50,48,46,30,52,75,58,70,34,50,62,39,47,17,53,50,23,54,28,43,18,48,40,51,48,49,21,70,71,69,74,48,75,59,68,83,62,49,36,43,50,47,47,52,53,61,75,72,105,124,80,47,32,19,63,31,42,35,36,32,36,38,14,52,81,32,48,83,40,57,57,25,37,29,51,38,51,47,31,52,75,68,71,47,69,58,43,42,44,43,25,48,32,51,81,94,27,42,68,45,25,54,50,6,40,58,28,29,53,42,48,29,35,35,38,36,56,77,41,17,45,74,47,54,87,77,40,75,43,61,37,71,65,13,56,73,42,58,24,29,36,31,36,36,50,57,89,92,36,39,33,27,30,51,35,60,24,60,7,40,54,51,23,35,38,74,67,61,71,45,72,46,53,67,30,33,33,37,34,33,31,64,52,48,61,24,32,26,46,54,50,40,36,44,74,52,39,12,38,28,46,36,24,25,14,82,52,38,65,52,16,40,52,52,29,56,62,46,41,78,74,35,79,77,26,47,60,40,52,39,61,60,36,40,70,60,48,39,70,47,40,47,73,28,43,34,38,35,38,48,41,70,69,15,43,88,62,34,64,66,73,78,64,49,60,74,57,36,43,90,79,20,35,39,38,31,55,44,41,55,47,71,71,24,49,66,49,48,46,29,51,74,56,70,34,52,59,40,46,18,52,50,24,54,29,42,18,48,42,50,48,47,20,70,71,70,75,49,76,59,68,84,63,48,38,42,51,48,48,53,54,61,74,73,105

InterPro domains:
  IPR006151 Quinate/shikimate 5-dehydrogenase/glutamyl-tRNA reductase [PF01488] (124-200)
  IPR011342 Shikimate dehydrogenase [TIGR00507] (9-284)
  IPR013708 Shikimate dehydrogenase substrate binding, N-terminal [PF08501] (12-94)
  IPR022893 Shikimate dehydrogenase family [MF_00222] (7-282)
  IPR022893 Shikimate dehydrogenase family [PTHR21089] (6-278)
  IPR036291 NAD(P)-binding domain superfamily [SSF51735] (107-283)
  IPR041121 SDH, C-terminal [PF18317] (251-278)
  IPR046346 Aminoacid dehydrogenase-like, N-terminal domain superfamily [SSF53223] (3-106)

Sequence (572 aa):
MPFTGATRVLGIIGQPVSHSLSPLMQNAALQAMGLDYAYVPFAVEEDCLADAVRGLAALGVVGFNVTIPHKSAILPLLDRLSPEAELIGAANVVKREGSDLVGYNTDGTGFIQSLSEDLGFTPAGCRILVMGAGGAARAAVASLAGAGAASVVIANRSIARGEELSAAFRRHFIGTQFAAIPLDPENLNRCVQNFDLLVNTSSVGMGGTAFPGMDLSRMGPHGAVYDMVYVPAVTPLLAEAERCGIRYANGIGMLAAQGECALELWTGVRPPEGLMKACLMAALMSMPFTGATRVLGIIGQPVSHSLSPLMQNAALQAMGLDYAYVPFAVEEDCLADAVRGLAALGVVGFNVTIPHKSAILPLLDRLSPEAELIGAANVVKREGSDLVGYNTDGTGFIQSLSEDLGFTPAGCRILVMGAGGAARAAVASLAGAGAASVVIANRSIARGEELSAAFRRHFIGTQFAAIPLDPENLNRCVQNFDLLVNTSSVGMGGTAFPGMDLSRMGPHGAVYDMVYVPAVTPLLAEAERCGIRYANGIGMLAAQGECALELWTGVRPPEGLMKACLMAALMS

Nearest PDB structures (foldseek):
  2egg-assembly1_A  TM=8.820E-01  e=9.024E-31  Geobacillus kaustophilus
  3pgj-assembly1_D  TM=8.523E-01  e=2.192E-27  Vibrio cholerae O1 biovar El Tor str. N16961
  3o8q-assembly1_A  TM=8.844E-01  e=2.562E-26  Vibrio cholerae O1 biovar El Tor str. N16961
  3pwz-assembly1_A  TM=8.718E-01  e=1.684E-26  Pseudomonas putida
  3pgj-assembly2_C  TM=9.083E-01  e=5.454E-25  Vibrio cholerae O1 biovar El Tor str. N16961